Protein AF-A0A137P832-F1 (afdb_monomer_lite)

InterPro domains:
  IPR036388 Winged helix-like DNA-binding domain superfamily [G3DSA:1.10.10.10] (371-407)
  IPR036388 Winged helix-like DNA-binding domain superfamily [G3DSA:1.10.10.10] (429-465)
  IPR041426 Mos1 transposase, HTH domain [PF17906] (5-52)
  IPR050661 BglG family transcriptional antiterminators [PTHR30185] (376-468)

Structure (mmCIF, N/CA/C/O backbone):
data_AF-A0A137P832-F1
#
_entry.id   AF-A0A137P832-F1
#
loop_
_atom_site.group_PDB
_atom_site.id
_atom_site.type_symbol
_atom_site.label_atom_id
_atom_site.label_alt_id
_atom_site.label_comp_id
_atom_site.label_asym_id
_atom_site.label_entity_id
_atom_site.label_seq_id
_atom_site.pdbx_PDB_ins_code
_atom_site.Cartn_x
_atom_site.Cartn_y
_atom_site.Cartn_z
_atom_site.occupancy
_atom_site.B_iso_or_equiv
_atom_site.auth_seq_id
_atom_site.auth_comp_id
_atom_site.auth_asym_id
_atom_site.auth_atom_id
_atom_site.pdbx_PDB_model_num
ATOM 1 N N . MET A 1 1 ? 20.325 -7.257 43.905 1.00 54.69 1 MET A N 1
ATOM 2 C CA . MET A 1 1 ? 19.203 -6.330 44.189 1.00 54.69 1 MET A CA 1
ATOM 3 C C . MET A 1 1 ? 19.241 -5.188 43.186 1.00 54.69 1 MET A C 1
ATOM 5 O O . MET A 1 1 ? 20.323 -4.697 42.897 1.00 54.69 1 MET A O 1
ATOM 9 N N . ASP A 1 2 ? 18.097 -4.800 42.621 1.00 75.88 2 ASP A N 1
ATOM 10 C CA . ASP A 1 2 ? 18.002 -3.735 41.610 1.00 75.88 2 ASP A CA 1
ATOM 11 C C . ASP A 1 2 ? 18.058 -2.354 42.289 1.00 75.88 2 ASP A C 1
ATOM 13 O O . ASP A 1 2 ? 17.031 -1.815 42.707 1.00 75.88 2 ASP A O 1
ATOM 17 N N . VAL A 1 3 ? 19.275 -1.809 42.426 1.00 76.00 3 VAL A N 1
ATOM 18 C CA . VAL A 1 3 ? 19.570 -0.523 43.092 1.00 76.00 3 VAL A CA 1
ATOM 19 C C . VAL A 1 3 ? 18.742 0.628 42.502 1.00 76.00 3 VAL A C 1
ATOM 21 O O . VAL A 1 3 ? 18.356 1.553 43.226 1.00 76.00 3 VAL A O 1
ATOM 24 N N . GLU A 1 4 ? 18.388 0.560 41.208 1.00 76.81 4 GLU A N 1
ATOM 25 C CA . GLU A 1 4 ? 17.520 1.565 40.586 1.00 76.81 4 GLU A CA 1
ATOM 26 C C . GLU A 1 4 ? 16.113 1.568 41.203 1.00 76.81 4 GLU A C 1
ATOM 28 O O . GLU A 1 4 ? 15.527 2.636 41.400 1.00 76.81 4 GLU A O 1
ATOM 33 N N . LYS A 1 5 ? 15.553 0.392 41.507 1.00 77.12 5 LYS A N 1
ATOM 34 C CA . LYS A 1 5 ? 14.184 0.258 42.026 1.00 77.12 5 LYS A CA 1
ATOM 35 C C . LYS A 1 5 ? 14.099 0.388 43.538 1.00 77.12 5 LYS A C 1
ATOM 37 O O . LYS A 1 5 ? 13.098 0.917 44.015 1.00 77.12 5 LYS A O 1
ATOM 42 N N . THR A 1 6 ? 15.105 -0.091 44.265 1.00 84.56 6 THR A N 1
ATOM 43 C CA . THR A 1 6 ? 15.076 -0.139 45.732 1.00 84.56 6 THR A CA 1
ATOM 44 C C . THR A 1 6 ? 15.578 1.143 46.387 1.00 84.56 6 THR A C 1
ATOM 46 O O . THR A 1 6 ? 15.071 1.501 47.442 1.00 84.56 6 THR A O 1
ATOM 49 N N . PHE A 1 7 ? 16.519 1.863 45.765 1.00 85.12 7 PHE A N 1
ATOM 50 C CA . PHE A 1 7 ? 17.142 3.043 46.375 1.00 85.12 7 PHE A CA 1
ATOM 51 C C . PHE A 1 7 ? 16.974 4.317 45.540 1.00 85.12 7 PHE A C 1
ATOM 53 O O . PHE A 1 7 ? 16.475 5.327 46.034 1.00 85.12 7 PHE A O 1
ATOM 60 N N . ILE A 1 8 ? 17.330 4.279 44.253 1.00 88.69 8 ILE A N 1
ATOM 61 C CA . ILE A 1 8 ? 17.358 5.489 43.413 1.00 88.69 8 ILE A CA 1
ATOM 62 C C . ILE A 1 8 ? 15.942 6.034 43.190 1.00 88.69 8 ILE A C 1
ATOM 64 O O . ILE A 1 8 ? 15.693 7.223 43.382 1.00 88.69 8 ILE A O 1
ATOM 68 N N . LYS A 1 9 ? 14.988 5.181 42.801 1.00 90.38 9 LYS A N 1
ATOM 69 C CA . LYS A 1 9 ? 13.618 5.617 42.502 1.00 90.38 9 LYS A CA 1
ATOM 70 C C . LYS A 1 9 ? 12.886 6.204 43.727 1.00 90.38 9 LYS A C 1
ATOM 72 O O . LYS A 1 9 ? 12.323 7.286 43.554 1.00 90.38 9 LYS A O 1
ATOM 77 N N . PRO A 1 10 ? 12.857 5.567 44.918 1.00 91.19 10 PRO A N 1
ATOM 78 C CA . PRO A 1 10 ? 12.195 6.139 46.096 1.00 91.19 10 PRO A CA 1
ATOM 79 C C . PRO A 1 10 ? 12.813 7.467 46.543 1.00 91.19 10 PRO A C 1
ATOM 81 O O . PRO A 1 10 ? 12.087 8.433 46.767 1.00 91.19 10 PRO A O 1
ATOM 84 N N . THR A 1 11 ? 14.146 7.549 46.575 1.00 91.06 11 THR A N 1
ATOM 85 C CA . THR A 1 11 ? 14.865 8.768 46.974 1.00 91.06 11 THR A CA 1
ATOM 86 C C . THR A 1 11 ? 14.552 9.930 46.035 1.00 91.06 11 THR A C 1
ATOM 88 O O . THR A 1 11 ? 14.166 11.006 46.484 1.00 91.06 11 THR A O 1
ATOM 91 N N . LEU A 1 12 ? 14.624 9.713 44.716 1.00 93.38 12 LEU A N 1
ATOM 92 C CA . LEU A 1 12 ? 14.283 10.755 43.743 1.00 93.38 12 LEU A CA 1
ATOM 93 C C . LEU A 1 12 ? 12.802 11.134 43.773 1.00 93.38 12 LEU A C 1
ATOM 95 O O . LEU A 1 12 ? 12.467 12.270 43.449 1.00 93.38 12 LEU A O 1
ATOM 99 N N . A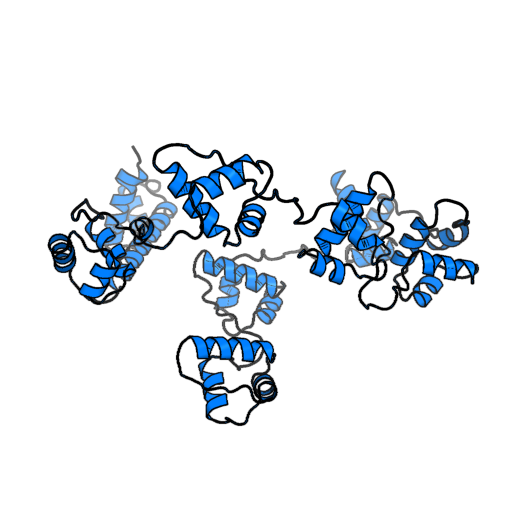RG A 1 13 ? 11.914 10.205 44.147 1.00 92.00 13 ARG A N 1
ATOM 100 C CA . ARG A 1 13 ? 10.485 10.492 44.280 1.00 92.00 13 ARG A CA 1
ATOM 101 C C . ARG A 1 13 ? 10.212 11.439 45.447 1.00 92.00 13 ARG A C 1
ATOM 103 O O . ARG A 1 13 ? 9.477 12.397 45.262 1.00 92.00 13 ARG A O 1
ATOM 110 N N . LEU A 1 14 ? 10.866 11.225 46.589 1.00 93.38 14 LEU A N 1
ATOM 111 C CA . LEU A 1 14 ? 10.758 12.099 47.760 1.00 93.38 14 LEU A CA 1
ATOM 112 C C . LEU A 1 14 ? 11.176 13.540 47.441 1.00 93.38 14 LEU A C 1
ATOM 114 O O . LEU A 1 14 ? 10.499 14.481 47.839 1.00 93.38 14 LEU A O 1
ATOM 118 N N . TYR A 1 15 ? 12.264 13.719 46.690 1.00 92.94 15 TYR A N 1
ATOM 119 C CA . TYR A 1 15 ? 12.724 15.043 46.263 1.00 92.94 15 TYR A CA 1
ATOM 120 C C . TYR A 1 15 ? 11.807 15.704 45.237 1.00 92.94 15 TYR A C 1
ATOM 122 O O . TYR A 1 15 ? 11.524 16.895 45.332 1.00 92.94 15 TYR A O 1
ATOM 130 N N . PHE A 1 16 ? 11.299 14.915 44.293 1.00 93.12 16 PHE A N 1
ATOM 131 C CA . PHE A 1 16 ? 10.326 15.382 43.316 1.00 93.12 16 PHE A CA 1
ATOM 132 C C . PHE A 1 16 ? 9.023 15.850 43.983 1.00 93.12 16 PHE A C 1
ATOM 134 O O . PHE A 1 16 ? 8.507 16.910 43.643 1.00 93.12 16 PHE A O 1
ATOM 141 N N . ASP A 1 17 ? 8.513 15.092 44.958 1.00 90.44 17 ASP A N 1
ATOM 142 C CA . ASP A 1 17 ? 7.269 15.412 45.668 1.00 90.44 17 ASP A CA 1
ATOM 143 C C . ASP A 1 17 ? 7.435 16.628 46.615 1.00 90.44 17 ASP A C 1
ATOM 145 O O . ASP A 1 17 ? 6.457 17.305 46.918 1.00 90.44 17 ASP A O 1
ATOM 149 N N . LYS A 1 18 ? 8.672 16.969 47.012 1.00 92.12 18 LYS A N 1
ATOM 150 C CA . LYS A 1 18 ? 9.019 18.228 47.705 1.00 92.12 18 LYS A CA 1
ATOM 151 C C . LYS A 1 18 ? 9.109 19.450 46.777 1.00 92.12 18 LYS A C 1
ATOM 153 O O . LYS A 1 18 ? 9.322 20.556 47.262 1.00 92.12 18 LYS A O 1
ATOM 158 N N . GLY A 1 19 ? 8.973 19.264 45.463 1.00 89.44 19 GLY A N 1
ATOM 159 C CA . GLY A 1 19 ? 8.989 20.351 44.482 1.00 89.44 19 GLY A CA 1
ATOM 160 C C . GLY A 1 19 ? 10.379 20.835 44.062 1.00 89.44 19 GLY A C 1
ATOM 161 O O . GLY A 1 19 ? 10.465 21.838 43.358 1.00 89.44 19 GLY A O 1
ATOM 162 N N . LEU A 1 20 ? 11.456 20.137 44.441 1.00 92.88 20 LEU A N 1
ATOM 163 C CA . LEU A 1 20 ? 12.805 20.492 43.993 1.00 92.88 20 LEU A CA 1
ATOM 164 C C . LEU A 1 20 ? 12.951 20.258 42.488 1.00 92.88 20 LEU A C 1
ATOM 166 O O . LEU A 1 20 ? 12.355 19.333 41.929 1.00 92.88 20 LEU A O 1
ATOM 170 N N . ASN A 1 21 ? 13.797 21.050 41.831 1.00 91.50 21 ASN A N 1
ATOM 171 C CA . ASN A 1 21 ? 14.181 20.805 40.440 1.00 91.50 21 ASN A CA 1
ATOM 172 C C . ASN A 1 21 ? 15.354 19.806 40.328 1.00 91.50 21 ASN A C 1
ATOM 174 O O . ASN A 1 21 ? 15.969 19.396 41.317 1.00 91.50 21 ASN A O 1
ATOM 178 N N . GLU A 1 22 ? 15.664 19.358 39.107 1.00 93.19 22 GLU A N 1
ATOM 179 C CA . GLU A 1 22 ? 16.696 18.341 38.865 1.00 93.19 22 GLU A CA 1
ATOM 180 C C . GLU A 1 22 ? 18.099 18.752 39.335 1.00 93.19 22 GLU A C 1
ATOM 182 O O . GLU A 1 22 ? 18.894 17.880 39.690 1.00 93.19 22 GLU A O 1
ATOM 187 N N . LEU A 1 23 ? 18.420 20.049 39.300 1.00 91.62 23 LEU A N 1
ATOM 188 C CA . LEU A 1 23 ? 19.732 20.569 39.687 1.00 91.62 23 LEU A CA 1
ATOM 189 C C . LEU A 1 23 ? 19.853 20.664 41.207 1.00 91.62 23 LEU A C 1
ATOM 191 O O . LEU A 1 23 ? 20.836 20.184 41.762 1.00 91.62 23 LEU A O 1
ATOM 195 N N . GLU A 1 24 ? 18.829 21.187 41.876 1.00 92.56 24 GLU A N 1
ATOM 196 C CA . GLU A 1 24 ? 18.741 21.220 43.340 1.00 92.56 24 GLU A CA 1
ATOM 197 C C . GLU A 1 24 ? 18.792 19.808 43.924 1.00 92.56 24 GLU A C 1
ATOM 199 O O . GLU A 1 24 ? 19.570 19.530 44.833 1.00 92.56 24 GLU A O 1
ATOM 204 N N . THR A 1 25 ? 18.045 18.878 43.323 1.00 93.75 25 THR A N 1
ATOM 205 C CA . THR A 1 25 ? 18.058 17.465 43.719 1.00 93.75 25 THR A CA 1
ATOM 206 C C . THR A 1 25 ? 19.448 16.849 43.544 1.00 93.75 25 THR A C 1
ATOM 208 O O . THR A 1 25 ? 19.899 16.081 44.391 1.00 93.75 25 THR A O 1
ATOM 211 N N . HIS A 1 26 ? 20.155 17.182 42.459 1.00 94.00 26 HIS A N 1
ATOM 212 C CA . HIS A 1 26 ? 21.521 16.708 42.242 1.00 94.00 26 HIS A CA 1
ATOM 213 C C . HIS A 1 26 ? 22.495 17.257 43.286 1.00 94.00 26 HIS A C 1
ATOM 215 O O . HIS A 1 26 ? 23.323 16.499 43.787 1.00 94.00 26 HIS A O 1
ATOM 221 N N . LEU A 1 27 ? 22.395 18.546 43.622 1.00 91.81 27 LEU A N 1
ATOM 222 C CA . LEU A 1 27 ? 23.233 19.186 44.636 1.00 91.81 27 LEU A CA 1
ATOM 223 C C . LEU A 1 27 ? 22.992 18.580 46.022 1.00 91.81 27 LEU A C 1
ATOM 225 O O . LEU A 1 27 ? 23.949 18.192 46.686 1.00 91.81 27 LEU A O 1
ATOM 229 N N . GLU A 1 28 ? 21.731 18.404 46.420 1.00 92.12 28 GLU A N 1
ATOM 230 C CA . GLU A 1 28 ? 21.374 17.793 47.704 1.00 92.12 28 GLU A CA 1
ATOM 231 C C . GLU A 1 28 ? 21.854 16.344 47.833 1.00 92.12 28 GLU A C 1
ATOM 233 O O . GLU A 1 28 ? 22.393 15.943 48.867 1.00 92.12 28 GLU A O 1
ATOM 238 N N . ILE A 1 29 ? 21.676 15.544 46.781 1.00 92.19 29 ILE A N 1
ATOM 239 C CA . ILE A 1 29 ? 22.112 14.145 46.781 1.00 92.19 29 ILE A CA 1
ATOM 240 C C . ILE A 1 29 ? 23.637 14.062 46.762 1.00 92.19 29 ILE A C 1
ATOM 242 O O . ILE A 1 29 ? 24.203 13.237 47.476 1.00 92.19 29 ILE A O 1
ATOM 246 N N . SER A 1 30 ? 24.302 14.937 46.006 1.00 90.75 30 SER A N 1
ATOM 247 C CA . SER A 1 30 ? 25.766 15.003 45.970 1.00 90.75 30 SER A CA 1
ATOM 248 C C . SER A 1 30 ? 26.349 15.411 47.322 1.00 90.75 30 SER A C 1
ATOM 250 O O . SER A 1 30 ? 27.373 14.864 47.722 1.00 90.75 30 SER A O 1
ATOM 252 N N . ALA A 1 31 ? 25.684 16.315 48.047 1.00 91.00 31 ALA A N 1
ATOM 253 C CA . ALA A 1 31 ? 26.089 16.730 49.387 1.00 91.00 31 ALA A CA 1
ATOM 254 C C . ALA A 1 31 ? 25.933 15.605 50.425 1.00 91.00 31 ALA A C 1
ATOM 256 O O . ALA A 1 31 ? 26.775 15.468 51.306 1.00 91.00 31 ALA A O 1
ATOM 257 N N . LYS A 1 32 ? 24.880 14.782 50.317 1.00 90.38 32 LYS A N 1
ATOM 258 C CA . LYS A 1 32 ? 24.601 13.701 51.282 1.00 90.38 32 LYS A CA 1
ATOM 259 C C . LYS A 1 32 ? 25.331 12.391 50.996 1.00 90.38 32 LYS A C 1
ATOM 261 O O . LYS A 1 32 ? 25.703 11.692 51.930 1.00 90.38 32 LYS A O 1
ATOM 266 N N . PHE A 1 33 ? 25.484 12.030 49.725 1.00 87.19 33 PHE A N 1
ATOM 267 C CA . PHE A 1 33 ? 25.942 10.699 49.308 1.00 87.19 33 PHE A CA 1
ATOM 268 C C . PHE A 1 33 ? 27.213 10.737 48.443 1.00 87.19 33 PHE A C 1
ATOM 270 O O . PHE A 1 33 ? 27.725 9.688 48.058 1.00 87.19 33 PHE A O 1
ATOM 277 N N . GLY A 1 34 ? 27.732 11.930 48.143 1.00 87.00 34 GLY A N 1
ATOM 278 C CA . GLY A 1 34 ? 28.909 12.144 47.304 1.00 87.00 34 GLY A CA 1
ATOM 279 C C . GLY A 1 34 ? 28.569 12.429 45.837 1.00 87.00 34 GLY A C 1
ATOM 280 O O . GLY A 1 34 ? 27.535 12.010 45.315 1.00 87.00 34 GLY A O 1
ATOM 281 N N . ALA A 1 35 ? 29.480 13.124 45.146 1.00 78.81 35 ALA A N 1
ATOM 282 C CA . ALA A 1 35 ? 29.291 13.645 43.783 1.00 78.81 35 ALA A CA 1
ATOM 283 C C . ALA A 1 35 ? 28.949 12.584 42.716 1.00 78.81 35 ALA A C 1
ATOM 285 O O . ALA A 1 35 ? 28.413 12.912 41.658 1.00 78.81 35 ALA A O 1
ATOM 286 N N . TYR A 1 36 ? 29.240 11.309 42.989 1.00 81.31 36 TYR A N 1
ATOM 287 C CA . TYR A 1 36 ? 29.011 10.193 42.068 1.00 81.31 36 TYR A CA 1
ATOM 288 C C . TYR A 1 36 ? 27.853 9.275 42.480 1.00 81.31 36 TYR A C 1
ATOM 290 O O . TYR A 1 36 ? 27.607 8.280 41.800 1.00 81.31 36 TYR A O 1
ATOM 298 N N . ALA A 1 37 ? 27.117 9.596 43.551 1.00 84.06 37 ALA A N 1
ATOM 299 C CA . ALA A 1 37 ? 26.043 8.742 44.056 1.00 84.06 37 ALA A CA 1
ATOM 300 C C . ALA A 1 37 ? 24.914 8.547 43.035 1.00 84.06 37 ALA A C 1
ATOM 302 O O . ALA A 1 37 ? 24.503 7.421 42.753 1.00 84.06 37 ALA A O 1
ATOM 303 N N . ILE A 1 38 ? 24.408 9.643 42.457 1.00 89.50 38 ILE A N 1
ATOM 304 C CA . ILE A 1 38 ? 23.386 9.603 41.407 1.00 89.50 38 ILE A CA 1
ATOM 305 C C . ILE A 1 38 ? 23.688 10.683 40.377 1.00 89.50 38 ILE A C 1
ATOM 307 O O . ILE A 1 38 ? 23.564 11.874 40.642 1.00 89.50 38 ILE A O 1
ATOM 311 N N . THR A 1 39 ? 24.023 10.260 39.159 1.00 90.81 39 THR A N 1
ATOM 312 C CA . THR A 1 39 ? 24.325 11.206 38.079 1.00 90.81 39 THR A CA 1
ATOM 313 C C . THR A 1 39 ? 23.113 12.074 37.724 1.00 90.81 39 THR A C 1
ATOM 315 O O . THR A 1 39 ? 21.972 11.598 37.677 1.00 90.81 39 THR A O 1
ATOM 318 N N . LEU A 1 40 ? 23.362 13.331 37.343 1.00 91.06 40 LEU A N 1
ATOM 319 C CA . LEU A 1 40 ? 22.328 14.253 36.854 1.00 91.06 40 LEU A CA 1
ATOM 320 C C . LEU A 1 40 ? 21.492 13.661 35.702 1.00 91.06 40 LEU A C 1
ATOM 322 O O . LEU A 1 40 ? 20.293 13.919 35.584 1.00 91.06 40 LEU A O 1
ATOM 326 N N . LYS A 1 41 ? 22.104 12.822 34.857 1.00 91.69 41 LYS A N 1
ATOM 327 C CA . LYS A 1 41 ? 21.419 12.109 33.769 1.00 91.69 41 LYS A CA 1
ATOM 328 C C . LYS A 1 41 ? 20.341 11.160 34.303 1.00 91.69 41 LYS A C 1
ATOM 330 O O . LYS A 1 41 ? 19.237 11.118 33.754 1.00 91.69 41 LYS A O 1
ATOM 335 N N . THR A 1 42 ? 20.638 10.426 35.373 1.00 91.56 42 THR A N 1
ATOM 336 C CA . THR A 1 42 ? 19.692 9.521 36.040 1.00 91.56 42 THR A CA 1
ATOM 337 C C . THR A 1 42 ? 18.552 10.297 36.701 1.00 91.56 42 THR A C 1
ATOM 339 O O . THR A 1 42 ? 17.393 9.904 36.560 1.00 91.56 42 THR A O 1
ATOM 342 N N . ILE A 1 43 ? 18.848 11.441 37.325 1.00 93.38 43 ILE A N 1
ATOM 343 C CA . ILE A 1 43 ? 17.838 12.330 37.925 1.00 93.38 43 ILE A CA 1
ATOM 344 C C . ILE A 1 43 ? 16.869 12.840 36.853 1.00 93.38 43 ILE A C 1
ATOM 346 O O . ILE A 1 43 ? 15.662 12.611 36.951 1.00 93.38 43 ILE A O 1
ATOM 350 N N . LYS A 1 44 ? 17.393 13.409 35.758 1.00 93.75 44 LYS A N 1
ATOM 351 C CA . LYS A 1 44 ? 16.594 13.876 34.609 1.00 93.75 44 LYS A CA 1
ATOM 352 C C . LYS A 1 44 ? 15.719 12.767 34.013 1.00 93.75 44 LYS A C 1
ATOM 354 O O . LYS A 1 44 ? 14.550 12.996 33.701 1.00 93.75 44 LYS A O 1
ATOM 359 N N . LYS A 1 45 ? 16.256 11.545 33.878 1.00 94.56 45 LYS A N 1
ATOM 360 C CA . LYS A 1 45 ? 15.514 10.361 33.399 1.00 94.56 45 LYS A CA 1
ATOM 361 C C . LYS A 1 45 ? 14.298 10.068 34.286 1.00 94.56 45 LYS A C 1
ATOM 363 O O . LYS A 1 45 ? 13.211 9.836 33.756 1.00 94.56 45 LYS A O 1
ATOM 368 N N . TRP A 1 46 ? 14.460 10.067 35.608 1.00 94.12 46 TRP A N 1
ATOM 369 C CA . TRP A 1 46 ? 13.379 9.742 36.545 1.00 94.12 46 TRP A CA 1
ATOM 370 C C . TRP A 1 46 ? 12.375 10.878 36.730 1.00 94.12 46 TRP A C 1
ATOM 372 O O . TRP A 1 46 ? 11.176 10.616 36.688 1.00 94.12 46 TRP A O 1
ATOM 382 N N . PHE A 1 47 ? 12.824 12.130 36.804 1.00 94.94 47 PHE A N 1
ATOM 383 C CA . PHE A 1 47 ? 11.939 13.299 36.869 1.00 94.94 47 PHE A CA 1
ATOM 384 C C . PHE A 1 47 ? 11.029 13.383 35.644 1.00 94.94 47 PHE A C 1
ATOM 386 O O . PHE A 1 47 ? 9.819 13.575 35.766 1.00 94.94 47 PHE A O 1
ATOM 393 N N . LYS A 1 48 ? 11.575 13.108 34.453 1.00 91.81 48 LYS A N 1
ATOM 394 C CA . LYS A 1 48 ? 10.778 12.975 33.229 1.00 91.81 48 LYS A CA 1
ATOM 395 C C . LYS A 1 48 ? 9.708 11.885 33.348 1.00 91.81 48 LYS A C 1
ATOM 397 O O . LYS A 1 48 ? 8.572 12.102 32.929 1.00 91.81 48 LYS A O 1
ATOM 402 N N . LYS A 1 49 ? 10.041 10.724 33.927 1.00 90.44 49 LYS A N 1
ATOM 403 C CA . LYS A 1 49 ? 9.071 9.641 34.167 1.00 90.44 49 LYS A CA 1
ATOM 404 C C . LYS A 1 49 ? 7.997 10.039 35.184 1.00 90.44 49 LYS A C 1
ATOM 406 O O . LYS A 1 49 ? 6.840 9.682 34.987 1.00 90.44 49 LYS A O 1
ATOM 411 N N . PHE A 1 50 ? 8.349 10.772 36.239 1.00 93.06 50 PHE A N 1
ATOM 412 C CA . PHE A 1 50 ? 7.390 11.234 37.245 1.00 93.06 50 PHE A CA 1
ATOM 413 C C . PHE A 1 50 ? 6.402 12.249 36.670 1.00 93.06 50 PHE A C 1
ATOM 415 O O . PHE A 1 50 ? 5.199 12.043 36.819 1.00 93.06 50 PHE A O 1
ATOM 422 N N . ARG A 1 51 ? 6.881 13.251 35.920 1.00 89.94 51 ARG A N 1
ATOM 423 C CA . ARG A 1 51 ? 6.018 14.215 35.212 1.00 89.94 51 ARG A CA 1
ATOM 424 C C . ARG A 1 51 ? 5.090 13.528 34.210 1.00 89.94 51 ARG A C 1
ATOM 426 O O . ARG A 1 51 ? 3.897 13.796 34.196 1.00 89.94 51 ARG A O 1
ATOM 433 N N . ALA A 1 52 ? 5.611 12.589 33.416 1.00 80.38 52 ALA A N 1
ATOM 434 C CA . ALA A 1 52 ? 4.793 11.830 32.468 1.00 80.38 52 ALA A CA 1
ATOM 435 C C . ALA A 1 52 ? 3.704 10.994 33.164 1.00 80.38 52 ALA A C 1
ATOM 437 O O . ALA A 1 52 ? 2.604 10.856 32.635 1.00 80.38 52 ALA A O 1
ATOM 438 N N . ASN A 1 53 ? 3.990 10.450 34.350 1.00 80.38 53 ASN A N 1
ATOM 439 C CA . ASN A 1 53 ? 3.002 9.711 35.130 1.00 80.38 53 ASN A CA 1
ATOM 440 C C . ASN A 1 53 ? 1.925 10.640 35.713 1.00 80.38 53 ASN A C 1
ATOM 442 O O . ASN A 1 53 ? 0.752 10.291 35.671 1.00 80.38 53 ASN A O 1
ATOM 446 N N . ILE A 1 54 ? 2.297 11.838 36.179 1.00 80.56 54 ILE A N 1
ATOM 447 C CA . ILE A 1 54 ? 1.340 12.859 36.639 1.00 80.56 54 ILE A CA 1
ATOM 448 C C . ILE A 1 54 ? 0.407 13.273 35.503 1.00 80.56 54 ILE A C 1
ATOM 450 O O . ILE A 1 54 ? -0.802 13.154 35.654 1.00 80.56 54 ILE A O 1
ATOM 454 N N . LEU A 1 55 ? 0.953 13.608 34.331 1.00 68.38 55 LEU A N 1
ATOM 455 C CA . LEU A 1 55 ? 0.153 13.940 33.146 1.00 68.38 55 LEU A CA 1
ATOM 456 C C . LEU A 1 55 ? -0.781 12.787 32.737 1.00 68.38 55 LEU A C 1
ATOM 458 O O . LEU A 1 55 ? -1.921 13.005 32.325 1.00 68.38 55 LEU A O 1
ATOM 462 N N . ARG A 1 56 ? -0.329 11.533 32.877 1.00 66.81 56 ARG A N 1
ATOM 463 C CA . ARG A 1 56 ? -1.173 10.352 32.644 1.00 66.81 56 ARG A CA 1
ATOM 464 C C . ARG A 1 56 ? -2.307 10.237 33.667 1.00 66.81 56 ARG A C 1
ATOM 466 O O . ARG A 1 56 ? -3.421 9.897 33.298 1.00 66.81 56 ARG A O 1
ATOM 473 N N . ILE A 1 57 ? -2.040 10.508 34.940 1.00 65.62 5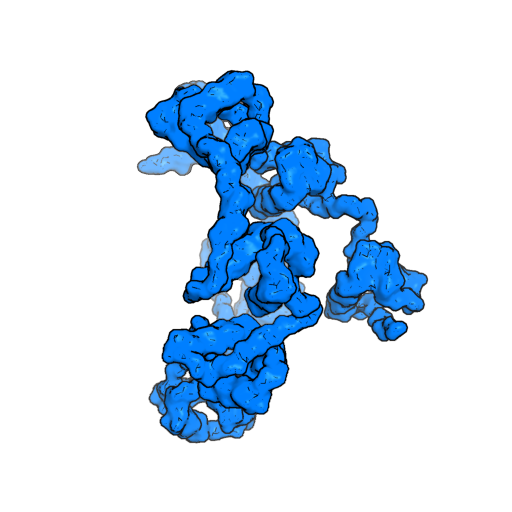7 ILE A N 1
ATOM 474 C CA . ILE A 1 57 ? -3.056 10.485 36.001 1.00 65.62 57 ILE A CA 1
ATOM 475 C C . ILE A 1 57 ? -4.060 11.632 35.811 1.00 65.62 57 ILE A C 1
ATOM 477 O O . ILE A 1 57 ? -5.261 11.407 35.925 1.00 65.62 57 ILE A O 1
ATOM 481 N N . GLU A 1 58 ? -3.599 12.833 35.469 1.00 64.44 58 GLU A N 1
ATOM 482 C CA . GLU A 1 58 ? -4.441 14.010 35.218 1.00 64.44 58 GLU A CA 1
ATOM 483 C C . GLU A 1 58 ? -5.333 13.822 33.984 1.00 64.44 58 GLU A C 1
ATOM 485 O O . GLU A 1 58 ? -6.535 14.072 34.042 1.00 64.44 58 GLU A O 1
ATOM 490 N N . SER A 1 59 ? -4.789 13.276 32.892 1.00 51.81 59 SER A N 1
ATOM 491 C CA . SER A 1 59 ? -5.584 12.899 31.712 1.00 51.81 59 SER A CA 1
ATOM 492 C C . SER A 1 59 ? -6.607 11.791 31.994 1.00 51.81 59 SER A C 1
ATOM 494 O O . SER A 1 59 ? -7.671 11.789 31.379 1.00 51.81 59 SER A O 1
ATOM 496 N N . CYS A 1 60 ? -6.349 10.889 32.948 1.00 48.75 60 CYS A N 1
ATOM 497 C CA . CYS A 1 60 ? -7.345 9.916 33.407 1.00 48.75 60 CYS A CA 1
ATOM 498 C C . CYS A 1 60 ? -8.422 10.537 34.314 1.00 48.75 60 CYS A C 1
ATOM 500 O O . CYS A 1 60 ? -9.560 10.082 34.271 1.00 48.75 60 CYS A O 1
ATOM 502 N N . LYS A 1 61 ? -8.094 11.567 35.107 1.00 51.91 61 LYS A N 1
ATOM 503 C CA . LYS A 1 61 ? -9.063 12.295 35.950 1.00 51.91 61 LYS A CA 1
ATOM 504 C C . LYS A 1 61 ? -9.989 13.210 35.140 1.00 51.91 61 LYS A C 1
ATOM 506 O O . LYS A 1 61 ? -11.126 13.422 35.541 1.00 51.91 61 LYS A O 1
ATOM 511 N N . ASN A 1 62 ? -9.528 13.696 33.986 1.00 47.25 62 ASN A N 1
ATOM 512 C CA . ASN A 1 62 ? -10.299 14.560 33.084 1.00 47.25 62 ASN A CA 1
ATOM 513 C C . ASN A 1 62 ? -11.179 13.787 32.079 1.00 47.25 62 ASN A C 1
ATOM 515 O O . ASN A 1 62 ? -11.824 14.396 31.223 1.00 47.25 62 ASN A O 1
ATOM 519 N N . ALA A 1 63 ? -11.229 12.454 32.164 1.00 46.28 63 ALA A N 1
ATOM 520 C CA . ALA A 1 63 ? -12.183 11.657 31.405 1.00 46.28 63 ALA A CA 1
ATOM 521 C C . ALA A 1 63 ? -13.577 11.802 32.041 1.00 46.28 63 ALA A C 1
ATOM 523 O O . ALA A 1 63 ? -13.786 11.331 33.150 1.00 46.28 63 ALA A O 1
ATOM 524 N N . ALA A 1 64 ? -14.469 12.501 31.327 1.00 49.41 64 ALA A N 1
ATOM 525 C CA . ALA A 1 64 ? -15.927 12.605 31.471 1.00 49.41 64 ALA A CA 1
ATOM 526 C C . ALA A 1 64 ? -16.553 12.123 32.798 1.00 49.41 64 ALA A C 1
ATOM 528 O O . ALA A 1 64 ? -16.470 10.943 33.134 1.00 49.41 64 ALA A O 1
ATOM 529 N N . LYS A 1 65 ? -17.309 13.012 33.470 1.00 53.56 65 LYS A N 1
ATOM 530 C CA . LYS A 1 65 ? -18.280 12.650 34.523 1.00 53.56 65 LYS A CA 1
ATOM 531 C C . LYS A 1 65 ? -18.958 11.318 34.171 1.00 53.56 65 LYS A C 1
ATOM 533 O O . LYS A 1 65 ? -19.631 11.211 33.145 1.00 53.56 65 LYS A O 1
ATOM 538 N N . LEU A 1 66 ? -18.716 10.308 35.001 1.00 56.22 66 LEU A N 1
ATOM 539 C CA . LEU A 1 66 ? -19.240 8.959 34.829 1.00 56.22 66 LEU A CA 1
ATOM 540 C C . LEU A 1 66 ? -20.773 9.019 34.810 1.00 56.22 66 LEU A C 1
ATOM 542 O O . LEU A 1 66 ? -21.373 9.589 35.715 1.00 56.22 66 LEU A O 1
ATOM 546 N N . LYS A 1 67 ? -21.405 8.440 33.781 1.00 66.69 67 LYS A N 1
ATOM 547 C CA . LYS A 1 67 ? -22.875 8.360 33.692 1.00 66.69 67 LYS A CA 1
ATOM 548 C C . LYS A 1 67 ? -23.492 7.469 34.783 1.00 66.69 67 LYS A C 1
ATOM 550 O O . LYS A 1 67 ? -24.665 7.628 35.083 1.00 66.69 67 LYS A O 1
ATOM 555 N N . PHE A 1 68 ? -22.724 6.535 35.345 1.00 74.31 68 PHE A N 1
ATOM 556 C CA . PHE A 1 68 ? -23.167 5.594 36.376 1.00 74.31 68 PHE A CA 1
ATOM 557 C C . PHE A 1 68 ? -21.980 5.126 37.236 1.00 74.31 68 PHE A C 1
ATOM 559 O O . PHE A 1 68 ? -20.824 5.195 36.801 1.00 74.31 68 PHE A O 1
ATOM 566 N N . THR A 1 69 ? -22.269 4.679 38.459 1.00 86.56 69 THR A N 1
ATOM 567 C CA . THR A 1 69 ? -21.274 4.245 39.453 1.00 86.56 69 THR A CA 1
ATOM 568 C C . THR A 1 69 ? -20.840 2.789 39.245 1.00 86.56 69 THR A C 1
ATOM 570 O O . THR A 1 69 ? -21.448 2.055 38.463 1.00 86.56 69 THR A O 1
ATOM 573 N N . ASP A 1 70 ? -19.757 2.365 39.903 1.00 86.94 70 ASP A N 1
ATOM 574 C CA . ASP A 1 70 ? -19.305 0.967 39.831 1.00 86.94 70 ASP A CA 1
ATOM 575 C C . ASP A 1 70 ? -20.300 0.024 40.515 1.00 86.94 70 ASP A C 1
ATOM 577 O O . ASP A 1 70 ? -20.587 -1.044 39.981 1.00 86.94 70 ASP A O 1
ATOM 581 N N . GLU A 1 71 ? -20.903 0.462 41.620 1.00 87.88 71 GLU A N 1
ATOM 582 C CA . GLU A 1 71 ? -21.941 -0.263 42.358 1.00 87.88 71 GLU A CA 1
ATOM 583 C C . GLU A 1 71 ? -23.143 -0.565 41.457 1.00 87.88 71 GLU A C 1
ATOM 585 O O . GLU A 1 71 ? -23.579 -1.709 41.370 1.00 87.88 71 GLU A O 1
ATOM 590 N N . PHE A 1 72 ? -23.596 0.426 40.679 1.00 90.31 72 PHE A N 1
ATOM 591 C CA . PHE A 1 72 ? -24.692 0.239 39.728 1.00 90.31 72 PHE A CA 1
ATOM 592 C C . PHE A 1 72 ? -24.383 -0.845 38.687 1.00 90.31 72 PHE A C 1
ATOM 594 O O . PHE A 1 72 ? -25.249 -1.651 38.356 1.00 90.31 72 PHE A O 1
ATOM 601 N N . LEU A 1 73 ? -23.155 -0.887 38.156 1.00 89.94 73 LEU A N 1
ATOM 602 C CA . LEU A 1 73 ? -22.780 -1.889 37.154 1.00 89.94 73 LEU A CA 1
ATOM 603 C C . LEU A 1 73 ? -22.668 -3.296 37.758 1.00 89.94 73 LEU A C 1
ATOM 605 O O . LEU A 1 73 ? -23.025 -4.270 37.094 1.00 89.94 73 LEU A O 1
ATOM 609 N N . ILE A 1 74 ? -22.181 -3.398 38.997 1.00 89.44 74 ILE A N 1
ATOM 610 C CA . ILE A 1 74 ? -22.109 -4.658 39.746 1.00 89.44 74 ILE A CA 1
ATOM 611 C C . ILE A 1 74 ? -23.524 -5.204 39.968 1.00 89.44 74 ILE A C 1
ATOM 613 O O . ILE A 1 74 ? -23.806 -6.343 39.591 1.00 89.44 74 ILE A O 1
ATOM 617 N N . ASP A 1 75 ? -24.428 -4.371 40.482 1.00 91.31 75 ASP A N 1
ATOM 618 C CA . ASP A 1 75 ? -25.824 -4.741 40.724 1.00 91.31 75 ASP A CA 1
ATOM 619 C C . ASP A 1 75 ? -26.542 -5.111 39.425 1.00 91.31 75 ASP A C 1
ATOM 621 O O . ASP A 1 75 ? -27.288 -6.089 39.375 1.00 91.31 75 ASP A O 1
ATOM 625 N N . LEU A 1 76 ? -26.284 -4.378 38.338 1.00 91.31 76 LEU A N 1
ATOM 626 C CA . LEU A 1 76 ? -26.875 -4.660 37.033 1.00 91.31 76 LEU A CA 1
ATOM 627 C C . LEU A 1 76 ? -26.505 -6.060 36.526 1.00 91.31 76 LEU A C 1
ATOM 629 O O . LEU A 1 76 ? -27.360 -6.749 35.970 1.00 91.31 76 LEU A O 1
ATOM 633 N N . ILE A 1 77 ? -25.256 -6.487 36.725 1.00 91.50 77 ILE A N 1
ATOM 634 C CA . ILE A 1 77 ? -24.769 -7.806 36.302 1.00 91.50 77 ILE A CA 1
ATOM 635 C C . ILE A 1 77 ? -25.305 -8.904 37.219 1.00 91.50 77 ILE A C 1
ATOM 637 O O . ILE A 1 77 ? -25.786 -9.921 36.720 1.00 91.50 77 ILE A O 1
ATOM 641 N N . ASN A 1 78 ? -25.281 -8.684 38.534 1.00 88.56 78 ASN A N 1
ATOM 642 C CA . ASN A 1 78 ? -25.768 -9.654 39.515 1.00 88.56 78 ASN A CA 1
ATOM 643 C C . ASN A 1 78 ? -27.274 -9.910 39.373 1.00 88.56 78 ASN A C 1
ATOM 645 O O . ASN A 1 78 ? -27.712 -11.054 39.455 1.00 88.56 78 ASN A O 1
ATOM 649 N N . ASN A 1 79 ? -28.059 -8.867 39.090 1.00 91.00 79 ASN A N 1
ATOM 650 C CA . ASN A 1 79 ? -29.501 -8.986 38.863 1.00 91.00 79 ASN A CA 1
ATOM 651 C C . ASN A 1 79 ? -29.847 -9.558 37.482 1.00 91.00 79 ASN A C 1
ATOM 653 O O . ASN A 1 79 ? -30.962 -10.028 37.267 1.00 91.00 79 ASN A O 1
ATOM 657 N N . ASN A 1 80 ? -28.910 -9.524 36.532 1.00 89.25 80 ASN A N 1
ATOM 658 C CA . ASN A 1 80 ? -29.140 -9.977 35.166 1.00 89.25 80 ASN A CA 1
ATOM 659 C C . ASN A 1 80 ? -28.012 -10.892 34.673 1.00 89.25 80 ASN A C 1
ATOM 661 O O . ASN A 1 80 ? -27.401 -10.612 33.633 1.00 89.25 80 ASN A O 1
ATOM 665 N N . PRO A 1 81 ? -27.766 -12.033 35.343 1.00 84.38 81 PRO A N 1
ATOM 666 C CA . PRO A 1 81 ? -26.649 -12.912 35.009 1.00 84.38 81 PRO A CA 1
ATOM 667 C C . PRO A 1 81 ? -26.778 -13.480 33.596 1.00 84.38 81 PRO A C 1
ATOM 669 O O . PRO A 1 81 ? -25.791 -13.932 33.019 1.00 84.38 81 PRO A O 1
ATOM 672 N N . ASN A 1 82 ? -27.988 -13.452 33.020 1.00 82.19 82 ASN A N 1
ATOM 673 C CA . ASN A 1 82 ? -28.300 -13.948 31.688 1.00 82.19 82 ASN A CA 1
ATOM 674 C C . ASN A 1 82 ? -28.032 -12.957 30.548 1.00 82.19 82 ASN A C 1
ATOM 676 O O . ASN A 1 82 ? -27.857 -13.416 29.420 1.00 82.19 82 ASN A O 1
ATOM 680 N N . LEU A 1 83 ? -27.919 -11.655 30.819 1.00 85.94 83 LEU A N 1
ATOM 681 C CA . LEU A 1 83 ? -27.778 -10.648 29.768 1.00 85.94 83 LEU A CA 1
ATOM 682 C C . LEU A 1 83 ? -26.389 -10.635 29.129 1.00 85.94 83 LEU A C 1
ATOM 684 O O . LEU A 1 83 ? -25.367 -10.860 29.778 1.00 85.94 83 LEU A O 1
ATOM 688 N N . ASP A 1 84 ? -26.372 -10.337 27.832 1.00 88.88 84 ASP A N 1
ATOM 689 C CA . ASP A 1 84 ? -25.155 -10.056 27.087 1.00 88.88 84 ASP A CA 1
ATOM 690 C C . ASP A 1 84 ? -24.731 -8.583 27.255 1.00 88.88 84 ASP A C 1
ATOM 692 O O . ASP A 1 84 ? -25.455 -7.735 27.786 1.00 88.88 84 ASP A O 1
ATOM 696 N N . MET A 1 85 ? -23.538 -8.240 26.765 1.00 87.56 85 MET A N 1
ATOM 697 C CA . MET A 1 85 ? -23.000 -6.881 26.892 1.00 87.56 85 MET A CA 1
ATOM 698 C C . MET A 1 85 ? -23.878 -5.828 26.214 1.00 87.56 85 MET A C 1
ATOM 700 O O . MET A 1 85 ? -23.849 -4.661 26.601 1.00 87.56 85 MET A O 1
ATOM 704 N N . ARG A 1 86 ? -24.634 -6.225 25.187 1.00 87.06 86 ARG A N 1
ATOM 705 C CA . ARG A 1 86 ? -25.544 -5.337 24.470 1.00 87.06 86 ARG A CA 1
ATOM 706 C C . ARG A 1 86 ? -26.787 -5.045 25.310 1.00 87.06 86 ARG A C 1
ATOM 708 O O . ARG A 1 86 ? -27.188 -3.887 25.380 1.00 87.06 86 ARG A O 1
ATOM 715 N N . GLY A 1 87 ? -27.347 -6.052 25.974 1.00 88.06 87 GLY A N 1
ATOM 716 C CA . GLY A 1 87 ? -28.441 -5.917 26.931 1.00 88.06 87 GLY A CA 1
ATOM 717 C C . GLY A 1 87 ? -28.046 -5.057 28.127 1.00 88.06 87 GLY A C 1
ATOM 718 O O . GLY A 1 87 ? -28.750 -4.101 28.444 1.00 88.06 87 GLY A O 1
ATOM 719 N N . LEU A 1 88 ? -26.871 -5.310 28.711 1.00 91.12 88 LEU A N 1
ATOM 720 C CA . LEU A 1 88 ? -26.330 -4.490 29.802 1.00 91.12 88 LEU A CA 1
ATOM 721 C C . LEU A 1 88 ? -26.128 -3.029 29.376 1.00 91.12 88 LEU A C 1
ATOM 723 O O . LEU A 1 88 ? -26.524 -2.113 30.091 1.00 91.12 88 LEU A O 1
ATOM 727 N N . ALA A 1 89 ? -25.564 -2.796 28.188 1.00 90.62 89 ALA A N 1
ATOM 728 C CA . ALA A 1 89 ? -25.369 -1.449 27.655 1.00 90.62 89 ALA A CA 1
ATOM 729 C C . ALA A 1 89 ? -26.696 -0.708 27.427 1.00 90.62 89 ALA A C 1
ATOM 731 O O . ALA A 1 89 ? -26.784 0.487 27.703 1.00 90.62 89 ALA A O 1
ATOM 732 N N . LYS A 1 90 ? -27.734 -1.423 26.972 1.00 89.81 90 LYS A N 1
ATOM 733 C CA . LYS A 1 90 ? -29.077 -0.867 26.777 1.00 89.81 90 LYS A CA 1
ATOM 734 C C . LYS A 1 90 ? -29.736 -0.485 28.105 1.00 89.81 90 LYS A C 1
ATOM 736 O O . LYS A 1 90 ? -30.333 0.581 28.179 1.00 89.81 90 LYS A O 1
ATOM 741 N N . LEU A 1 91 ? -29.612 -1.320 29.140 1.00 89.94 91 LEU A N 1
ATOM 742 C CA . LEU A 1 91 ? -30.157 -1.018 30.471 1.00 89.94 91 LEU A CA 1
ATOM 743 C C . LEU A 1 91 ? -29.424 0.139 31.159 1.00 89.94 91 LEU A C 1
ATOM 745 O O . LEU A 1 91 ? -30.044 0.929 31.860 1.00 89.94 91 LEU A O 1
ATOM 749 N N . ALA A 1 92 ? -28.117 0.261 30.934 1.00 86.44 92 ALA A N 1
ATOM 750 C CA . ALA A 1 92 ? -27.289 1.323 31.499 1.00 86.44 92 ALA A CA 1
ATOM 751 C C . ALA A 1 92 ? -27.255 2.615 30.652 1.00 86.44 92 ALA A C 1
ATOM 753 O O . ALA A 1 92 ? -26.424 3.484 30.922 1.00 86.44 92 ALA A O 1
ATOM 754 N N . ASP A 1 93 ? -28.082 2.717 29.601 1.00 86.50 93 ASP A N 1
ATOM 755 C CA . ASP A 1 93 ? -28.111 3.824 28.626 1.00 86.50 93 ASP A CA 1
ATOM 756 C C . ASP A 1 93 ? -26.708 4.291 28.174 1.00 86.50 93 ASP A C 1
ATOM 758 O O . ASP A 1 93 ? -26.292 5.460 28.247 1.00 86.50 93 ASP A O 1
ATOM 762 N N . THR A 1 94 ? -25.897 3.321 27.761 1.00 87.75 94 THR A N 1
ATOM 763 C CA . THR A 1 94 ? -24.494 3.559 27.435 1.00 87.75 94 THR A CA 1
ATOM 764 C C . THR A 1 94 ? -24.008 2.668 26.300 1.00 87.75 94 THR A C 1
ATOM 766 O O . THR A 1 94 ? -24.727 1.834 25.758 1.00 87.75 94 THR A O 1
ATOM 769 N N . SER A 1 95 ? -22.752 2.860 25.899 1.00 87.81 95 SER A N 1
ATOM 770 C CA . SER A 1 95 ? -22.140 2.048 24.850 1.00 87.81 95 SER A CA 1
ATOM 771 C C . SER A 1 95 ? -21.587 0.732 25.402 1.00 87.81 95 SER A C 1
ATOM 773 O O . SER A 1 95 ? -21.084 0.665 26.526 1.00 87.81 95 SER A O 1
ATOM 775 N N . ILE A 1 96 ? -21.580 -0.307 24.563 1.00 87.88 96 ILE A N 1
ATOM 776 C CA . ILE A 1 96 ? -20.949 -1.604 24.865 1.00 87.88 96 ILE A CA 1
ATOM 777 C C . ILE A 1 96 ? -19.478 -1.421 25.271 1.00 87.88 96 ILE A C 1
ATOM 779 O O . ILE A 1 96 ? -18.996 -2.050 26.214 1.00 87.88 96 ILE A O 1
ATOM 783 N N . SER A 1 97 ? -18.759 -0.525 24.588 1.00 84.94 97 SER A N 1
ATOM 784 C CA . SER A 1 97 ? -17.364 -0.217 24.906 1.00 84.94 97 SER A CA 1
ATOM 785 C C . SER A 1 97 ? -17.206 0.428 26.282 1.00 84.94 97 SER A C 1
ATOM 787 O O . SER A 1 97 ? -16.231 0.124 26.971 1.00 84.94 97 SER A O 1
ATOM 789 N N . THR A 1 98 ? -18.159 1.262 26.713 1.00 87.81 98 THR A N 1
ATOM 790 C CA . THR A 1 98 ? -18.170 1.834 28.067 1.00 87.81 98 THR A CA 1
ATOM 791 C C . THR A 1 98 ? -18.302 0.728 29.113 1.00 87.81 98 THR A C 1
ATOM 793 O O . THR A 1 98 ? -17.460 0.652 30.005 1.00 87.81 98 THR A O 1
ATOM 796 N N . ILE A 1 99 ? -19.276 -0.178 28.964 1.00 90.56 99 ILE A N 1
ATOM 797 C CA . ILE A 1 99 ? -19.479 -1.319 29.878 1.00 90.56 99 ILE A CA 1
ATOM 798 C C . ILE A 1 99 ? -18.228 -2.203 29.950 1.00 90.56 99 ILE A C 1
ATOM 800 O O . ILE A 1 99 ? -17.717 -2.466 31.037 1.00 90.56 99 ILE A O 1
ATOM 804 N N . SER A 1 100 ? -17.677 -2.600 28.797 1.00 89.25 100 SER A N 1
ATOM 805 C CA . SER A 1 100 ? -16.470 -3.440 28.731 1.00 89.25 100 SER A CA 1
ATOM 806 C C . SER A 1 100 ? -15.260 -2.775 29.393 1.00 89.25 100 SER A C 1
ATOM 808 O O . SER A 1 100 ? -14.496 -3.426 30.108 1.00 89.25 100 SER A O 1
ATOM 810 N N . THR A 1 101 ? -15.084 -1.469 29.184 1.00 86.88 101 THR A N 1
ATOM 811 C CA . THR A 1 101 ? -13.972 -0.719 29.780 1.00 86.88 101 THR A CA 1
ATOM 812 C C . THR A 1 101 ? -14.129 -0.606 31.293 1.00 86.88 101 THR A C 1
ATOM 814 O O . THR A 1 101 ? -13.150 -0.806 32.010 1.00 86.88 101 THR A O 1
ATOM 817 N N . ARG A 1 102 ? -15.343 -0.339 31.791 1.00 87.69 102 ARG A N 1
ATOM 818 C CA . ARG A 1 102 ? -15.625 -0.239 33.231 1.00 87.69 102 ARG A CA 1
ATOM 819 C C . ARG A 1 102 ? -15.446 -1.574 33.941 1.00 87.69 102 ARG A C 1
ATOM 821 O O . ARG A 1 102 ? -14.731 -1.620 34.931 1.00 87.69 102 ARG A O 1
ATOM 828 N N . LEU A 1 103 ? -15.942 -2.672 33.373 1.00 88.25 103 LEU A N 1
ATOM 829 C CA . LEU A 1 103 ? -15.697 -4.024 33.891 1.00 88.25 103 LEU A CA 1
ATOM 830 C C . LEU A 1 103 ? -14.202 -4.332 34.057 1.00 88.25 103 LEU A C 1
ATOM 832 O O . LEU A 1 103 ? -13.775 -4.838 35.091 1.00 88.25 103 LEU A O 1
ATOM 836 N N . LYS A 1 104 ? -13.379 -3.962 33.066 1.00 87.00 104 LYS A N 1
ATOM 837 C CA . LYS A 1 104 ? -11.916 -4.110 33.155 1.00 87.00 104 LYS A CA 1
ATOM 838 C C . LYS A 1 104 ? -11.290 -3.222 34.231 1.00 87.00 104 LYS A C 1
ATOM 840 O O . LYS A 1 104 ? -10.268 -3.599 34.791 1.00 87.00 104 LYS A O 1
ATOM 845 N N . GLN A 1 105 ? -11.855 -2.043 34.486 1.00 84.38 105 GLN A N 1
ATOM 846 C CA . GLN A 1 105 ? -11.389 -1.145 35.545 1.00 84.38 105 GLN A CA 1
ATOM 847 C C . GLN A 1 105 ? -11.755 -1.677 36.933 1.00 84.38 105 GLN A C 1
ATOM 849 O O . GLN A 1 105 ? -10.889 -1.688 37.801 1.00 84.38 105 GLN A O 1
ATOM 854 N N . ILE A 1 106 ? -12.983 -2.169 37.116 1.00 84.06 106 ILE A N 1
ATOM 855 C CA . ILE A 1 106 ? -13.458 -2.780 38.367 1.00 84.06 106 ILE A CA 1
ATOM 856 C C . ILE A 1 106 ? -12.596 -3.993 38.733 1.00 84.06 106 ILE A C 1
ATOM 858 O O . ILE A 1 106 ? -12.160 -4.116 39.875 1.00 84.06 106 ILE A O 1
ATOM 862 N N . ASN A 1 107 ? -12.285 -4.841 37.746 1.00 85.06 107 ASN A N 1
ATOM 863 C CA . ASN A 1 107 ? -11.500 -6.060 37.950 1.00 85.06 107 ASN A CA 1
ATOM 864 C C . ASN A 1 107 ? -9.972 -5.847 37.912 1.00 85.06 107 ASN A C 1
ATOM 866 O O . ASN A 1 107 ? -9.209 -6.813 37.900 1.00 85.06 107 ASN A O 1
ATOM 870 N N . LYS A 1 108 ? -9.491 -4.599 37.848 1.00 81.94 108 LYS A N 1
ATOM 871 C CA . LYS A 1 108 ? -8.062 -4.308 37.655 1.00 81.94 108 LYS A CA 1
ATOM 872 C C . LYS A 1 108 ? -7.194 -4.725 38.847 1.00 81.94 108 LYS A C 1
ATOM 874 O O . LYS A 1 108 ? -6.067 -5.165 38.638 1.00 81.94 108 LYS A O 1
ATOM 879 N N . ASP A 1 109 ? -7.723 -4.588 40.060 1.00 76.88 109 ASP A N 1
ATOM 880 C CA . ASP A 1 109 ? -7.012 -4.868 41.315 1.00 76.88 109 ASP A CA 1
ATOM 881 C C . ASP A 1 109 ? -7.449 -6.208 41.948 1.00 76.88 109 ASP A C 1
ATOM 883 O O . ASP A 1 109 ? -7.206 -6.457 43.126 1.00 76.88 109 ASP A O 1
ATOM 887 N N . GLY A 1 110 ? -8.109 -7.069 41.166 1.00 70.38 110 GLY A N 1
ATOM 888 C CA . GLY A 1 110 ? -8.667 -8.351 41.601 1.00 70.38 110 GLY A CA 1
ATOM 889 C C . GLY A 1 110 ? -10.056 -8.586 41.013 1.00 70.38 110 GLY A C 1
ATOM 890 O O . GLY A 1 110 ? -10.755 -7.637 40.663 1.00 70.38 110 GLY A O 1
ATOM 891 N N . GLU A 1 111 ? -10.460 -9.847 40.877 1.00 72.69 111 GLU A N 1
ATOM 892 C CA . GLU A 1 111 ? -11.761 -10.204 40.308 1.00 72.69 111 GLU A CA 1
ATOM 893 C C . GLU A 1 111 ? -12.885 -9.869 41.304 1.00 72.69 111 GLU A C 1
ATOM 895 O O . GLU A 1 111 ? -13.085 -10.571 42.291 1.00 72.69 111 GLU A O 1
ATOM 900 N N . LYS A 1 112 ? -13.590 -8.753 41.069 1.00 76.75 112 LYS A N 1
ATOM 901 C CA . LYS A 1 112 ? -14.737 -8.300 41.878 1.00 76.75 112 LYS A CA 1
ATOM 902 C C . LYS A 1 112 ? -16.078 -8.653 41.240 1.00 76.75 112 LYS A C 1
ATOM 904 O O . LYS A 1 112 ? -17.073 -8.775 41.943 1.00 76.75 112 LYS A O 1
ATOM 909 N N . VAL A 1 113 ? -16.107 -8.806 39.915 1.00 81.19 113 VAL A N 1
ATOM 910 C CA . VAL A 1 113 ? -17.305 -9.164 39.145 1.00 81.19 113 VAL A CA 1
ATOM 911 C C . VAL A 1 113 ? -16.979 -10.299 38.190 1.00 81.19 113 VAL A C 1
ATOM 913 O O . VAL A 1 113 ? -16.160 -10.129 37.282 1.00 81.19 113 VAL A O 1
ATOM 916 N N . GLN A 1 114 ? -17.666 -11.427 38.355 1.00 77.38 114 GLN A N 1
ATOM 917 C CA . GLN A 1 114 ? -17.598 -12.547 37.423 1.00 77.38 114 GLN A CA 1
ATOM 918 C C . GLN A 1 114 ? -18.610 -12.343 36.293 1.00 77.38 114 GLN A C 1
ATOM 920 O O . GLN A 1 114 ? -19.789 -12.660 36.420 1.00 77.38 114 GLN A O 1
ATOM 925 N N . TYR A 1 115 ? -18.145 -11.804 35.165 1.00 81.00 115 TYR A N 1
ATOM 926 C CA . TYR A 1 115 ? -18.936 -11.707 33.938 1.00 81.00 115 TYR A CA 1
ATOM 927 C C . TYR A 1 115 ? -18.320 -12.585 32.847 1.00 81.00 115 TYR A C 1
ATOM 929 O O . TYR A 1 115 ? -17.221 -12.316 32.355 1.00 81.00 115 TYR A O 1
ATOM 937 N N . SER A 1 116 ? -19.046 -13.624 32.435 1.00 75.19 116 SER A N 1
ATOM 938 C CA . SER A 1 116 ? -18.672 -14.442 31.285 1.00 75.19 116 SER A CA 1
ATOM 939 C C . SER A 1 116 ? -19.080 -13.731 29.993 1.00 75.19 116 SER A C 1
ATOM 941 O O . SER A 1 116 ? -20.223 -13.311 29.820 1.00 75.19 116 SER A O 1
ATOM 943 N N . TYR A 1 117 ? -18.138 -13.562 29.060 1.00 70.56 117 TYR A N 1
ATOM 944 C CA . TYR A 1 117 ? -18.435 -12.952 27.763 1.00 70.56 117 TYR A CA 1
ATOM 945 C C . TYR A 1 117 ? -19.383 -13.849 26.961 1.00 70.56 117 TYR A C 1
ATOM 947 O O . TYR A 1 117 ? -18.962 -14.807 26.316 1.00 70.56 117 TYR A O 1
ATOM 955 N N . LYS A 1 118 ? -20.669 -13.499 26.969 1.00 68.75 118 LYS A N 1
ATOM 956 C CA . LYS A 1 118 ? -21.691 -14.119 26.124 1.00 68.75 118 LYS A CA 1
ATOM 957 C C . LYS A 1 118 ? -21.584 -13.531 24.732 1.00 68.75 118 LYS A C 1
ATOM 959 O O . LYS A 1 118 ? -21.922 -12.373 24.493 1.00 68.75 118 LYS A O 1
ATOM 964 N N . ASN A 1 119 ? -20.986 -14.298 23.833 1.00 50.56 119 ASN A N 1
ATOM 965 C CA . ASN A 1 119 ? -20.761 -13.870 22.467 1.00 50.56 119 ASN A CA 1
ATOM 966 C C . ASN A 1 119 ? -22.074 -14.022 21.685 1.00 50.56 119 ASN A C 1
ATOM 968 O O . ASN A 1 119 ? -22.606 -15.124 21.601 1.00 50.56 119 ASN A O 1
ATOM 972 N N . THR A 1 120 ? -22.566 -12.963 21.038 1.00 48.69 120 THR A N 1
ATOM 973 C CA . THR A 1 120 ? -23.805 -12.993 20.224 1.00 48.69 120 THR A CA 1
ATOM 974 C C . THR A 1 120 ? -23.727 -13.919 18.998 1.00 48.69 120 THR A C 1
ATOM 976 O O . THR A 1 120 ? -24.673 -14.012 18.220 1.00 48.69 120 THR A O 1
ATOM 979 N N . ASN A 1 121 ? -22.591 -14.591 18.794 1.00 48.19 121 ASN A N 1
ATOM 980 C CA . ASN A 1 121 ? -22.345 -15.491 17.673 1.00 48.19 121 ASN A CA 1
ATOM 981 C C . ASN A 1 121 ? -22.411 -16.983 18.032 1.00 48.19 121 ASN A C 1
ATOM 983 O O . ASN A 1 121 ? -22.446 -17.789 17.106 1.00 48.19 121 ASN A O 1
ATOM 987 N N . SER A 1 122 ? -22.439 -17.381 19.312 1.00 43.41 122 SER A N 1
ATOM 988 C CA . SER A 1 122 ? -22.547 -18.812 19.659 1.00 43.41 122 SER A CA 1
ATOM 989 C C . SER A 1 122 ? -23.987 -19.329 19.638 1.00 43.41 122 SER A C 1
ATOM 991 O O . SER A 1 122 ? -24.203 -20.481 19.274 1.00 43.41 122 SER A O 1
ATOM 993 N N . ASP A 1 123 ? -24.977 -18.477 19.922 1.00 42.00 123 ASP A N 1
ATOM 994 C CA . ASP A 1 123 ? -26.388 -18.898 19.983 1.00 42.00 123 ASP A CA 1
ATOM 995 C C . ASP A 1 123 ? -27.097 -18.897 18.618 1.00 42.00 123 ASP A C 1
ATOM 997 O O . ASP A 1 123 ? -28.158 -19.497 18.463 1.00 42.00 123 ASP A O 1
ATOM 1001 N N . ASN A 1 124 ? -26.480 -18.328 17.576 1.00 41.97 124 ASN A N 1
ATOM 1002 C CA . ASN A 1 124 ? -27.022 -18.379 16.211 1.00 41.97 124 ASN A CA 1
ATOM 1003 C C . ASN A 1 124 ? -26.810 -19.730 15.498 1.00 41.97 124 ASN A C 1
ATOM 1005 O O . ASN A 1 124 ? -27.360 -19.929 14.416 1.00 41.97 124 ASN A O 1
ATOM 1009 N N . PHE A 1 125 ? -26.060 -20.669 16.086 1.00 46.69 125 PHE A N 1
ATOM 1010 C CA . PHE A 1 125 ? -25.845 -22.003 15.505 1.00 46.69 125 PHE A CA 1
ATOM 1011 C C . PHE A 1 125 ? -26.893 -23.049 15.913 1.00 46.69 125 PHE A C 1
ATOM 1013 O O . PHE A 1 125 ? -26.867 -24.159 15.392 1.00 46.69 125 PHE A O 1
ATOM 1020 N N . LYS A 1 126 ? -27.857 -22.706 16.779 1.00 43.94 126 LYS A N 1
ATOM 1021 C CA . LYS A 1 126 ? -29.000 -23.577 17.115 1.00 43.94 126 LYS A CA 1
ATOM 1022 C C . LYS A 1 126 ? -30.296 -23.191 16.391 1.00 43.94 126 LYS A C 1
ATOM 1024 O O . LYS A 1 126 ? -31.384 -23.454 16.887 1.00 43.94 126 LYS A O 1
ATOM 1029 N N . ASN A 1 127 ? -30.213 -22.597 15.199 1.00 44.50 127 ASN A N 1
ATOM 1030 C CA . ASN A 1 127 ? -31.385 -22.421 14.332 1.00 44.50 127 ASN A CA 1
ATOM 1031 C C . ASN A 1 127 ? -31.672 -23.711 13.542 1.00 44.50 127 ASN A C 1
ATOM 1033 O O . ASN A 1 127 ? -31.560 -23.746 12.320 1.00 44.50 127 ASN A O 1
ATOM 1037 N N . SER A 1 128 ? -32.068 -24.777 14.243 1.00 48.06 128 SER A N 1
ATOM 1038 C CA . SER A 1 128 ? -32.439 -26.071 13.646 1.00 48.06 128 SER A CA 1
ATOM 1039 C C . SER A 1 128 ? -33.776 -26.061 12.889 1.00 48.06 128 SER A C 1
ATOM 1041 O O . SER A 1 128 ? -34.160 -27.088 12.343 1.00 48.06 128 SER A O 1
ATOM 1043 N N . ASN A 1 129 ? -34.487 -24.927 12.834 1.00 51.75 129 ASN A N 1
ATOM 1044 C CA . ASN A 1 129 ? -35.853 -24.856 12.296 1.00 51.75 129 ASN A CA 1
ATOM 1045 C C . ASN A 1 129 ? -35.981 -24.122 10.952 1.00 51.75 129 ASN A C 1
ATOM 1047 O O . ASN A 1 129 ? -37.096 -23.827 10.523 1.00 51.75 129 ASN A O 1
ATOM 1051 N N . ARG A 1 130 ? -34.879 -23.816 10.253 1.00 57.16 130 ARG A N 1
ATOM 1052 C CA . ARG A 1 130 ? -34.983 -23.373 8.851 1.00 57.16 130 ARG A CA 1
ATOM 1053 C C . ARG A 1 130 ? -35.082 -24.596 7.935 1.00 57.16 130 ARG A C 1
ATOM 1055 O O . ARG A 1 130 ? -34.290 -25.522 8.112 1.00 57.16 130 ARG A O 1
ATOM 1062 N N . PRO A 1 131 ? -36.002 -24.613 6.953 1.00 61.34 131 PRO A N 1
ATOM 1063 C CA . PRO A 1 131 ? -36.089 -25.716 6.006 1.00 61.34 131 PRO A CA 1
ATOM 1064 C C . PRO A 1 131 ? -34.747 -25.873 5.279 1.00 61.34 131 PRO A C 1
ATOM 1066 O O . PRO A 1 131 ? -34.232 -24.928 4.675 1.00 61.34 131 PRO A O 1
ATOM 1069 N N . LYS A 1 132 ? -34.149 -27.064 5.391 1.00 73.00 132 LYS A N 1
ATOM 1070 C CA . LYS A 1 132 ? -32.887 -27.410 4.727 1.00 73.00 132 LYS A CA 1
ATOM 1071 C C . LYS A 1 132 ? -33.124 -27.425 3.212 1.00 73.00 132 LYS A C 1
ATOM 1073 O O . LYS A 1 132 ? -34.057 -28.073 2.752 1.00 73.00 132 LYS A O 1
ATOM 1078 N N . LYS A 1 133 ? -32.265 -26.751 2.435 1.00 80.31 133 LYS A N 1
ATOM 1079 C CA . LYS A 1 133 ? -32.366 -26.733 0.959 1.00 80.31 133 LYS A CA 1
ATOM 1080 C C . LYS A 1 133 ? -32.102 -28.116 0.334 1.00 80.31 133 LYS A C 1
ATOM 1082 O O . LYS A 1 133 ? -32.625 -28.410 -0.730 1.00 80.31 133 LYS A O 1
ATOM 1087 N N . PHE A 1 134 ? -31.321 -28.962 1.008 1.00 85.00 134 PHE A N 1
ATOM 1088 C CA . PHE A 1 134 ? -31.038 -30.348 0.622 1.00 85.00 134 PHE A CA 1
ATOM 1089 C C . PHE A 1 134 ? -30.743 -31.212 1.861 1.00 85.00 134 PHE A C 1
ATOM 1091 O O . PHE A 1 134 ? -30.343 -30.701 2.919 1.00 85.00 134 PHE A O 1
ATOM 1098 N N . THR A 1 135 ? -30.945 -32.525 1.726 1.00 89.75 135 THR A N 1
ATOM 1099 C CA . THR A 1 135 ? -30.743 -33.517 2.796 1.00 89.75 135 THR A CA 1
ATOM 1100 C C . THR A 1 135 ? -29.265 -33.698 3.144 1.00 89.75 135 THR A C 1
ATOM 1102 O O . THR A 1 135 ? -28.375 -33.307 2.386 1.00 89.75 135 THR A O 1
ATOM 1105 N N . ASP A 1 136 ? -28.989 -34.263 4.321 1.00 90.31 136 ASP A N 1
ATOM 1106 C CA . ASP A 1 136 ? -27.616 -34.578 4.733 1.00 90.31 136 ASP A CA 1
ATOM 1107 C C . ASP A 1 136 ? -27.004 -35.634 3.788 1.00 90.31 136 ASP A C 1
ATOM 1109 O O . ASP A 1 136 ? -25.860 -35.498 3.360 1.00 90.31 136 ASP A O 1
ATOM 1113 N N . GLU A 1 137 ? -27.806 -36.611 3.361 1.00 90.88 137 GLU A N 1
ATOM 1114 C CA . GLU A 1 137 ? -27.449 -37.683 2.426 1.00 90.88 137 GLU A CA 1
ATOM 1115 C C . GLU A 1 137 ? -27.048 -37.140 1.052 1.00 90.88 137 GLU A C 1
ATOM 1117 O O . GLU A 1 137 ? -26.058 -37.591 0.476 1.00 90.88 137 GLU A O 1
ATOM 1122 N N . PHE A 1 138 ? -27.768 -36.135 0.542 1.00 92.62 138 PHE A N 1
ATOM 1123 C CA . PHE A 1 138 ? -27.414 -35.485 -0.719 1.00 92.62 138 PHE A CA 1
ATOM 1124 C C . PHE A 1 138 ? -26.023 -34.849 -0.646 1.00 92.62 138 PHE A C 1
ATOM 1126 O O . PHE A 1 138 ? -25.209 -35.049 -1.543 1.00 92.62 138 PHE A O 1
ATOM 1133 N N . LEU A 1 139 ? -25.722 -34.126 0.438 1.00 92.50 139 LEU A N 1
ATOM 1134 C CA . LEU A 1 139 ? -24.424 -33.474 0.614 1.00 92.50 139 LEU A CA 1
ATOM 1135 C C . LEU A 1 139 ? -23.281 -34.488 0.760 1.00 92.50 139 LEU A C 1
ATOM 1137 O O . LEU A 1 139 ? -22.219 -34.301 0.166 1.00 92.50 139 LEU A O 1
ATOM 1141 N N . ILE A 1 140 ? -23.506 -35.558 1.529 1.00 91.12 140 ILE A N 1
ATOM 1142 C CA . ILE A 1 140 ? -22.551 -36.662 1.695 1.00 91.12 140 ILE A CA 1
ATOM 1143 C C . ILE A 1 140 ? -22.224 -37.274 0.326 1.00 91.12 140 ILE A C 1
ATOM 1145 O O . ILE A 1 140 ? -21.054 -37.373 -0.047 1.00 91.12 140 ILE A O 1
ATOM 1149 N N . ASN A 1 141 ? -23.254 -37.625 -0.448 1.00 89.88 141 ASN A N 1
ATOM 1150 C CA . ASN A 1 141 ? -23.090 -38.230 -1.768 1.00 89.88 141 ASN A CA 1
ATOM 1151 C C . ASN A 1 141 ? -22.423 -37.275 -2.757 1.00 89.88 141 ASN A C 1
ATOM 1153 O O . ASN A 1 141 ? -21.557 -37.702 -3.518 1.00 89.88 141 ASN A O 1
ATOM 1157 N N . LEU A 1 142 ? -22.779 -35.989 -2.725 1.00 90.56 142 LEU A N 1
ATOM 1158 C CA . LEU A 1 142 ? -22.187 -34.969 -3.586 1.00 90.56 142 LEU A CA 1
ATOM 1159 C C . LEU A 1 142 ? -20.674 -34.862 -3.368 1.00 90.56 142 LEU A C 1
ATOM 1161 O O . LEU A 1 142 ? -19.927 -34.783 -4.340 1.00 90.56 142 LEU A O 1
ATOM 1165 N N . ILE A 1 143 ? -20.219 -34.901 -2.113 1.00 91.00 143 ILE A N 1
ATOM 1166 C CA . ILE A 1 143 ? -18.794 -34.813 -1.773 1.00 91.00 143 ILE A CA 1
ATOM 1167 C C . ILE A 1 143 ? -18.065 -36.117 -2.098 1.00 91.00 143 ILE A C 1
ATOM 1169 O O . ILE A 1 143 ? -17.009 -36.077 -2.725 1.00 91.00 143 ILE A O 1
ATOM 1173 N N . ASN A 1 144 ? -18.631 -37.267 -1.727 1.00 87.75 144 ASN A N 1
ATOM 1174 C CA . ASN A 1 144 ? -17.997 -38.566 -1.964 1.00 87.75 144 ASN A CA 1
ATOM 1175 C C . ASN A 1 144 ? -17.899 -38.909 -3.456 1.00 87.75 144 ASN A C 1
ATOM 1177 O O . ASN A 1 144 ? -16.919 -39.513 -3.879 1.00 87.75 144 ASN A O 1
ATOM 1181 N N . SER A 1 145 ? -18.883 -38.493 -4.257 1.00 88.25 145 SER A N 1
ATOM 1182 C CA . SER A 1 145 ? -18.866 -38.698 -5.712 1.00 88.25 145 SER A CA 1
ATOM 1183 C C . SER A 1 145 ? -17.932 -37.726 -6.431 1.00 88.25 145 SER A C 1
ATOM 1185 O O . SER A 1 145 ? -17.583 -37.954 -7.583 1.00 88.25 145 SER A O 1
ATOM 1187 N N . ASN A 1 146 ? -17.529 -36.636 -5.771 1.00 85.19 146 ASN A N 1
ATOM 1188 C CA . ASN A 1 146 ? -16.717 -35.582 -6.366 1.00 85.19 146 ASN A CA 1
ATOM 1189 C C . ASN A 1 146 ? -15.574 -35.158 -5.428 1.00 85.19 146 ASN A C 1
ATOM 1191 O O . ASN A 1 146 ? -15.489 -33.986 -5.037 1.00 85.19 146 ASN A O 1
ATOM 1195 N N . PRO A 1 147 ? -14.666 -36.086 -5.071 1.00 82.38 147 PRO A N 1
ATOM 1196 C CA . PRO A 1 147 ? -13.631 -35.838 -4.076 1.00 82.38 147 PRO A CA 1
ATOM 1197 C C . PRO A 1 147 ? -12.633 -34.768 -4.511 1.00 82.38 147 PRO A C 1
ATOM 1199 O O . PRO A 1 147 ? -11.922 -34.265 -3.651 1.00 82.38 147 PRO A O 1
ATOM 1202 N N . GLU A 1 148 ? -12.613 -34.373 -5.791 1.00 77.94 148 GLU A N 1
ATOM 1203 C CA . GLU A 1 148 ? -11.722 -33.358 -6.366 1.00 77.94 148 GLU A CA 1
ATOM 1204 C C . GLU A 1 148 ? -12.309 -31.939 -6.398 1.00 77.94 148 GLU A C 1
ATOM 1206 O O . GLU A 1 148 ? -11.556 -30.968 -6.396 1.00 77.94 148 GLU A O 1
ATOM 1211 N N . LEU A 1 149 ? -13.626 -31.765 -6.258 1.00 83.81 149 LEU A N 1
ATOM 1212 C CA . LEU A 1 149 ? -14.244 -30.438 -6.374 1.00 83.81 149 LEU A CA 1
ATOM 1213 C C . LEU A 1 149 ? -13.964 -29.526 -5.175 1.00 83.81 149 LEU A C 1
ATOM 1215 O O . LEU A 1 149 ? -13.835 -29.972 -4.028 1.00 83.81 149 LEU A O 1
ATOM 1219 N N . ASN A 1 150 ? -13.867 -28.226 -5.440 1.00 86.88 150 ASN A N 1
ATOM 1220 C CA . ASN A 1 150 ? -13.755 -27.195 -4.412 1.00 86.88 150 ASN A CA 1
ATOM 1221 C C . ASN A 1 150 ? -15.144 -26.729 -3.921 1.00 86.88 150 ASN A C 1
ATOM 1223 O O . ASN A 1 150 ? -16.182 -27.057 -4.493 1.00 86.88 150 ASN A O 1
ATOM 1227 N N . LEU A 1 151 ? -15.181 -25.922 -2.850 1.00 88.00 151 LEU A N 1
ATOM 1228 C CA . LEU A 1 151 ? -16.447 -25.479 -2.243 1.00 88.00 151 LEU A CA 1
ATOM 1229 C C . LEU A 1 151 ? -17.328 -24.663 -3.200 1.00 88.00 151 LEU A C 1
ATOM 1231 O O . LEU A 1 151 ? -18.543 -24.676 -3.043 1.00 88.00 151 LEU A O 1
ATOM 1235 N N . SER A 1 152 ? -16.734 -23.942 -4.156 1.00 83.56 152 SER A N 1
ATOM 1236 C CA . SER A 1 152 ? -17.488 -23.159 -5.137 1.00 83.56 152 SER A CA 1
ATOM 1237 C C . SER A 1 152 ? -18.183 -24.062 -6.145 1.00 83.56 152 SER A C 1
ATOM 1239 O O . SER A 1 152 ? -19.346 -23.840 -6.452 1.00 83.56 152 SER A O 1
ATOM 1241 N N . GLU A 1 153 ? -17.491 -25.086 -6.636 1.00 84.81 153 GLU A N 1
ATOM 1242 C CA . GLU A 1 153 ? -18.046 -26.058 -7.583 1.00 84.81 153 GLU A CA 1
ATOM 1243 C C . GLU A 1 153 ? -19.138 -26.904 -6.927 1.00 84.81 153 GLU A C 1
ATOM 1245 O O . GLU A 1 153 ? -20.216 -27.065 -7.492 1.00 84.81 153 GLU A O 1
ATOM 1250 N N . LEU A 1 154 ? -18.905 -27.360 -5.691 1.00 89.25 154 LEU A N 1
ATOM 1251 C CA . LEU A 1 154 ? -19.917 -28.063 -4.899 1.00 89.25 154 LEU A CA 1
ATOM 1252 C C . LEU A 1 154 ? -21.154 -27.188 -4.651 1.00 89.25 154 LEU A C 1
ATOM 1254 O O . LEU A 1 154 ? -22.280 -27.671 -4.744 1.00 89.25 154 LEU A O 1
ATOM 1258 N N . ALA A 1 155 ? -20.959 -25.897 -4.368 1.00 88.81 155 ALA A N 1
ATOM 1259 C CA . ALA A 1 155 ? -22.055 -24.953 -4.178 1.00 88.81 155 ALA A CA 1
ATOM 1260 C C . ALA A 1 155 ? -22.862 -24.739 -5.468 1.00 88.81 155 ALA A C 1
ATOM 1262 O O . ALA A 1 155 ? -24.089 -24.722 -5.408 1.00 88.81 155 ALA A O 1
ATOM 1263 N N . SER A 1 156 ? -22.193 -24.652 -6.622 1.00 85.06 156 SER A N 1
ATOM 1264 C CA . SER A 1 156 ? -22.851 -24.579 -7.931 1.00 85.06 156 SER A CA 1
ATOM 1265 C C . SER A 1 156 ? -23.661 -25.840 -8.244 1.00 85.06 156 SER A C 1
ATOM 1267 O O . SER A 1 156 ? -24.796 -25.726 -8.693 1.00 85.06 156 SER A O 1
ATOM 1269 N N . LEU A 1 157 ? -23.124 -27.036 -7.969 1.00 88.62 157 LEU A N 1
ATOM 1270 C CA . LEU A 1 157 ? -23.843 -28.302 -8.182 1.00 88.62 157 LEU A CA 1
ATOM 1271 C C . LEU A 1 157 ? -25.063 -28.455 -7.267 1.00 88.62 157 LEU A C 1
ATOM 1273 O O . LEU A 1 157 ? -26.070 -29.032 -7.665 1.00 88.62 157 LEU A O 1
ATOM 1277 N N . ALA A 1 158 ? -24.981 -27.928 -6.047 1.00 87.19 158 ALA A N 1
ATOM 1278 C CA . ALA A 1 158 ? -26.078 -27.930 -5.085 1.00 87.19 158 ALA A CA 1
ATOM 1279 C C . ALA A 1 158 ? -27.034 -26.728 -5.233 1.00 87.19 158 ALA A C 1
ATOM 1281 O O . ALA A 1 158 ? -27.915 -26.557 -4.386 1.00 87.19 158 ALA A O 1
ATOM 1282 N N . ASP A 1 159 ? -26.828 -25.873 -6.246 1.00 88.06 159 ASP A N 1
ATOM 1283 C CA . ASP A 1 159 ? -27.532 -24.600 -6.440 1.00 88.06 159 ASP A CA 1
ATOM 1284 C C . ASP A 1 159 ? -27.638 -23.794 -5.131 1.00 88.06 159 ASP A C 1
ATOM 1286 O O . ASP A 1 159 ? -28.710 -23.423 -4.664 1.00 88.06 159 ASP A O 1
ATOM 1290 N N . CYS A 1 160 ? -26.539 -23.567 -4.420 1.00 87.50 160 CYS A N 1
ATOM 1291 C CA . CYS A 1 160 ? -26.598 -22.846 -3.149 1.00 87.50 160 CYS A CA 1
ATOM 1292 C C . CYS A 1 160 ? -25.389 -21.944 -2.931 1.00 87.50 160 CYS A C 1
ATOM 1294 O O . CYS A 1 160 ? -24.448 -21.909 -3.717 1.00 87.50 160 CYS A O 1
ATOM 1296 N N . ALA A 1 161 ? -25.426 -21.159 -1.855 1.00 86.31 161 ALA A N 1
ATOM 1297 C CA . ALA A 1 161 ? -24.272 -20.367 -1.473 1.00 86.31 161 ALA A CA 1
ATOM 1298 C C . ALA A 1 161 ? -23.180 -21.275 -0.887 1.00 86.31 161 ALA A C 1
ATOM 1300 O O . ALA A 1 161 ? -23.469 -22.216 -0.150 1.00 86.31 161 ALA A O 1
ATOM 1301 N N . ILE A 1 162 ? -21.914 -20.922 -1.121 1.00 84.81 162 ILE A N 1
ATOM 1302 C CA . ILE A 1 162 ? -20.749 -21.593 -0.513 1.00 84.81 162 ILE A CA 1
ATOM 1303 C C . ILE A 1 162 ? -20.900 -21.701 1.011 1.00 84.81 162 ILE A C 1
ATOM 1305 O O . ILE A 1 162 ? -20.625 -22.745 1.600 1.00 84.81 162 ILE A O 1
ATOM 1309 N N . GLU A 1 163 ? -21.392 -20.634 1.643 1.00 84.75 163 GLU A N 1
ATOM 1310 C CA . GLU A 1 163 ? -21.630 -20.591 3.087 1.00 84.75 163 GLU A CA 1
ATOM 1311 C C . GLU A 1 163 ? -22.628 -21.671 3.536 1.00 84.75 163 GLU A C 1
ATOM 1313 O O . GLU A 1 163 ? -22.448 -22.279 4.588 1.00 84.75 163 GLU A O 1
ATOM 1318 N N . THR A 1 164 ? -23.641 -21.975 2.716 1.00 89.38 164 THR A N 1
ATOM 1319 C CA . THR A 1 164 ? -24.606 -23.047 2.989 1.00 89.38 164 THR A CA 1
ATOM 1320 C C . THR A 1 164 ? -23.911 -24.406 3.035 1.00 89.38 164 THR A C 1
ATOM 1322 O O . THR A 1 164 ? -24.128 -25.150 3.986 1.00 89.38 164 THR A O 1
ATOM 1325 N N . ILE A 1 165 ? -23.022 -24.716 2.085 1.00 91.00 165 ILE A N 1
ATOM 1326 C CA . ILE A 1 165 ? -22.236 -25.964 2.098 1.00 91.00 165 ILE A CA 1
ATOM 1327 C C . ILE A 1 165 ? -21.356 -26.048 3.352 1.00 91.00 165 ILE A C 1
ATOM 1329 O O . ILE A 1 165 ? -21.334 -27.083 4.015 1.00 91.00 165 ILE A O 1
ATOM 1333 N N . ILE A 1 166 ? -20.670 -24.959 3.722 1.00 88.44 166 ILE A N 1
ATOM 1334 C CA . ILE A 1 166 ? -19.793 -24.914 4.907 1.00 88.44 166 ILE A CA 1
ATOM 1335 C C . ILE A 1 166 ? -20.581 -25.174 6.193 1.00 88.44 166 ILE A C 1
ATOM 1337 O O . ILE A 1 166 ? -20.147 -25.966 7.031 1.00 88.44 166 ILE A O 1
ATOM 1341 N N . ILE A 1 167 ? -21.722 -24.502 6.363 1.00 86.19 167 ILE A N 1
ATOM 1342 C CA . ILE A 1 167 ? -22.575 -24.664 7.545 1.00 86.19 167 ILE A CA 1
ATOM 1343 C C . ILE A 1 167 ? -23.076 -26.107 7.625 1.00 86.19 167 ILE A C 1
ATOM 1345 O O . ILE A 1 167 ? -22.908 -26.755 8.656 1.00 86.19 167 ILE A O 1
ATOM 1349 N N . ARG A 1 168 ? -23.608 -26.644 6.522 1.00 90.00 168 ARG A N 1
ATOM 1350 C CA . ARG A 1 168 ? -24.168 -28.001 6.479 1.00 90.00 168 ARG A CA 1
ATOM 1351 C C . ARG A 1 168 ? -23.099 -29.071 6.711 1.00 90.00 168 ARG A C 1
ATOM 1353 O O . ARG A 1 168 ? -23.355 -30.019 7.439 1.00 90.00 168 ARG A O 1
ATOM 1360 N N . LEU A 1 169 ? -21.881 -28.892 6.196 1.00 88.44 169 LEU A N 1
ATOM 1361 C CA . LEU A 1 169 ? -20.743 -29.772 6.493 1.00 88.44 169 LEU A CA 1
ATOM 1362 C C . LEU A 1 169 ? -20.424 -29.836 7.993 1.00 88.44 169 LEU A C 1
ATOM 1364 O O . LEU A 1 169 ? -20.150 -30.911 8.523 1.00 88.44 169 LEU A O 1
ATOM 1368 N N . ARG A 1 170 ? -20.476 -28.693 8.690 1.00 85.88 170 ARG A N 1
ATOM 1369 C CA . ARG A 1 170 ? -20.279 -28.651 10.148 1.00 85.88 170 ARG A CA 1
ATOM 1370 C C . ARG A 1 170 ? -21.420 -29.336 10.892 1.00 85.88 170 ARG A C 1
ATOM 1372 O O . ARG A 1 170 ? -21.154 -30.055 11.846 1.00 85.88 170 ARG A O 1
ATOM 1379 N N . GLU A 1 171 ? -22.662 -29.133 10.457 1.00 85.44 171 GLU A N 1
ATOM 1380 C CA . GLU A 1 171 ? -23.834 -29.796 11.041 1.00 85.44 171 GLU A CA 1
ATOM 1381 C C . GLU A 1 171 ? -23.764 -31.317 10.874 1.00 85.44 171 GLU A C 1
ATOM 1383 O O . GLU A 1 171 ? -23.933 -32.044 11.850 1.00 85.44 171 GLU A O 1
ATOM 1388 N N . VAL A 1 172 ? -23.447 -31.804 9.670 1.00 86.38 172 VAL A N 1
ATOM 1389 C CA . VAL A 1 172 ? -23.312 -33.241 9.373 1.00 86.38 172 VAL A CA 1
ATOM 1390 C C . VAL A 1 172 ? -22.237 -33.890 10.245 1.00 86.38 172 VAL A C 1
ATOM 1392 O O . VAL A 1 172 ? -22.439 -35.003 10.725 1.00 86.38 172 VAL A O 1
ATOM 1395 N N . ASN A 1 173 ? -21.135 -33.180 10.500 1.00 86.56 173 ASN A N 1
ATOM 1396 C CA . ASN A 1 173 ? -20.026 -33.671 11.320 1.00 86.56 173 ASN A CA 1
ATOM 1397 C C . ASN A 1 173 ? -20.151 -33.356 12.824 1.00 86.56 173 ASN A C 1
ATOM 1399 O O . ASN A 1 173 ? -19.247 -33.676 13.595 1.00 86.56 173 ASN A O 1
ATOM 1403 N N . SER A 1 174 ? -21.239 -32.715 13.265 1.00 82.44 174 SER A N 1
ATOM 1404 C CA . SER A 1 174 ? -21.384 -32.259 14.658 1.00 82.44 174 SER A CA 1
ATOM 1405 C C . SER A 1 174 ? -21.475 -33.403 15.676 1.00 82.44 174 SER A C 1
ATOM 1407 O O . SER A 1 174 ? -21.018 -33.246 16.805 1.00 82.44 174 SER A O 1
ATOM 1409 N N . ASN A 1 175 ? -21.989 -34.564 15.259 1.00 79.50 175 ASN A N 1
ATOM 1410 C CA . ASN A 1 175 ? -22.138 -35.771 16.081 1.00 79.50 175 ASN A CA 1
ATOM 1411 C C . ASN A 1 175 ? -21.093 -36.857 15.745 1.00 79.50 175 ASN A C 1
ATOM 1413 O O . ASN A 1 175 ? -21.340 -38.043 15.956 1.00 79.50 175 ASN A O 1
ATOM 1417 N N . GLY A 1 176 ? -19.946 -36.459 15.189 1.00 73.69 176 GLY A N 1
ATOM 1418 C CA . GLY A 1 176 ? -18.891 -37.355 14.710 1.00 73.69 176 GLY A CA 1
ATOM 1419 C C . GLY A 1 176 ? -18.598 -37.158 13.223 1.00 73.69 176 GLY A C 1
ATOM 1420 O O . GLY A 1 176 ? -19.437 -36.668 12.471 1.00 73.69 176 GLY A O 1
ATOM 1421 N N . GLU A 1 177 ? -17.387 -37.516 12.791 1.00 77.25 177 GLU A N 1
ATOM 1422 C CA . GLU A 1 177 ? -16.951 -37.338 11.402 1.00 77.25 177 GLU A CA 1
ATOM 1423 C C . GLU A 1 177 ? -17.713 -38.300 10.471 1.00 77.25 177 GLU A C 1
ATOM 1425 O O . GLU A 1 177 ? -17.443 -39.497 10.439 1.00 77.25 177 GLU A O 1
ATOM 1430 N N . ARG A 1 178 ? -18.687 -37.770 9.718 1.00 83.19 178 ARG A N 1
ATOM 1431 C CA . ARG A 1 178 ? -19.460 -38.503 8.696 1.00 83.19 178 ARG A CA 1
ATOM 1432 C C . ARG A 1 178 ? -18.965 -38.216 7.280 1.00 83.19 178 ARG A C 1
ATOM 1434 O O . ARG A 1 178 ? -19.109 -39.060 6.402 1.00 83.19 178 ARG A O 1
ATOM 1441 N N . VAL A 1 179 ? -18.398 -37.030 7.050 1.00 85.25 179 VAL A N 1
ATOM 1442 C CA . VAL A 1 179 ? -17.833 -36.613 5.759 1.00 85.25 179 VAL A CA 1
ATOM 1443 C C . VAL A 1 179 ? -16.493 -35.943 5.973 1.00 85.25 179 VAL A C 1
ATOM 1445 O O . VAL A 1 179 ? -16.402 -34.890 6.609 1.00 85.25 179 VAL A O 1
ATOM 1448 N N . LYS A 1 180 ? -15.457 -36.501 5.355 1.00 82.94 180 LYS A N 1
ATOM 1449 C CA . LYS A 1 180 ? -14.123 -35.914 5.358 1.00 82.94 180 LYS A CA 1
ATOM 1450 C C . LYS A 1 180 ? -13.946 -35.019 4.136 1.00 82.94 180 LYS A C 1
ATOM 1452 O O . LYS A 1 180 ? -13.586 -35.484 3.061 1.00 82.94 180 LYS A O 1
ATOM 1457 N N . TYR A 1 181 ? -14.191 -33.722 4.303 1.00 83.50 181 TYR A N 1
ATOM 1458 C CA . TYR A 1 181 ? -13.908 -32.727 3.268 1.00 83.50 181 TYR A CA 1
ATOM 1459 C C . TYR A 1 181 ? -12.623 -31.963 3.596 1.00 83.50 181 TYR A C 1
ATOM 1461 O O . TYR A 1 181 ? -12.559 -31.202 4.564 1.00 83.50 181 TYR A O 1
ATOM 1469 N N . THR A 1 182 ? -11.593 -32.128 2.769 1.00 77.31 182 THR A N 1
ATOM 1470 C CA . THR A 1 182 ? -10.380 -31.313 2.844 1.00 77.31 182 THR A CA 1
ATOM 1471 C C . THR A 1 182 ? -10.590 -30.031 2.045 1.00 77.31 182 THR A C 1
ATOM 1473 O O . THR A 1 182 ? -10.911 -30.048 0.859 1.00 77.31 182 THR A O 1
ATOM 1476 N N . SER A 1 183 ? -10.439 -28.877 2.705 1.00 68.44 183 SER A N 1
ATOM 1477 C CA . SER A 1 183 ? -10.566 -27.580 2.037 1.00 68.44 183 SER A CA 1
ATOM 1478 C C . SER A 1 183 ? -9.493 -27.441 0.961 1.00 68.44 183 SER A C 1
ATOM 1480 O O . SER A 1 183 ? -8.340 -27.121 1.252 1.00 68.44 183 SER A O 1
ATOM 1482 N N . LYS A 1 184 ? -9.899 -27.628 -0.296 1.00 72.50 184 LYS A N 1
ATOM 1483 C CA . LYS A 1 184 ? -9.098 -27.271 -1.463 1.00 72.50 184 LYS A CA 1
ATOM 1484 C C . LYS A 1 184 ? -9.171 -25.762 -1.634 1.00 72.50 184 LYS A C 1
ATOM 1486 O O . LYS A 1 184 ? -9.994 -25.227 -2.375 1.00 72.50 184 LYS A O 1
ATOM 1491 N N . LYS A 1 185 ? -8.387 -25.043 -0.830 1.00 56.91 185 LYS A N 1
ATOM 1492 C CA . LYS A 1 185 ? -8.128 -23.630 -1.102 1.00 56.91 185 LYS A CA 1
ATOM 1493 C C . LYS A 1 185 ? -7.469 -23.584 -2.472 1.00 56.91 185 LYS A C 1
ATOM 1495 O O . LYS A 1 185 ? -6.463 -24.263 -2.644 1.00 56.91 185 LYS A O 1
ATOM 1500 N N . LEU A 1 186 ? -8.012 -22.778 -3.387 1.00 52.44 186 LEU A N 1
ATOM 1501 C CA . LEU A 1 186 ? -7.278 -22.347 -4.575 1.00 52.44 186 LEU A CA 1
ATOM 1502 C C . LEU A 1 186 ? -5.906 -21.891 -4.079 1.00 52.44 186 LEU A C 1
ATOM 1504 O O . LEU A 1 186 ? -5.807 -20.909 -3.328 1.00 52.44 186 LEU A O 1
ATOM 1508 N N . GLN A 1 187 ? -4.864 -22.653 -4.401 1.00 50.59 187 GLN A N 1
ATOM 1509 C CA . GLN A 1 187 ? -3.514 -22.224 -4.110 1.00 50.59 187 GLN A CA 1
ATOM 1510 C C . GLN A 1 187 ? -3.304 -20.901 -4.840 1.00 50.59 187 GLN A C 1
ATOM 1512 O O . GLN A 1 187 ? -3.976 -20.584 -5.824 1.00 50.59 187 GLN A O 1
ATOM 1517 N N . LYS A 1 188 ? -2.402 -20.066 -4.332 1.00 39.69 188 LYS A N 1
ATOM 1518 C CA . LYS A 1 188 ? -2.059 -18.797 -4.972 1.00 39.69 188 LYS A CA 1
ATOM 1519 C C . LYS A 1 188 ? -1.431 -19.097 -6.344 1.00 39.69 188 LYS A C 1
ATOM 1521 O O . LYS A 1 188 ? -0.217 -19.217 -6.437 1.00 39.69 188 LYS A O 1
ATOM 1526 N N . GLY A 1 189 ? -2.261 -19.238 -7.376 1.00 49.44 189 GLY A N 1
ATOM 1527 C CA . GLY A 1 189 ? -1.863 -19.753 -8.686 1.00 49.44 189 GLY A CA 1
ATOM 1528 C C . GLY A 1 189 ? -2.939 -20.579 -9.394 1.00 49.44 189 GLY A C 1
ATOM 1529 O O . GLY A 1 189 ? -2.935 -20.587 -10.621 1.00 49.44 189 GLY A O 1
ATOM 1530 N N . ASP A 1 190 ? -3.885 -21.182 -8.667 1.00 52.88 190 ASP A N 1
ATOM 1531 C CA . ASP A 1 190 ? -4.953 -21.966 -9.290 1.00 52.88 190 ASP A CA 1
ATOM 1532 C C . ASP A 1 190 ? -5.933 -21.022 -9.996 1.00 52.88 190 ASP A C 1
ATOM 1534 O O . ASP A 1 190 ? -6.591 -20.168 -9.387 1.00 52.88 190 ASP A O 1
ATOM 1538 N N . THR A 1 191 ? -5.968 -21.113 -11.321 1.00 59.03 191 THR A N 1
ATOM 1539 C CA . THR A 1 191 ? -6.875 -20.340 -12.161 1.00 59.03 191 THR A CA 1
ATOM 1540 C C . THR A 1 191 ? -8.289 -20.904 -12.039 1.00 59.03 191 THR A C 1
ATOM 1542 O O . THR A 1 191 ? -8.479 -22.110 -11.966 1.00 59.03 191 THR A O 1
ATOM 1545 N N . ARG A 1 192 ? -9.314 -20.039 -12.071 1.00 70.12 192 ARG A N 1
ATOM 1546 C CA . ARG A 1 192 ? -10.744 -20.438 -12.104 1.00 70.12 192 ARG A CA 1
ATOM 1547 C C . ARG A 1 192 ? -11.153 -21.201 -13.379 1.00 70.12 192 ARG A C 1
ATOM 1549 O O . ARG A 1 192 ? -12.333 -21.414 -13.619 1.00 70.12 192 ARG A O 1
ATOM 1556 N N . PHE A 1 193 ? -10.192 -21.524 -14.231 1.00 77.25 193 PHE A N 1
ATOM 1557 C CA . PHE A 1 193 ? -10.360 -22.132 -15.537 1.00 77.25 193 PHE A CA 1
ATOM 1558 C C . PHE A 1 193 ? -9.152 -23.032 -15.812 1.00 77.25 193 PHE A C 1
ATOM 1560 O O . PHE A 1 193 ? -8.044 -22.737 -15.351 1.00 77.25 193 PHE A O 1
ATOM 1567 N N . THR A 1 194 ? -9.369 -24.112 -16.558 1.00 86.44 194 THR A N 1
ATOM 1568 C CA . THR A 1 194 ? -8.314 -25.042 -16.980 1.00 86.44 194 THR A CA 1
ATOM 1569 C C . THR A 1 194 ? -7.574 -24.521 -18.210 1.00 86.44 194 THR A C 1
ATOM 1571 O O . THR A 1 194 ? -8.049 -23.618 -18.909 1.00 86.44 194 THR A O 1
ATOM 1574 N N . ASP A 1 195 ? -6.411 -25.100 -18.501 1.00 88.50 195 ASP A N 1
ATOM 1575 C CA . ASP A 1 195 ? -5.649 -24.746 -19.701 1.00 88.50 195 ASP A CA 1
ATOM 1576 C C . ASP A 1 195 ? -6.411 -25.120 -20.959 1.00 88.50 195 ASP A C 1
ATOM 1578 O O . ASP A 1 195 ? -6.484 -24.321 -21.885 1.00 88.50 195 ASP A O 1
ATOM 1582 N N . GLU A 1 196 ? -7.057 -26.282 -20.958 1.00 88.75 196 GLU A N 1
ATOM 1583 C CA . GLU A 1 196 ? -7.882 -26.792 -22.049 1.00 88.75 196 GLU A CA 1
ATOM 1584 C C . GLU A 1 196 ? -9.035 -25.834 -22.356 1.00 88.75 196 GLU A C 1
ATOM 1586 O O . GLU A 1 196 ? -9.299 -25.534 -23.521 1.00 88.75 196 GLU A O 1
ATOM 1591 N N . TYR A 1 197 ? -9.682 -25.290 -21.320 1.00 90.56 197 TYR A N 1
ATOM 1592 C CA . TYR A 1 197 ? -10.726 -24.285 -21.494 1.00 90.56 197 TYR A CA 1
ATOM 1593 C C . TYR A 1 197 ? -10.177 -23.017 -22.153 1.00 90.56 197 TYR A C 1
ATOM 1595 O O . TYR A 1 197 ? -10.759 -22.523 -23.118 1.00 90.56 197 TYR A O 1
ATOM 1603 N N . LEU A 1 198 ? -9.041 -22.500 -21.672 1.00 93.38 198 LEU A N 1
ATOM 1604 C CA . LEU A 1 198 ? -8.439 -21.289 -22.230 1.00 93.38 198 LEU A CA 1
ATOM 1605 C C . LEU A 1 198 ? -7.926 -21.502 -23.666 1.00 93.38 198 LEU A C 1
ATOM 1607 O O . LEU A 1 198 ? -8.100 -20.619 -24.504 1.00 93.38 198 LEU A O 1
ATOM 1611 N N . ILE A 1 199 ? -7.336 -22.665 -23.959 1.00 92.81 199 ILE A N 1
ATOM 1612 C CA . ILE A 1 199 ? -6.895 -23.069 -25.302 1.00 92.81 199 ILE A CA 1
ATOM 1613 C C . ILE A 1 199 ? -8.090 -23.062 -26.258 1.00 92.81 199 ILE A C 1
ATOM 1615 O O . ILE A 1 199 ? -8.050 -22.390 -27.290 1.00 92.81 199 ILE A O 1
ATOM 1619 N N . ASN A 1 200 ? -9.170 -23.759 -25.895 1.00 90.12 200 ASN A N 1
ATOM 1620 C CA . ASN A 1 200 ? -10.373 -23.848 -26.720 1.00 90.12 200 ASN A CA 1
ATOM 1621 C C . ASN A 1 200 ? -11.010 -22.474 -26.929 1.00 90.12 200 ASN A C 1
ATOM 1623 O O . ASN A 1 200 ? -11.339 -22.121 -28.058 1.00 90.12 200 ASN A O 1
ATOM 1627 N N . LEU A 1 201 ? -11.110 -21.670 -25.868 1.00 90.81 201 LEU A N 1
ATOM 1628 C CA . LEU A 1 201 ? -11.685 -20.331 -25.933 1.00 90.81 201 LEU A CA 1
ATOM 1629 C C . LEU A 1 201 ? -10.919 -19.422 -26.904 1.00 90.81 201 LEU A C 1
ATOM 1631 O O . LEU A 1 201 ? -11.540 -18.685 -27.670 1.00 90.81 201 LEU A O 1
ATOM 1635 N N . ILE A 1 202 ? -9.584 -19.485 -26.892 1.00 94.50 202 ILE A N 1
ATOM 1636 C CA . ILE A 1 202 ? -8.739 -18.688 -27.788 1.00 94.50 202 ILE A CA 1
ATOM 1637 C C . ILE A 1 202 ? -8.822 -19.196 -29.228 1.00 94.50 202 ILE A C 1
ATOM 1639 O O . ILE A 1 202 ? -8.946 -18.386 -30.143 1.00 94.50 202 ILE A O 1
ATOM 1643 N N . ASN A 1 203 ? -8.779 -20.512 -29.437 1.00 89.31 203 ASN A N 1
ATOM 1644 C CA . ASN A 1 203 ? -8.827 -21.096 -30.778 1.00 89.31 203 ASN A CA 1
ATOM 1645 C C . ASN A 1 203 ? -10.189 -20.884 -31.457 1.00 89.31 203 ASN A C 1
ATOM 1647 O O . ASN A 1 203 ? -10.239 -20.685 -32.667 1.00 89.31 203 ASN A O 1
ATOM 1651 N N . GLN A 1 204 ? -11.279 -20.888 -30.686 1.00 91.38 204 GLN A N 1
ATOM 1652 C CA . GLN A 1 204 ? -12.629 -20.620 -31.191 1.00 91.38 204 GLN A CA 1
ATOM 1653 C C . GLN A 1 204 ? -12.881 -19.136 -31.473 1.00 91.38 204 GLN A C 1
ATOM 1655 O O . GLN A 1 204 ? -13.731 -18.818 -32.296 1.00 91.38 204 GLN A O 1
ATOM 1660 N N . ASN A 1 205 ? -12.161 -18.236 -30.798 1.00 91.12 205 ASN A N 1
ATOM 1661 C CA . ASN A 1 205 ? -12.397 -16.795 -30.876 1.00 91.12 205 ASN A CA 1
ATOM 1662 C C . ASN A 1 205 ? -11.063 -16.040 -31.031 1.00 91.12 205 ASN A C 1
ATOM 1664 O O . ASN A 1 205 ? -10.657 -15.272 -30.141 1.00 91.12 205 ASN A O 1
ATOM 1668 N N . PRO A 1 206 ? -10.325 -16.267 -32.136 1.00 90.38 206 PRO A N 1
ATOM 1669 C CA . PRO A 1 206 ? -8.992 -15.707 -32.327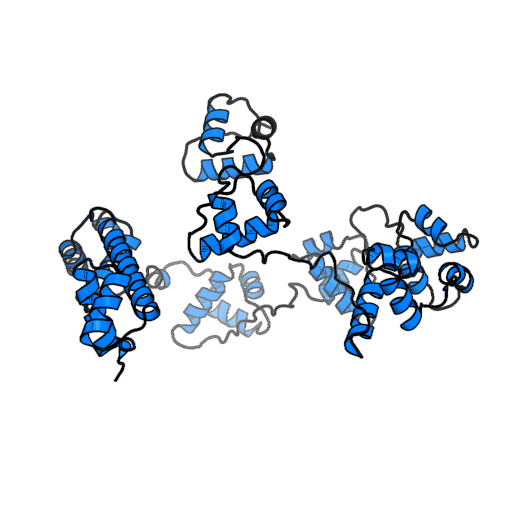 1.00 90.38 206 PRO A CA 1
ATOM 1670 C C . PRO A 1 206 ? -9.009 -14.178 -32.329 1.00 90.38 206 PRO A C 1
ATOM 1672 O O . PRO A 1 206 ? -7.984 -13.556 -32.047 1.00 90.38 206 PRO A O 1
ATOM 1675 N N . GLU A 1 207 ? -10.148 -13.548 -32.632 1.00 87.56 207 GLU A N 1
ATOM 1676 C CA . GLU A 1 207 ? -10.391 -12.109 -32.645 1.00 87.56 207 GLU A CA 1
ATOM 1677 C C . GLU A 1 207 ? -10.305 -11.450 -31.256 1.00 87.56 207 GLU A C 1
ATOM 1679 O O . GLU A 1 207 ? -9.882 -10.288 -31.185 1.00 87.56 207 GLU A O 1
ATOM 1684 N N . LEU A 1 208 ? -10.587 -12.186 -30.173 1.00 91.56 208 LEU A N 1
ATOM 1685 C CA . LEU A 1 208 ? -10.750 -11.625 -28.829 1.00 91.56 208 LEU A CA 1
ATOM 1686 C C . LEU A 1 208 ? -9.477 -10.997 -28.250 1.00 91.56 208 LEU A C 1
ATOM 1688 O O . LEU A 1 208 ? -8.350 -11.501 -28.328 1.00 91.56 208 LEU A O 1
ATOM 1692 N N . LYS A 1 209 ? -9.665 -9.867 -27.571 1.00 94.88 209 LYS A N 1
ATOM 1693 C CA . LYS A 1 209 ? -8.609 -9.213 -26.789 1.00 94.88 209 LYS A CA 1
ATOM 1694 C C . LYS A 1 209 ? -8.470 -9.901 -25.432 1.00 94.88 209 LYS A C 1
ATOM 1696 O O . LYS A 1 209 ? -9.452 -10.344 -24.849 1.00 94.88 209 LYS A O 1
ATOM 1701 N N . ILE A 1 210 ? -7.278 -9.859 -24.831 1.00 93.75 210 ILE A N 1
ATOM 1702 C CA . ILE A 1 210 ? -7.038 -10.392 -23.472 1.00 93.75 210 ILE A CA 1
ATOM 1703 C C . ILE A 1 210 ? -8.031 -9.858 -22.434 1.00 93.75 210 ILE A C 1
ATOM 1705 O O . ILE A 1 210 ? -8.368 -10.563 -21.493 1.00 93.75 210 ILE A O 1
ATOM 1709 N N . LYS A 1 211 ? -8.517 -8.618 -22.584 1.00 91.88 211 LYS A N 1
ATOM 1710 C CA . LYS A 1 211 ? -9.539 -8.062 -21.683 1.00 91.88 211 LYS A CA 1
ATOM 1711 C C . LYS A 1 211 ? -10.896 -8.758 -21.818 1.00 91.88 211 LYS A C 1
ATOM 1713 O O . LYS A 1 211 ? -11.614 -8.833 -20.831 1.00 91.88 211 LYS A O 1
ATOM 1718 N N . GLU A 1 212 ? -11.253 -9.205 -23.015 1.00 92.50 212 GLU A N 1
ATOM 1719 C CA . GLU A 1 212 ? -12.496 -9.934 -23.286 1.00 92.50 212 GLU A CA 1
ATOM 1720 C C . GLU A 1 212 ? -12.358 -11.383 -22.826 1.00 92.50 212 GLU A C 1
ATOM 1722 O O . GLU A 1 212 ? -13.192 -11.836 -22.052 1.00 92.50 212 GLU A O 1
ATOM 1727 N N . LEU A 1 213 ? -11.237 -12.040 -23.149 1.00 93.38 213 LEU A N 1
ATOM 1728 C CA . LEU A 1 213 ? -10.894 -13.360 -22.602 1.00 93.38 213 LEU A CA 1
ATOM 1729 C C . LEU A 1 213 ? -10.928 -13.357 -21.067 1.00 93.38 213 LEU A C 1
ATOM 1731 O O . LEU A 1 213 ? -11.524 -14.226 -20.449 1.00 93.38 213 LEU A O 1
ATOM 1735 N N . ALA A 1 214 ? -10.366 -12.324 -20.437 1.00 91.94 214 ALA A N 1
ATOM 1736 C CA . ALA A 1 214 ? -10.385 -12.172 -18.986 1.00 91.94 214 ALA A CA 1
ATOM 1737 C C . ALA A 1 214 ? -11.799 -12.039 -18.409 1.00 91.94 214 ALA A C 1
ATOM 1739 O O . ALA A 1 214 ? -12.062 -12.582 -17.342 1.00 91.94 214 ALA A O 1
ATOM 1740 N N . LYS A 1 215 ? -12.715 -11.357 -19.109 1.00 88.19 215 LYS A N 1
ATOM 1741 C CA . LYS A 1 215 ? -14.124 -11.288 -18.701 1.00 88.19 215 LYS A CA 1
ATOM 1742 C C . LYS A 1 215 ? -14.813 -12.646 -18.827 1.00 88.19 215 LYS A C 1
ATOM 1744 O O . LYS A 1 215 ? -15.532 -13.024 -17.914 1.00 88.19 215 LYS A O 1
ATOM 1749 N N . LEU A 1 216 ? -14.574 -13.368 -19.923 1.00 87.31 216 LEU A N 1
ATOM 1750 C CA . LEU A 1 216 ? -15.154 -14.696 -20.163 1.00 87.31 216 LEU A CA 1
ATOM 1751 C C . LEU A 1 216 ? -14.630 -15.752 -19.180 1.00 87.31 216 LEU A C 1
ATOM 1753 O O . LEU A 1 216 ? -15.349 -16.677 -18.824 1.00 87.31 216 LEU A O 1
ATOM 1757 N N . CYS A 1 217 ? -13.395 -15.594 -18.711 1.00 84.06 217 CYS A N 1
ATOM 1758 C CA . CYS A 1 217 ? -12.771 -16.457 -17.709 1.00 84.06 217 CYS A CA 1
ATOM 1759 C C . CYS A 1 217 ? -12.965 -15.970 -16.259 1.00 84.06 217 CYS A C 1
AT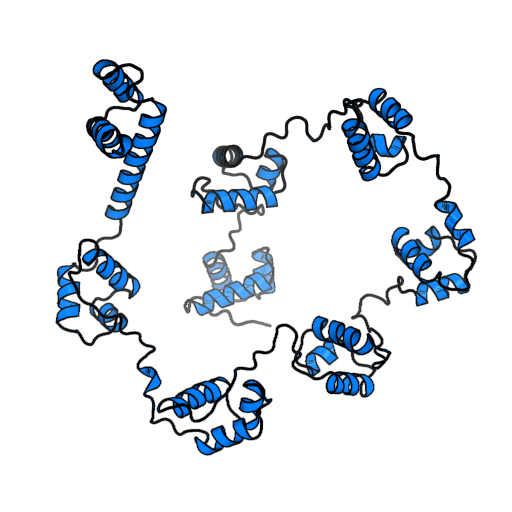OM 1761 O O . CYS A 1 217 ? -12.328 -16.523 -15.362 1.00 84.06 217 CYS A O 1
ATOM 1763 N N . ASP A 1 218 ? -13.737 -14.897 -16.038 1.00 82.56 218 ASP A N 1
ATOM 1764 C CA . ASP A 1 218 ? -13.899 -14.212 -14.744 1.00 82.56 218 ASP A CA 1
ATOM 1765 C C . ASP A 1 218 ? -12.571 -14.045 -13.972 1.00 82.56 218 ASP A C 1
ATOM 1767 O O . ASP A 1 218 ? -12.398 -14.433 -12.813 1.00 82.56 218 ASP A O 1
ATOM 1771 N N . SER A 1 219 ? -11.567 -13.519 -14.675 1.00 86.75 219 SER A N 1
ATOM 1772 C CA . SER A 1 219 ? -10.190 -13.425 -14.199 1.00 86.75 219 SER A CA 1
ATOM 1773 C C . SER A 1 219 ? -9.554 -12.084 -14.558 1.00 86.75 219 SER A C 1
ATOM 1775 O O . SER A 1 219 ? -10.106 -11.259 -15.286 1.00 86.75 219 SER A O 1
ATOM 1777 N N . ALA A 1 220 ? -8.360 -11.829 -14.028 1.00 87.81 220 ALA A N 1
ATOM 1778 C CA . ALA A 1 220 ? -7.614 -10.628 -14.369 1.00 87.81 220 ALA A CA 1
ATOM 1779 C C . ALA A 1 220 ? -6.924 -10.784 -15.743 1.00 87.81 220 ALA A C 1
ATOM 1781 O O . ALA A 1 220 ? -6.345 -11.835 -16.026 1.00 87.81 220 ALA A O 1
ATOM 1782 N N . PRO A 1 221 ? -6.857 -9.720 -16.568 1.00 91.94 221 PRO A N 1
ATOM 1783 C CA . PRO A 1 221 ? -6.106 -9.712 -17.830 1.00 91.94 221 PRO A CA 1
ATOM 1784 C C . PRO A 1 221 ? -4.653 -10.192 -17.706 1.00 91.94 221 PRO A C 1
ATOM 1786 O O . PRO A 1 221 ? -4.132 -10.872 -18.588 1.00 91.94 221 PRO A O 1
ATOM 1789 N N . SER A 1 222 ? -3.992 -9.846 -16.598 1.00 90.38 222 SER A N 1
ATOM 1790 C CA . SER A 1 222 ? -2.631 -10.293 -16.298 1.00 90.38 222 SER A CA 1
ATOM 1791 C C . SER A 1 222 ? -2.545 -11.800 -16.069 1.00 90.38 222 SER A C 1
ATOM 1793 O O . SER A 1 222 ? -1.562 -12.407 -16.479 1.00 90.38 222 SER A O 1
ATOM 1795 N N . THR A 1 223 ? -3.566 -12.397 -15.451 1.00 90.38 223 THR A N 1
ATOM 1796 C CA . THR A 1 223 ? -3.638 -13.840 -15.199 1.00 90.38 223 THR A CA 1
ATOM 1797 C C . THR A 1 223 ? -3.773 -14.602 -16.511 1.00 90.38 223 THR A C 1
ATOM 1799 O O . THR A 1 223 ? -2.991 -15.514 -16.749 1.00 90.38 223 THR A O 1
ATOM 1802 N N . ILE A 1 224 ? -4.669 -14.164 -17.406 1.00 93.69 224 ILE A N 1
ATOM 1803 C CA . ILE A 1 224 ? -4.805 -14.743 -18.755 1.00 93.69 224 ILE A CA 1
ATOM 1804 C C . ILE A 1 224 ? -3.484 -14.655 -19.522 1.00 93.69 224 ILE A C 1
ATOM 1806 O O . ILE A 1 224 ? -2.995 -15.653 -20.036 1.00 93.69 224 ILE A O 1
ATOM 1810 N N . SER A 1 225 ? -2.864 -13.472 -19.546 1.00 93.00 225 SER A N 1
ATOM 1811 C CA . SER A 1 225 ? -1.578 -13.259 -20.223 1.00 93.00 225 SER A CA 1
ATOM 1812 C C . SER A 1 225 ? -0.478 -14.183 -19.696 1.00 93.00 225 SER A C 1
ATOM 1814 O O . SER A 1 225 ? 0.272 -14.771 -20.475 1.00 93.00 225 SER A O 1
ATOM 1816 N N . HIS A 1 226 ? -0.376 -14.322 -18.372 1.00 91.75 226 HIS A N 1
ATOM 1817 C CA . HIS A 1 226 ? 0.610 -15.200 -17.757 1.00 91.75 226 HIS A CA 1
ATOM 1818 C C . HIS A 1 226 ? 0.329 -16.669 -18.078 1.00 91.75 226 HIS A C 1
ATOM 1820 O O . HIS A 1 226 ? 1.260 -17.400 -18.402 1.00 91.75 226 HIS A O 1
ATOM 1826 N N . ARG A 1 227 ? -0.943 -17.079 -18.065 1.00 91.94 227 ARG A N 1
ATOM 1827 C CA . ARG A 1 227 ? -1.327 -18.462 -18.335 1.00 91.94 227 ARG A CA 1
ATOM 1828 C C . ARG A 1 227 ? -1.103 -18.866 -19.789 1.00 91.94 227 ARG A C 1
ATOM 1830 O O . ARG A 1 227 ? -0.534 -19.919 -20.018 1.00 91.94 227 ARG A O 1
ATOM 1837 N N . ILE A 1 228 ? -1.411 -17.997 -20.757 1.00 92.94 228 ILE A N 1
ATOM 1838 C CA . ILE A 1 228 ? -1.072 -18.227 -22.177 1.00 92.94 228 ILE A CA 1
ATOM 1839 C C . ILE A 1 228 ? 0.436 -18.459 -22.341 1.00 92.94 228 ILE A C 1
ATOM 1841 O O . ILE A 1 228 ? 0.847 -19.362 -23.063 1.00 92.94 228 ILE A O 1
ATOM 1845 N N . LYS A 1 229 ? 1.272 -17.670 -21.649 1.00 90.44 229 LYS A N 1
ATOM 1846 C CA . LYS A 1 229 ? 2.728 -17.870 -21.684 1.00 90.44 229 LYS A CA 1
ATOM 1847 C C . LYS A 1 229 ? 3.128 -19.223 -21.115 1.00 90.44 229 LYS A C 1
ATOM 1849 O O . LYS A 1 229 ? 3.948 -19.876 -21.736 1.00 90.44 229 LYS A O 1
ATOM 1854 N N . GLN A 1 230 ? 2.557 -19.615 -19.975 1.00 88.44 230 GLN A N 1
ATOM 1855 C CA . GLN A 1 230 ? 2.817 -20.914 -19.347 1.00 88.44 230 GLN A CA 1
ATOM 1856 C C . GLN A 1 230 ? 2.402 -22.078 -20.254 1.00 88.44 230 GLN A C 1
ATOM 1858 O O . GLN A 1 230 ? 3.197 -22.981 -20.465 1.00 88.44 230 GLN A O 1
ATOM 1863 N N . ILE A 1 231 ? 1.208 -22.016 -20.851 1.00 90.50 231 ILE A N 1
ATOM 1864 C CA . ILE A 1 231 ? 0.698 -23.031 -21.788 1.00 90.50 231 ILE A CA 1
ATOM 1865 C C . ILE A 1 231 ? 1.644 -23.221 -22.981 1.00 90.50 231 ILE A C 1
ATOM 1867 O O . ILE A 1 231 ? 1.815 -24.341 -23.451 1.00 90.50 231 ILE A O 1
ATOM 1871 N N . ASN A 1 232 ? 2.267 -22.135 -23.449 1.00 90.75 232 ASN A N 1
ATOM 1872 C CA . ASN A 1 232 ? 3.194 -22.157 -24.576 1.00 90.75 232 ASN A CA 1
ATOM 1873 C C . ASN A 1 232 ? 4.668 -22.406 -24.185 1.00 90.75 232 ASN A C 1
ATOM 1875 O O . ASN A 1 232 ? 5.533 -22.330 -25.057 1.00 90.75 232 ASN A O 1
ATOM 1879 N N . MET A 1 233 ? 4.992 -22.656 -22.906 1.00 85.62 233 MET A N 1
ATOM 1880 C CA . MET A 1 233 ? 6.387 -22.880 -22.483 1.00 85.62 233 MET A CA 1
ATOM 1881 C C . MET A 1 233 ? 6.981 -24.163 -23.074 1.00 85.62 233 MET A C 1
ATOM 1883 O O . MET A 1 233 ? 8.143 -24.147 -23.472 1.00 85.62 233 MET A O 1
ATOM 1887 N N . ASP A 1 234 ? 6.180 -25.224 -23.185 1.00 81.56 234 ASP A N 1
ATOM 1888 C CA . ASP A 1 234 ? 6.612 -26.543 -23.677 1.00 81.56 234 ASP A CA 1
ATOM 1889 C C . ASP A 1 234 ? 6.315 -26.751 -25.176 1.00 81.56 234 ASP A C 1
ATOM 1891 O O . ASP A 1 234 ? 6.311 -27.873 -25.679 1.00 81.56 234 ASP A O 1
ATOM 1895 N N . GLY A 1 235 ? 6.041 -25.663 -25.903 1.00 78.06 235 GLY A N 1
ATOM 1896 C CA . GLY A 1 235 ? 5.677 -25.674 -27.321 1.00 78.06 235 GLY A CA 1
ATOM 1897 C C . GLY A 1 235 ? 4.421 -24.856 -27.607 1.00 78.06 235 GLY A C 1
ATOM 1898 O O . GLY A 1 235 ? 3.616 -24.580 -26.721 1.00 78.06 235 GLY A O 1
ATOM 1899 N N . GLU A 1 236 ? 4.244 -24.431 -28.858 1.00 81.38 236 GLU A N 1
ATOM 1900 C CA . GLU A 1 236 ? 3.109 -23.588 -29.242 1.00 81.38 236 GLU A CA 1
ATOM 1901 C C . GLU A 1 236 ? 1.797 -24.395 -29.238 1.00 81.38 236 GLU A C 1
ATOM 1903 O O . GLU A 1 236 ? 1.496 -25.128 -30.177 1.00 81.38 236 GLU A O 1
ATOM 1908 N N . ARG A 1 237 ? 0.997 -24.247 -28.173 1.00 85.75 237 ARG A N 1
ATOM 1909 C CA . ARG A 1 237 ? -0.344 -24.853 -28.044 1.00 85.75 237 ARG A CA 1
ATOM 1910 C C . ARG A 1 237 ? -1.467 -23.859 -28.345 1.00 85.75 237 ARG A C 1
ATOM 1912 O O . ARG A 1 237 ? -2.569 -24.263 -28.707 1.00 85.75 237 ARG A O 1
ATOM 1919 N N . VAL A 1 238 ? -1.195 -22.561 -28.202 1.00 86.94 238 VAL A N 1
ATOM 1920 C CA . VAL A 1 238 ? -2.151 -21.474 -28.446 1.00 86.94 238 VAL A CA 1
ATOM 1921 C C . VAL A 1 238 ? -1.523 -20.394 -29.318 1.00 86.94 238 VAL A C 1
ATOM 1923 O O . VAL A 1 238 ? -0.588 -19.711 -28.892 1.00 86.94 238 VAL A O 1
ATOM 1926 N N . LYS A 1 239 ? -2.110 -20.154 -30.494 1.00 83.12 239 LYS A N 1
ATOM 1927 C CA . LYS A 1 239 ? -1.703 -19.080 -31.415 1.00 83.12 239 LYS A CA 1
ATOM 1928 C C . LYS A 1 239 ? -2.386 -17.756 -31.063 1.00 83.12 239 LYS A C 1
ATOM 1930 O O . LYS A 1 239 ? -3.242 -17.261 -31.792 1.00 83.12 239 LYS A O 1
ATOM 1935 N N . TYR A 1 240 ? -2.041 -17.181 -29.909 1.00 86.50 240 TYR A N 1
ATOM 1936 C CA . TYR A 1 240 ? -2.611 -15.901 -29.478 1.00 86.50 240 TYR A CA 1
ATOM 1937 C C . TYR A 1 240 ? -1.786 -14.699 -29.960 1.00 86.50 240 TYR A C 1
ATOM 1939 O O . TYR A 1 240 ? -0.686 -14.447 -29.467 1.00 86.50 240 TYR A O 1
ATOM 1947 N N . ILE A 1 241 ? -2.357 -13.882 -30.850 1.00 81.69 241 ILE A N 1
ATOM 1948 C CA . ILE A 1 241 ? -1.745 -12.620 -31.291 1.00 81.69 241 ILE A CA 1
ATOM 1949 C C . ILE A 1 241 ? -2.127 -11.499 -30.318 1.00 81.69 241 ILE A C 1
ATOM 1951 O O . ILE A 1 241 ? -3.302 -11.163 -30.144 1.00 81.69 241 ILE A O 1
ATOM 1955 N N . TYR A 1 242 ? -1.125 -10.883 -29.687 1.00 78.62 242 TYR A N 1
ATOM 1956 C CA . TYR A 1 242 ? -1.331 -9.877 -28.645 1.00 78.62 242 TYR A CA 1
ATOM 1957 C C . TYR A 1 242 ? -1.914 -8.568 -29.205 1.00 78.62 242 TYR A C 1
ATOM 1959 O O . TYR A 1 242 ? -1.206 -7.677 -29.675 1.00 78.62 242 TYR A O 1
ATOM 1967 N N . LYS A 1 243 ? -3.235 -8.409 -29.104 1.00 76.12 243 LYS A N 1
ATOM 1968 C CA . LYS A 1 243 ? -3.958 -7.218 -29.577 1.00 76.12 243 LYS A CA 1
ATOM 1969 C C . LYS A 1 243 ? -3.951 -6.133 -28.512 1.00 76.12 243 LYS A C 1
ATOM 1971 O O . LYS A 1 243 ? -4.796 -6.106 -27.613 1.00 76.12 243 LYS A O 1
ATOM 1976 N N . SER A 1 244 ? -2.964 -5.243 -28.570 1.00 62.09 244 SER A N 1
ATOM 1977 C CA . SER A 1 244 ? -2.873 -4.143 -27.607 1.00 62.09 244 SER A CA 1
ATOM 1978 C C . SER A 1 244 ? -4.103 -3.227 -27.698 1.00 62.09 244 SER A C 1
ATOM 1980 O O . SER A 1 244 ? -4.605 -2.903 -28.775 1.00 62.09 244 SER A O 1
ATOM 1982 N N . SER A 1 245 ? -4.640 -2.822 -26.545 1.00 47.25 245 SER A N 1
ATOM 1983 C CA . SER A 1 245 ? -5.782 -1.914 -26.496 1.00 47.25 245 SER A CA 1
ATOM 1984 C C . SER A 1 245 ? -5.339 -0.499 -26.875 1.00 47.25 245 SER A C 1
ATOM 1986 O O . SER A 1 245 ? -4.848 0.227 -26.015 1.00 47.25 245 SER A O 1
ATOM 1988 N N . GLY A 1 246 ? -5.511 -0.117 -28.140 1.00 48.75 246 GLY A N 1
ATOM 1989 C CA . GLY A 1 246 ? -5.750 1.271 -28.554 1.00 48.75 246 GLY A CA 1
ATOM 1990 C C . GLY A 1 246 ? -4.710 2.325 -28.162 1.00 48.75 246 GLY A C 1
ATOM 1991 O O . GLY A 1 246 ? -5.054 3.499 -28.084 1.00 48.75 246 GLY A O 1
ATOM 1992 N N . LYS A 1 247 ? -3.448 1.959 -27.932 1.00 45.97 247 LYS A N 1
ATOM 1993 C CA . LYS A 1 247 ? -2.345 2.892 -28.179 1.00 45.97 247 LYS A CA 1
ATOM 1994 C C . LYS A 1 247 ? -1.849 2.545 -29.565 1.00 45.97 247 LYS A C 1
ATOM 1996 O O . LYS A 1 247 ? -1.449 1.401 -29.752 1.00 45.97 247 LYS A O 1
ATOM 2001 N N . SER A 1 248 ? -2.006 3.493 -30.495 1.00 46.22 248 SER A N 1
ATOM 2002 C CA . SER A 1 248 ? -1.439 3.526 -31.852 1.00 46.22 248 SER A CA 1
ATOM 2003 C C . SER A 1 248 ? -0.486 2.362 -32.091 1.00 46.22 248 SER A C 1
ATOM 2005 O O . SER A 1 248 ? 0.528 2.335 -31.388 1.00 46.22 248 SER A O 1
ATOM 2007 N N . ALA A 1 249 ? -0.836 1.431 -32.997 1.00 47.50 249 ALA A N 1
ATOM 2008 C CA . ALA A 1 249 ? -0.005 0.298 -33.418 1.00 47.50 249 ALA A CA 1
ATOM 2009 C C . ALA A 1 249 ? 1.457 0.646 -33.170 1.00 47.50 249 ALA A C 1
ATOM 2011 O O . ALA A 1 249 ? 1.950 1.596 -33.784 1.00 47.50 249 ALA A O 1
ATOM 2012 N N . SER A 1 250 ? 2.054 0.071 -32.117 1.00 54.31 250 SER A N 1
ATOM 2013 C CA . SER A 1 250 ? 3.284 0.645 -31.592 1.00 54.31 250 SER A CA 1
ATOM 2014 C C . SER A 1 250 ? 4.280 0.603 -32.735 1.00 54.31 250 SER A C 1
ATOM 2016 O O . SER A 1 250 ? 4.698 -0.483 -33.125 1.00 54.31 250 SER A O 1
ATOM 2018 N N . LYS A 1 251 ? 4.672 1.769 -33.253 1.00 57.84 251 LYS A N 1
ATOM 2019 C CA . LYS A 1 251 ? 5.732 1.913 -34.259 1.00 57.84 251 LYS A CA 1
ATOM 2020 C C . LYS A 1 251 ? 7.088 1.378 -33.750 1.00 57.84 251 LYS A C 1
ATOM 2022 O O . LYS A 1 251 ? 8.104 1.520 -34.408 1.00 57.84 251 LYS A O 1
ATOM 2027 N N . SER A 1 252 ? 7.098 0.772 -32.563 1.00 60.44 252 SER A N 1
ATOM 2028 C CA . SER A 1 252 ? 8.169 0.033 -31.917 1.00 60.44 252 SER A CA 1
ATOM 2029 C C . SER A 1 252 ? 7.933 -1.492 -31.894 1.00 60.44 252 SER A C 1
ATOM 2031 O O . SER A 1 252 ? 8.465 -2.155 -31.001 1.00 60.44 252 SER A O 1
ATOM 2033 N N . SER A 1 253 ? 7.083 -2.065 -32.757 1.00 79.12 253 SER A N 1
ATOM 2034 C CA . SER A 1 253 ? 7.069 -3.522 -32.951 1.00 79.12 253 SER A CA 1
ATOM 2035 C C . SER A 1 253 ? 8.290 -3.937 -33.774 1.00 79.12 253 SER A C 1
ATOM 2037 O O . SER A 1 253 ? 8.775 -3.179 -34.613 1.00 79.12 253 SER A O 1
ATOM 2039 N N . ILE A 1 254 ? 8.804 -5.137 -33.500 1.00 83.94 254 ILE A N 1
ATOM 2040 C CA . ILE A 1 254 ? 9.944 -5.704 -34.229 1.00 83.94 254 ILE A CA 1
ATOM 2041 C C . ILE A 1 254 ? 9.599 -5.818 -35.720 1.00 83.94 254 ILE A C 1
ATOM 2043 O O . ILE A 1 254 ? 10.363 -5.343 -36.544 1.00 83.94 254 ILE A O 1
ATOM 2047 N N . GLU A 1 255 ? 8.405 -6.318 -36.047 1.00 82.12 255 GLU A N 1
ATOM 2048 C CA . GLU A 1 255 ? 7.902 -6.457 -37.423 1.00 82.12 255 GLU A CA 1
ATOM 2049 C C . GLU A 1 255 ? 7.863 -5.129 -38.190 1.00 82.12 255 GLU A C 1
ATOM 2051 O O . GLU A 1 255 ? 8.305 -5.068 -39.333 1.00 82.12 255 GLU A O 1
ATOM 2056 N N . PHE A 1 256 ? 7.390 -4.047 -37.558 1.00 86.62 256 PHE A N 1
ATOM 2057 C CA . PHE A 1 256 ? 7.360 -2.727 -38.193 1.00 86.62 256 PHE A CA 1
ATOM 2058 C C . PHE A 1 256 ? 8.772 -2.200 -38.444 1.00 86.62 256 PHE A C 1
ATOM 2060 O O . PHE A 1 256 ? 9.038 -1.625 -39.495 1.00 86.62 256 PHE A O 1
ATOM 2067 N N . LEU A 1 257 ? 9.684 -2.401 -37.488 1.00 89.25 257 LEU A N 1
ATOM 2068 C CA . LEU A 1 257 ? 11.073 -1.993 -37.645 1.00 89.25 257 LEU A CA 1
ATOM 2069 C C . LEU A 1 257 ? 11.768 -2.800 -38.755 1.00 89.25 257 LEU A C 1
ATOM 2071 O O . LEU A 1 257 ? 12.482 -2.205 -39.555 1.00 89.25 257 LEU A O 1
ATOM 2075 N N . THR A 1 258 ? 11.514 -4.108 -38.848 1.00 89.06 258 THR A N 1
ATOM 2076 C CA . THR A 1 258 ? 12.030 -4.976 -39.918 1.00 89.06 258 THR A CA 1
ATOM 2077 C C . THR A 1 258 ? 11.518 -4.545 -41.293 1.00 89.06 258 THR A C 1
ATOM 2079 O O . THR A 1 258 ? 12.319 -4.356 -42.203 1.00 89.06 258 THR A O 1
ATOM 2082 N N . ASP A 1 259 ? 10.211 -4.312 -41.448 1.00 89.94 259 ASP A N 1
ATOM 2083 C CA . ASP A 1 259 ? 9.625 -3.848 -42.716 1.00 89.94 259 ASP A CA 1
ATOM 2084 C C . ASP A 1 259 ? 10.184 -2.475 -43.133 1.00 89.94 259 ASP A C 1
ATOM 2086 O O . ASP A 1 259 ? 10.501 -2.236 -44.298 1.00 89.94 259 ASP A O 1
ATOM 2090 N N . LEU A 1 260 ? 10.385 -1.575 -42.165 1.00 91.00 260 LEU A N 1
ATOM 2091 C CA . LEU A 1 260 ? 10.923 -0.239 -42.416 1.00 91.00 260 LEU A CA 1
ATOM 2092 C C . LEU A 1 260 ? 12.401 -0.267 -42.844 1.00 91.00 260 LEU A C 1
ATOM 2094 O O . LEU A 1 260 ? 12.786 0.521 -43.711 1.00 91.00 260 LEU A O 1
ATOM 2098 N N . ILE A 1 261 ? 13.199 -1.181 -42.276 1.00 91.00 261 ILE A N 1
ATOM 2099 C CA . ILE A 1 261 ? 14.595 -1.438 -42.671 1.00 91.00 261 ILE A CA 1
ATOM 2100 C C . ILE A 1 261 ? 14.652 -2.054 -44.068 1.00 91.00 261 ILE A C 1
ATOM 2102 O O . ILE A 1 261 ? 15.415 -1.577 -44.903 1.00 91.00 261 ILE A O 1
ATOM 2106 N N . ASN A 1 262 ? 13.816 -3.056 -44.346 1.00 87.44 262 ASN A N 1
ATOM 2107 C CA . ASN A 1 262 ? 13.780 -3.727 -45.646 1.00 87.44 262 ASN A CA 1
ATOM 2108 C C . ASN A 1 262 ? 13.378 -2.767 -46.773 1.00 87.44 262 ASN A C 1
ATOM 2110 O O . ASN A 1 262 ? 13.964 -2.798 -47.851 1.00 87.44 262 ASN A O 1
ATOM 2114 N N . LYS A 1 263 ? 12.416 -1.873 -46.517 1.00 92.81 263 LYS A N 1
ATOM 2115 C CA . LYS A 1 263 ? 12.000 -0.843 -47.482 1.00 92.81 263 LYS A CA 1
ATOM 2116 C C . LYS A 1 263 ? 13.035 0.263 -47.675 1.00 92.81 263 LYS A C 1
ATOM 2118 O O . LYS A 1 263 ? 13.039 0.901 -48.720 1.00 92.81 263 LYS A O 1
ATOM 2123 N N . ASN A 1 264 ? 13.877 0.527 -46.675 1.00 91.38 264 ASN A N 1
ATOM 2124 C CA . ASN A 1 264 ? 14.811 1.653 -46.688 1.00 91.38 264 ASN A CA 1
ATOM 2125 C C . ASN A 1 264 ? 16.168 1.260 -46.066 1.00 91.38 264 ASN A C 1
ATOM 2127 O O . ASN A 1 264 ? 16.516 1.733 -44.978 1.00 91.38 264 ASN A O 1
ATOM 2131 N N . PRO A 1 265 ? 16.972 0.429 -46.751 1.00 87.31 265 PRO A N 1
ATOM 2132 C CA . PRO A 1 265 ? 18.213 -0.131 -46.200 1.00 87.31 265 PRO A CA 1
ATOM 2133 C C . PRO A 1 265 ? 19.327 0.906 -45.952 1.00 87.31 265 PRO A C 1
ATOM 2135 O O . PRO A 1 265 ? 20.372 0.585 -45.381 1.00 87.31 265 PRO A O 1
ATOM 2138 N N . SER A 1 266 ? 19.140 2.153 -46.390 1.00 85.12 266 SER A N 1
ATOM 2139 C CA . SER A 1 266 ? 20.067 3.268 -46.169 1.00 85.12 266 SER A CA 1
ATOM 2140 C C . SER A 1 266 ? 19.832 4.033 -44.862 1.00 85.12 266 SER A C 1
ATOM 2142 O O . SER A 1 266 ? 20.714 4.794 -44.464 1.00 85.12 266 SER A O 1
ATOM 2144 N N . LEU A 1 267 ? 18.685 3.851 -44.193 1.00 87.12 267 LEU A N 1
ATOM 2145 C CA . LEU A 1 267 ? 18.351 4.615 -42.988 1.00 87.12 267 LEU A CA 1
ATOM 2146 C C . LEU A 1 267 ? 19.288 4.276 -41.834 1.00 87.12 267 LEU A C 1
ATOM 2148 O O . LEU A 1 267 ? 19.540 3.106 -41.564 1.00 87.12 267 LEU A O 1
ATOM 2152 N N . ASN A 1 268 ? 19.740 5.288 -41.093 1.00 89.38 268 ASN A N 1
ATOM 2153 C CA . ASN A 1 268 ? 20.511 5.097 -39.858 1.00 89.38 268 ASN A CA 1
ATOM 2154 C C . ASN A 1 268 ? 19.606 5.033 -38.605 1.00 89.38 268 ASN A C 1
ATOM 2156 O O . ASN A 1 268 ? 18.430 5.392 -38.637 1.00 89.38 268 ASN A O 1
ATOM 2160 N N . VAL A 1 269 ? 20.150 4.614 -37.451 1.00 86.06 269 VAL A N 1
ATOM 2161 C CA . VAL A 1 269 ? 19.372 4.457 -36.195 1.00 86.06 269 VAL A CA 1
ATOM 2162 C C . VAL A 1 269 ? 18.677 5.756 -35.759 1.00 86.06 269 VAL A C 1
ATOM 2164 O O . VAL A 1 269 ? 17.597 5.709 -35.171 1.00 86.06 269 VAL A O 1
ATOM 2167 N N . SER A 1 270 ? 19.271 6.918 -36.045 1.00 86.81 270 SER A N 1
ATOM 2168 C CA . SER A 1 270 ? 18.681 8.219 -35.711 1.00 86.81 270 SER A CA 1
ATOM 2169 C C . SER A 1 270 ? 17.436 8.491 -36.555 1.00 86.81 270 SER A C 1
ATOM 2171 O O . SER A 1 270 ? 16.386 8.846 -36.018 1.00 86.81 270 SER A O 1
ATOM 2173 N N . GLU A 1 271 ? 17.501 8.242 -37.860 1.00 91.19 271 GLU A N 1
ATOM 2174 C CA . GLU A 1 271 ? 16.355 8.362 -38.768 1.00 91.19 271 GLU A CA 1
ATOM 2175 C C . GLU A 1 271 ? 15.266 7.340 -38.444 1.00 91.19 271 GLU A C 1
ATOM 2177 O O . GLU A 1 271 ? 14.095 7.707 -38.332 1.00 91.19 271 GLU A O 1
ATOM 2182 N N . LEU A 1 272 ? 15.652 6.090 -38.165 1.00 90.38 272 LEU A N 1
ATOM 2183 C CA . LEU A 1 272 ? 14.739 5.057 -37.675 1.00 90.38 272 LEU A CA 1
ATOM 2184 C C . LEU A 1 272 ? 14.034 5.507 -36.389 1.00 90.38 272 LEU A C 1
ATOM 2186 O O . LEU A 1 272 ? 12.830 5.313 -36.242 1.00 90.38 272 LEU A O 1
ATOM 2190 N N . SER A 1 273 ? 14.744 6.160 -35.464 1.00 89.06 273 SER A N 1
ATOM 2191 C CA . SER A 1 273 ? 14.160 6.672 -34.217 1.00 89.06 273 SER A CA 1
ATOM 2192 C C . SER A 1 273 ? 13.119 7.769 -34.455 1.00 89.06 273 SER A C 1
ATOM 2194 O O . SER A 1 273 ? 12.057 7.755 -33.831 1.00 89.06 273 SER A O 1
ATOM 2196 N N . LYS A 1 274 ? 13.361 8.655 -35.430 1.00 89.44 274 LYS A N 1
ATOM 2197 C CA . LYS A 1 274 ? 12.407 9.697 -35.835 1.00 89.44 274 LYS A CA 1
ATOM 2198 C C . LYS A 1 274 ? 11.164 9.090 -36.486 1.00 89.44 274 LYS A C 1
ATOM 2200 O O . LYS A 1 274 ? 10.047 9.426 -36.099 1.00 89.44 274 LYS A O 1
ATOM 2205 N N . LEU A 1 275 ? 11.344 8.150 -37.415 1.00 88.25 275 LEU A N 1
ATOM 2206 C CA . LEU A 1 275 ? 10.244 7.500 -38.140 1.00 88.25 275 LEU A CA 1
ATOM 2207 C C . LEU A 1 275 ? 9.376 6.623 -37.227 1.00 88.25 275 LEU A C 1
ATOM 2209 O O . LEU A 1 275 ? 8.147 6.604 -37.343 1.00 88.25 275 LEU A O 1
ATOM 2213 N N . THR A 1 276 ? 10.005 5.948 -36.266 1.00 85.69 276 THR A N 1
ATOM 2214 C CA . THR A 1 276 ? 9.318 5.121 -35.262 1.00 85.69 276 THR A CA 1
ATOM 2215 C C . THR A 1 276 ? 8.783 5.926 -34.078 1.00 85.69 276 THR A C 1
ATOM 2217 O O . THR A 1 276 ? 8.128 5.356 -33.201 1.00 85.69 276 THR A O 1
ATOM 2220 N N . ASN A 1 277 ? 9.053 7.238 -34.028 1.00 83.94 277 ASN A N 1
ATOM 2221 C CA . ASN A 1 277 ? 8.786 8.107 -32.880 1.00 83.94 277 ASN A CA 1
ATOM 2222 C C . ASN A 1 277 ? 9.212 7.456 -31.547 1.00 83.94 277 ASN A C 1
ATOM 2224 O O . ASN A 1 277 ? 8.469 7.430 -30.564 1.00 83.94 277 ASN A O 1
ATOM 2228 N N . SER A 1 278 ? 10.390 6.836 -31.552 1.00 85.94 278 SER A N 1
ATOM 2229 C CA . SER A 1 278 ? 10.943 6.076 -30.433 1.00 85.94 278 SER A CA 1
ATOM 2230 C C . SER A 1 278 ? 12.319 6.614 -30.072 1.00 85.94 278 SER A C 1
ATOM 2232 O O . SER A 1 278 ? 12.983 7.257 -30.876 1.00 85.94 278 SER A O 1
ATOM 2234 N N . SER A 1 279 ? 12.792 6.345 -28.854 1.00 87.31 279 SER A N 1
ATOM 2235 C CA . SER A 1 279 ? 14.166 6.714 -28.508 1.00 87.31 279 SER A CA 1
ATOM 2236 C C . SER A 1 279 ? 15.174 5.861 -29.281 1.00 87.31 279 SER A C 1
ATOM 2238 O O . SER A 1 279 ? 14.955 4.665 -29.485 1.00 87.31 279 SER A O 1
ATOM 2240 N N . ILE A 1 280 ? 16.320 6.451 -29.630 1.00 83.62 280 ILE A N 1
ATOM 2241 C CA . ILE A 1 280 ? 17.453 5.761 -30.275 1.00 83.62 280 ILE A CA 1
ATOM 2242 C C . ILE A 1 280 ? 17.806 4.468 -29.522 1.00 83.62 280 ILE A C 1
ATOM 2244 O O . ILE A 1 280 ? 17.956 3.410 -30.126 1.00 83.62 280 ILE A O 1
ATOM 2248 N N . SER A 1 281 ? 17.838 4.505 -28.184 1.00 80.94 281 SER A N 1
ATOM 2249 C CA . SER A 1 281 ? 18.123 3.330 -27.345 1.00 80.94 281 SER A CA 1
ATOM 2250 C C . SER A 1 281 ? 17.062 2.228 -27.437 1.00 80.94 281 SER A C 1
ATOM 2252 O O . SER A 1 281 ? 17.351 1.068 -27.146 1.00 80.94 281 SER A O 1
ATOM 2254 N N . THR A 1 282 ? 15.816 2.576 -27.758 1.00 84.19 282 THR A N 1
ATOM 2255 C CA . THR A 1 282 ? 14.738 1.600 -27.974 1.00 84.19 282 THR A CA 1
ATOM 2256 C C . THR A 1 282 ? 14.894 0.942 -29.335 1.00 84.19 282 THR A C 1
ATOM 2258 O O . THR A 1 282 ? 14.875 -0.282 -29.395 1.00 84.19 282 THR A O 1
ATOM 2261 N N . VAL A 1 283 ? 15.155 1.725 -30.386 1.00 89.19 283 VAL A N 1
ATOM 2262 C CA . VAL A 1 283 ? 15.455 1.199 -31.726 1.00 89.19 283 VAL A CA 1
ATOM 2263 C C . VAL A 1 283 ? 16.669 0.274 -31.680 1.00 89.19 283 VAL A C 1
ATOM 2265 O O . VAL A 1 283 ? 16.590 -0.848 -32.158 1.00 89.19 283 VAL A O 1
ATOM 2268 N N . TYR A 1 284 ? 17.746 0.668 -30.997 1.00 86.06 284 TYR A N 1
ATOM 2269 C CA . TYR A 1 284 ? 18.943 -0.164 -30.847 1.00 86.06 284 TYR A CA 1
ATOM 2270 C C . TYR A 1 284 ? 18.656 -1.507 -30.158 1.00 86.06 284 TYR A C 1
ATOM 2272 O O . TYR A 1 284 ? 19.126 -2.558 -30.589 1.00 86.06 284 TYR A O 1
ATOM 2280 N N . ARG A 1 285 ? 17.840 -1.498 -29.094 1.00 83.44 285 ARG A N 1
ATOM 2281 C CA . ARG A 1 285 ? 17.412 -2.731 -28.412 1.00 83.44 285 ARG A CA 1
ATOM 2282 C C . ARG A 1 285 ? 16.564 -3.634 -29.305 1.00 83.44 285 ARG A C 1
ATOM 2284 O O . ARG A 1 285 ? 16.630 -4.845 -29.135 1.00 83.44 285 ARG A O 1
ATOM 2291 N N . LEU A 1 286 ? 15.756 -3.061 -30.194 1.00 88.19 286 LEU A N 1
ATOM 2292 C CA . LEU A 1 286 ? 14.930 -3.813 -31.137 1.00 88.19 286 LEU A CA 1
ATOM 2293 C C . LEU A 1 286 ? 15.772 -4.380 -32.284 1.00 88.19 286 LEU A C 1
ATOM 2295 O O . LEU A 1 286 ? 15.648 -5.563 -32.568 1.00 88.19 286 LEU A O 1
ATOM 2299 N N . LEU A 1 287 ? 16.692 -3.592 -32.848 1.00 86.94 287 LEU A N 1
ATOM 2300 C CA . LEU A 1 287 ? 17.671 -4.049 -33.841 1.00 86.94 287 LEU A CA 1
ATOM 2301 C C . LEU A 1 287 ? 18.476 -5.245 -33.320 1.00 86.94 287 LEU A C 1
ATOM 2303 O O . LEU A 1 287 ? 18.562 -6.264 -33.989 1.00 86.94 287 LEU A O 1
ATOM 2307 N N . LYS A 1 288 ? 18.953 -5.179 -32.070 1.00 83.12 288 LYS A N 1
ATOM 2308 C CA . LYS A 1 288 ? 19.673 -6.290 -31.424 1.00 83.12 288 LYS A CA 1
ATOM 2309 C C . LYS A 1 288 ? 18.833 -7.571 -31.279 1.00 83.12 288 LYS A C 1
ATOM 2311 O O . LYS A 1 288 ? 19.391 -8.642 -31.096 1.00 83.12 288 LYS A O 1
ATOM 2316 N N . ARG A 1 289 ? 17.500 -7.471 -31.297 1.00 80.50 289 ARG A N 1
ATOM 2317 C CA . ARG A 1 289 ? 16.588 -8.628 -31.225 1.00 80.50 289 ARG A CA 1
ATOM 2318 C C . ARG A 1 289 ? 16.244 -9.209 -32.595 1.00 80.50 289 ARG A C 1
ATOM 2320 O O . ARG A 1 289 ? 15.796 -10.343 -32.637 1.00 80.50 289 ARG A O 1
ATOM 2327 N N . ILE A 1 290 ? 16.414 -8.432 -33.666 1.00 82.00 290 ILE A N 1
ATOM 2328 C CA . ILE A 1 290 ? 16.257 -8.880 -35.060 1.00 82.00 290 ILE A CA 1
ATOM 2329 C C . ILE A 1 290 ? 17.493 -9.686 -35.506 1.00 82.00 290 ILE A C 1
ATOM 2331 O O . ILE A 1 290 ? 17.400 -10.519 -36.398 1.00 82.00 290 ILE A O 1
ATOM 2335 N N . ASP A 1 291 ? 18.634 -9.460 -34.849 1.00 64.75 291 ASP A N 1
ATOM 2336 C CA . ASP A 1 291 ? 19.961 -10.006 -35.162 1.00 64.75 291 ASP A CA 1
ATOM 2337 C C . ASP A 1 291 ? 20.142 -11.494 -34.793 1.00 64.75 291 ASP A C 1
ATOM 2339 O O . ASP A 1 291 ? 21.008 -11.854 -33.995 1.00 64.75 291 ASP A O 1
ATOM 2343 N N . THR A 1 292 ? 19.291 -12.371 -35.331 1.00 52.03 292 THR A N 1
ATOM 2344 C CA . THR A 1 292 ? 19.409 -13.831 -35.164 1.00 52.03 292 THR A CA 1
ATOM 2345 C C . THR A 1 292 ? 19.597 -14.593 -36.480 1.00 52.03 292 THR A C 1
ATOM 2347 O O . THR A 1 292 ? 19.354 -15.795 -36.493 1.00 52.03 292 THR A O 1
ATOM 2350 N N . GLY A 1 293 ? 20.024 -13.957 -37.580 1.00 53.12 293 GLY A N 1
ATOM 2351 C CA . GLY A 1 293 ? 20.225 -14.702 -38.833 1.00 53.12 293 GLY A CA 1
ATOM 2352 C C . GLY A 1 293 ? 20.928 -13.961 -39.965 1.00 53.12 293 GLY A C 1
ATOM 2353 O O . GLY A 1 293 ? 22.083 -14.253 -40.233 1.00 53.12 293 GLY A O 1
ATOM 2354 N N . ASP A 1 294 ? 20.259 -13.008 -40.623 1.00 51.94 294 ASP A N 1
ATOM 2355 C CA . ASP A 1 294 ? 20.597 -12.714 -42.033 1.00 51.94 294 ASP A CA 1
ATOM 2356 C C . ASP A 1 294 ? 20.784 -11.228 -42.398 1.00 51.94 294 ASP A C 1
ATOM 2358 O O . ASP A 1 294 ? 20.952 -10.894 -43.569 1.00 51.94 294 ASP A O 1
ATOM 2362 N N . ILE A 1 295 ? 20.761 -10.300 -41.435 1.00 58.12 295 ILE A N 1
ATOM 2363 C CA . ILE A 1 295 ? 20.876 -8.859 -41.726 1.00 58.12 295 ILE A CA 1
ATOM 2364 C C . ILE A 1 295 ? 22.210 -8.341 -41.187 1.00 58.12 295 ILE A C 1
ATOM 2366 O O . ILE A 1 295 ? 22.419 -8.311 -39.980 1.00 58.12 295 ILE A O 1
ATOM 2370 N N . GLU A 1 296 ? 23.113 -7.891 -42.065 1.00 56.28 296 GLU A N 1
ATOM 2371 C CA . GLU A 1 296 ? 24.400 -7.299 -41.675 1.00 56.28 296 GLU A CA 1
ATOM 2372 C C . GLU A 1 296 ? 24.216 -5.999 -40.862 1.00 56.28 296 GLU A C 1
ATOM 2374 O O . GLU A 1 296 ? 24.275 -4.876 -41.368 1.00 56.28 296 GLU A O 1
ATOM 2379 N N . ILE A 1 297 ? 24.072 -6.126 -39.540 1.00 57.25 297 ILE A N 1
ATOM 2380 C CA . ILE A 1 297 ? 23.999 -4.994 -38.598 1.00 57.25 297 ILE A CA 1
ATOM 2381 C C . ILE A 1 297 ? 25.340 -4.238 -38.486 1.00 57.25 297 ILE A C 1
ATOM 2383 O O . ILE A 1 297 ? 25.425 -3.174 -37.865 1.00 57.25 297 ILE A O 1
ATOM 2387 N N . ASN A 1 298 ? 26.404 -4.713 -39.139 1.00 56.34 298 ASN A N 1
ATOM 2388 C CA . ASN A 1 298 ? 27.720 -4.070 -39.125 1.00 56.34 298 ASN A CA 1
ATOM 2389 C C . ASN A 1 298 ? 27.681 -2.591 -39.564 1.00 56.34 298 ASN A C 1
ATOM 2391 O O . ASN A 1 298 ? 28.455 -1.788 -39.042 1.00 56.34 298 ASN A O 1
ATOM 2395 N N . ARG A 1 299 ? 26.705 -2.179 -40.389 1.00 59.16 299 ARG A N 1
ATOM 2396 C CA . ARG A 1 299 ? 26.512 -0.772 -40.789 1.00 59.16 299 ARG A CA 1
ATOM 2397 C C . ARG A 1 299 ? 26.069 0.152 -39.641 1.00 59.16 299 ARG A C 1
ATOM 2399 O O . ARG A 1 299 ? 26.425 1.331 -39.626 1.00 59.16 299 ARG A O 1
ATOM 2406 N N . PHE A 1 300 ? 25.356 -0.373 -38.641 1.00 59.69 300 PHE A N 1
ATOM 2407 C CA . PHE A 1 300 ? 24.791 0.392 -37.517 1.00 59.69 300 PHE A CA 1
ATOM 2408 C C . PHE A 1 300 ? 25.704 0.472 -36.286 1.00 59.69 300 PHE A C 1
ATOM 2410 O O . PHE A 1 300 ? 25.477 1.299 -35.399 1.00 59.69 300 PHE A O 1
ATOM 2417 N N . LYS A 1 301 ? 26.769 -0.338 -36.239 1.00 55.50 301 LYS A N 1
ATOM 2418 C CA . LYS A 1 301 ? 27.799 -0.283 -35.184 1.00 55.50 301 LYS A CA 1
ATOM 2419 C C . LYS A 1 301 ? 28.664 0.988 -35.264 1.00 55.50 301 LYS A C 1
ATOM 2421 O O . LYS A 1 301 ? 29.290 1.374 -34.279 1.00 55.50 301 LYS A O 1
ATOM 2426 N N . SER A 1 302 ? 28.647 1.688 -36.400 1.00 49.44 302 SER A N 1
ATOM 2427 C CA . SER A 1 302 ? 29.490 2.858 -36.690 1.00 49.44 302 SER A CA 1
ATOM 2428 C C . SER A 1 302 ? 29.209 4.094 -35.816 1.00 49.44 302 SER A C 1
ATOM 2430 O O . SER A 1 302 ? 30.127 4.871 -35.562 1.00 49.44 302 SER A O 1
ATOM 2432 N N . TYR A 1 303 ? 28.002 4.251 -35.253 1.00 48.81 303 TYR A N 1
ATOM 2433 C CA . TYR A 1 303 ? 27.710 5.342 -34.305 1.00 48.81 303 TYR A CA 1
ATOM 2434 C C . TYR A 1 303 ? 28.105 5.031 -32.852 1.00 48.81 303 TYR A C 1
ATOM 2436 O O . TYR A 1 303 ? 28.302 5.958 -32.070 1.00 48.81 303 TYR A O 1
ATOM 2444 N N . SER A 1 304 ? 28.271 3.753 -32.491 1.00 49.16 304 SER A N 1
ATOM 2445 C CA . SER A 1 304 ? 28.807 3.349 -31.181 1.00 49.16 304 SER A CA 1
ATOM 2446 C C . SER A 1 304 ? 30.339 3.340 -31.152 1.00 49.16 304 SER A C 1
ATOM 2448 O O . SER A 1 304 ? 30.913 3.322 -30.069 1.00 49.16 304 SER A O 1
ATOM 2450 N N . ASN A 1 305 ? 30.994 3.364 -32.321 1.00 45.59 305 ASN A N 1
ATOM 2451 C CA . ASN A 1 305 ? 32.439 3.172 -32.463 1.00 45.59 305 ASN A CA 1
ATOM 2452 C C . ASN A 1 305 ? 33.253 4.449 -32.713 1.00 45.59 305 ASN A C 1
ATOM 2454 O O . ASN A 1 305 ? 34.447 4.360 -32.976 1.00 45.59 305 ASN A O 1
ATOM 2458 N N . ARG A 1 306 ? 32.700 5.642 -32.455 1.00 46.75 306 ARG A N 1
ATOM 2459 C CA . ARG A 1 306 ? 33.548 6.722 -31.914 1.00 46.75 306 ARG A CA 1
ATOM 2460 C C . ARG A 1 306 ? 33.773 6.473 -30.422 1.00 46.75 306 ARG A C 1
ATOM 2462 O O . ARG A 1 306 ? 33.478 7.327 -29.589 1.00 46.75 306 ARG A O 1
ATOM 2469 N N . VAL A 1 307 ? 34.266 5.282 -30.081 1.00 53.78 307 VAL A N 1
ATOM 2470 C CA . VAL A 1 307 ? 34.882 5.044 -28.780 1.00 53.78 307 VAL A CA 1
ATOM 2471 C C . VAL A 1 307 ? 36.168 5.854 -28.831 1.00 53.78 307 VAL A C 1
ATOM 2473 O O . VAL A 1 307 ? 37.205 5.374 -29.275 1.00 53.78 307 VAL A O 1
ATOM 2476 N N . LYS A 1 308 ? 36.093 7.127 -28.417 1.00 59.47 308 LYS A N 1
ATOM 2477 C CA . LYS A 1 308 ? 37.273 7.722 -27.794 1.00 59.47 308 LYS A CA 1
ATOM 2478 C C . LYS A 1 308 ? 37.704 6.718 -26.718 1.00 59.47 308 LYS A C 1
ATOM 2480 O O . LYS A 1 308 ? 36.806 6.201 -26.041 1.00 59.47 308 LYS A O 1
ATOM 2485 N N . PRO A 1 309 ? 38.999 6.377 -26.631 1.00 75.44 309 PRO A N 1
ATOM 2486 C CA . PRO A 1 309 ? 39.478 5.393 -25.671 1.00 75.44 309 PRO A CA 1
ATOM 2487 C C . PRO A 1 309 ? 38.857 5.691 -24.309 1.00 75.44 309 PRO A C 1
ATOM 2489 O O . PRO A 1 309 ? 38.765 6.854 -23.910 1.00 75.44 309 PRO A O 1
ATOM 2492 N N . VAL A 1 310 ? 38.328 4.650 -23.661 1.00 81.50 310 VAL A N 1
ATOM 2493 C CA . VAL A 1 310 ? 37.791 4.782 -22.306 1.00 81.50 310 VAL A CA 1
ATOM 2494 C C . VAL A 1 310 ? 38.911 5.395 -21.466 1.00 81.50 310 VAL A C 1
ATOM 2496 O O . VAL A 1 310 ? 39.994 4.809 -21.461 1.00 81.50 310 VAL A O 1
ATOM 2499 N N . PRO A 1 311 ? 38.684 6.550 -20.811 1.00 87.81 311 PRO A N 1
ATOM 2500 C CA . PRO A 1 311 ? 39.715 7.193 -20.011 1.00 87.81 311 PRO A CA 1
ATOM 2501 C C . PRO A 1 311 ? 40.283 6.190 -19.010 1.00 87.81 311 PRO A C 1
ATOM 2503 O O . PRO A 1 311 ? 39.515 5.477 -18.348 1.00 87.81 311 PRO A O 1
ATOM 2506 N N . THR A 1 312 ? 41.607 6.111 -18.941 1.00 94.38 312 THR A N 1
ATOM 2507 C CA . THR A 1 312 ? 42.299 5.328 -17.918 1.00 94.38 312 THR A CA 1
ATOM 2508 C C . THR A 1 312 ? 41.993 5.904 -16.537 1.00 94.38 312 THR A C 1
ATOM 2510 O O . THR A 1 312 ? 41.459 7.011 -16.399 1.00 94.38 312 THR A O 1
ATOM 2513 N N . ASP A 1 313 ? 42.279 5.139 -15.487 1.00 94.25 313 ASP A N 1
ATOM 2514 C CA . ASP A 1 313 ? 42.050 5.630 -14.131 1.00 94.25 313 ASP A CA 1
ATOM 2515 C C . ASP A 1 313 ? 42.959 6.846 -13.846 1.00 94.25 313 ASP A C 1
ATOM 2517 O O . ASP A 1 313 ? 42.515 7.796 -13.202 1.00 94.25 313 ASP A O 1
ATOM 2521 N N . GLU A 1 314 ? 44.163 6.880 -14.425 1.00 94.38 314 GLU A N 1
ATOM 2522 C CA . GLU A 1 314 ? 45.098 8.009 -14.423 1.00 94.38 314 GLU A CA 1
ATOM 2523 C C . GLU A 1 314 ? 44.517 9.253 -15.113 1.00 94.38 314 GLU A C 1
ATOM 2525 O O . GLU A 1 314 ? 44.515 10.328 -14.508 1.00 94.38 314 GLU A O 1
ATOM 2530 N N . ASP A 1 315 ? 43.934 9.103 -16.309 1.00 94.50 315 ASP A N 1
ATOM 2531 C CA . ASP A 1 315 ? 43.286 10.213 -17.031 1.00 94.50 315 ASP A CA 1
ATOM 2532 C C . ASP A 1 315 ? 42.147 10.828 -16.202 1.00 94.50 315 ASP A C 1
ATOM 2534 O O . ASP A 1 315 ? 41.945 12.044 -16.175 1.00 94.50 315 ASP A O 1
ATOM 2538 N N . LEU A 1 316 ? 41.377 9.984 -15.504 1.00 94.06 316 LEU A N 1
ATOM 2539 C CA . LEU A 1 316 ? 40.287 10.436 -14.642 1.00 94.06 316 LEU A CA 1
ATOM 2540 C C . LEU A 1 316 ? 40.808 11.144 -13.388 1.00 94.06 316 LEU A C 1
ATOM 2542 O O . LEU A 1 316 ? 40.220 12.148 -12.984 1.00 94.06 316 LEU A O 1
ATOM 2546 N N . ILE A 1 317 ? 41.892 10.654 -12.779 1.00 94.06 317 ILE A N 1
ATOM 2547 C CA . ILE A 1 317 ? 42.534 11.303 -11.626 1.00 94.06 317 ILE A CA 1
ATOM 2548 C C . ILE A 1 317 ? 43.027 12.698 -12.021 1.00 94.06 317 ILE A C 1
ATOM 2550 O O . ILE A 1 317 ? 42.712 13.670 -11.328 1.00 94.06 317 ILE A O 1
ATOM 2554 N N . GLU A 1 318 ? 43.749 12.810 -13.137 1.00 94.88 318 GLU A N 1
ATOM 2555 C CA . GLU A 1 318 ? 44.261 14.086 -13.641 1.00 94.88 318 GLU A CA 1
ATOM 2556 C C . GLU A 1 318 ? 43.114 15.052 -13.951 1.00 94.88 318 GLU A C 1
ATOM 2558 O O . GLU A 1 318 ? 43.102 16.183 -13.456 1.00 94.88 318 GLU A O 1
ATOM 2563 N N . LEU A 1 319 ? 42.086 14.579 -14.665 1.00 94.25 319 LEU A N 1
ATOM 2564 C CA . LEU A 1 319 ? 40.907 15.372 -14.997 1.00 94.25 319 LEU A CA 1
ATOM 2565 C C . LEU A 1 319 ? 40.209 15.921 -13.746 1.00 94.25 319 LEU A C 1
ATOM 2567 O O . LEU A 1 319 ? 39.825 17.093 -13.718 1.00 94.25 319 LEU A O 1
ATOM 2571 N N . ILE A 1 320 ? 40.021 15.090 -12.718 1.00 94.00 320 ILE A N 1
ATOM 2572 C CA . ILE A 1 320 ? 39.315 15.484 -11.493 1.00 94.00 320 ILE A CA 1
ATOM 2573 C C . ILE A 1 320 ? 40.153 16.460 -10.666 1.00 94.00 320 ILE A C 1
ATOM 2575 O O . ILE A 1 320 ? 39.604 17.432 -10.145 1.00 94.00 320 ILE A O 1
ATOM 2579 N N . ASN A 1 321 ? 41.464 16.238 -10.569 1.00 91.88 321 ASN A N 1
ATOM 2580 C CA . ASN A 1 321 ? 42.363 17.122 -9.830 1.00 91.88 321 ASN A CA 1
ATOM 2581 C C . ASN A 1 321 ? 42.496 18.490 -10.514 1.00 91.88 321 ASN A C 1
ATOM 2583 O O . ASN A 1 321 ? 42.413 19.517 -9.838 1.00 91.88 321 ASN A O 1
ATOM 2587 N N . ALA A 1 322 ? 42.593 18.518 -11.847 1.00 94.19 322 ALA A N 1
ATOM 2588 C CA . ALA A 1 322 ? 42.612 19.751 -12.634 1.00 94.19 322 ALA A CA 1
ATOM 2589 C C . ALA A 1 322 ? 41.286 20.531 -12.557 1.00 94.19 322 ALA A C 1
ATOM 2591 O O . ALA A 1 322 ? 41.270 21.751 -12.703 1.00 94.19 322 ALA A O 1
ATOM 2592 N N . ASN A 1 323 ? 40.167 19.845 -12.295 1.00 92.56 323 ASN A N 1
ATOM 2593 C CA . ASN A 1 323 ? 38.821 20.421 -12.319 1.00 92.56 323 ASN A CA 1
ATOM 2594 C C . ASN A 1 323 ? 38.051 20.193 -11.009 1.00 92.56 323 ASN A C 1
ATOM 2596 O O . ASN A 1 323 ? 36.858 19.873 -11.018 1.00 92.56 323 ASN A O 1
ATOM 2600 N N . SER A 1 324 ? 38.707 20.400 -9.864 1.00 89.12 324 SER A N 1
ATOM 2601 C CA . SER A 1 324 ? 38.128 20.171 -8.526 1.00 89.12 324 SER A CA 1
ATOM 2602 C C . SER A 1 324 ? 36.838 20.964 -8.237 1.00 89.12 324 SER A C 1
ATOM 2604 O O . SER A 1 324 ? 36.076 20.640 -7.319 1.00 89.12 324 SER A O 1
ATOM 2606 N N . SER A 1 325 ? 36.547 22.001 -9.029 1.00 84.31 325 SER A N 1
ATOM 2607 C CA . SER A 1 325 ? 35.335 22.811 -8.928 1.00 84.31 325 SER A CA 1
ATOM 2608 C C . SER A 1 325 ? 34.111 22.213 -9.642 1.00 84.31 325 SER A C 1
ATOM 2610 O O . SER A 1 325 ? 32.989 22.604 -9.301 1.00 84.31 325 SER A O 1
ATOM 2612 N N . LEU A 1 326 ? 34.281 21.269 -10.570 1.00 87.25 326 LEU A N 1
ATOM 2613 C CA . LEU A 1 326 ? 33.196 20.740 -11.400 1.00 87.25 326 LEU A CA 1
ATOM 2614 C C . LEU A 1 326 ? 32.377 19.645 -10.698 1.00 87.25 326 LEU A C 1
ATOM 2616 O O . LEU A 1 326 ? 32.853 18.882 -9.851 1.00 87.25 326 LEU A O 1
ATOM 2620 N N . ASN A 1 327 ? 31.097 19.548 -11.057 1.00 90.56 327 ASN A N 1
ATOM 2621 C CA . ASN A 1 327 ? 30.229 18.472 -10.582 1.00 90.56 327 ASN A CA 1
ATOM 2622 C C . ASN A 1 327 ? 30.396 17.187 -11.426 1.00 90.56 327 ASN A C 1
ATOM 2624 O O . ASN A 1 327 ? 30.891 17.222 -12.548 1.00 90.56 327 ASN A O 1
ATOM 2628 N N . ILE A 1 328 ? 29.952 16.031 -10.905 1.00 91.06 328 ILE A N 1
ATOM 2629 C CA . ILE A 1 328 ? 30.113 14.719 -11.575 1.00 91.06 328 ILE A CA 1
ATOM 2630 C C . ILE A 1 328 ? 29.567 14.714 -13.012 1.00 91.06 328 ILE A C 1
ATOM 2632 O O . ILE A 1 328 ? 30.106 14.007 -13.857 1.00 91.06 328 ILE A O 1
ATOM 2636 N N . ARG A 1 329 ? 28.498 15.466 -13.312 1.00 85.31 329 ARG A N 1
ATOM 2637 C CA . ARG A 1 329 ? 27.927 15.500 -14.668 1.00 85.31 329 ARG A CA 1
ATOM 2638 C C . ARG A 1 329 ? 28.816 16.281 -15.626 1.00 85.31 329 ARG A C 1
ATOM 2640 O O . ARG A 1 329 ? 29.007 15.827 -16.744 1.00 85.31 329 ARG A O 1
ATOM 2647 N N . GLU A 1 330 ? 29.361 17.407 -15.184 1.00 88.81 330 GLU A N 1
ATOM 2648 C CA . GLU A 1 330 ? 30.311 18.212 -15.961 1.00 88.81 330 GLU A CA 1
ATOM 2649 C C . GLU A 1 330 ? 31.602 17.431 -16.219 1.00 88.81 330 GLU A C 1
ATOM 2651 O O . GLU A 1 330 ? 32.026 17.314 -17.364 1.00 88.81 330 GLU A O 1
ATOM 2656 N N . LEU A 1 331 ? 32.155 16.791 -15.184 1.00 93.31 331 LEU A N 1
ATOM 2657 C CA . LEU A 1 331 ? 33.320 15.912 -15.320 1.00 93.31 331 LEU A CA 1
ATOM 2658 C C . LEU A 1 331 ? 33.046 14.759 -16.294 1.00 93.31 331 LEU A C 1
ATOM 2660 O O . LEU A 1 331 ? 33.880 14.446 -17.139 1.00 93.31 331 LEU A O 1
ATOM 2664 N N . ALA A 1 332 ? 31.866 14.139 -16.212 1.00 91.62 332 ALA A N 1
ATOM 2665 C CA . ALA A 1 332 ? 31.477 13.052 -17.104 1.00 91.62 332 ALA A CA 1
ATOM 2666 C C . ALA A 1 332 ? 31.322 13.506 -18.563 1.00 91.62 332 ALA A C 1
ATOM 2668 O O . ALA A 1 332 ? 31.683 12.758 -19.469 1.00 91.62 332 ALA A O 1
ATOM 2669 N N . LEU A 1 333 ? 30.843 14.734 -18.794 1.00 87.69 333 LEU A N 1
ATOM 2670 C CA . LEU A 1 333 ? 30.786 15.329 -20.130 1.00 87.69 333 LEU A CA 1
ATOM 2671 C C . LEU A 1 333 ? 32.188 15.541 -20.710 1.00 87.69 333 LEU A C 1
ATOM 2673 O O . LEU A 1 333 ? 32.408 15.191 -21.866 1.00 87.69 333 LEU A O 1
ATOM 2677 N N . ILE A 1 334 ? 33.139 16.045 -19.913 1.00 90.62 334 ILE A N 1
ATOM 2678 C CA . ILE A 1 334 ? 34.527 16.254 -20.363 1.00 90.62 334 ILE A CA 1
ATOM 2679 C C . ILE A 1 334 ? 35.211 14.913 -20.658 1.00 90.62 334 ILE A C 1
ATOM 2681 O O . ILE A 1 334 ? 35.823 14.747 -21.710 1.00 90.62 334 ILE A O 1
ATOM 2685 N N . ALA A 1 335 ? 35.030 13.926 -19.778 1.00 91.44 335 ALA A N 1
ATOM 2686 C CA . ALA A 1 335 ? 35.535 12.565 -19.962 1.00 91.44 335 ALA A CA 1
ATOM 2687 C C . ALA A 1 335 ? 34.781 11.763 -21.037 1.00 91.44 335 ALA A C 1
ATOM 2689 O O . ALA A 1 335 ? 35.155 10.630 -21.330 1.00 91.44 335 ALA A O 1
ATOM 2690 N N . ASN A 1 336 ? 33.704 12.318 -21.606 1.00 89.25 336 ASN A N 1
ATOM 2691 C CA . ASN A 1 336 ? 32.836 11.652 -22.574 1.00 89.25 336 ASN A CA 1
ATOM 2692 C C . ASN A 1 336 ? 32.332 10.269 -22.100 1.00 89.25 336 ASN A C 1
ATOM 2694 O O . ASN A 1 336 ? 32.237 9.317 -22.874 1.00 89.25 336 ASN A O 1
ATOM 2698 N N . ILE A 1 337 ? 31.997 10.159 -20.813 1.00 91.06 337 ILE A N 1
ATOM 2699 C CA . ILE A 1 337 ? 31.387 8.970 -20.207 1.00 91.06 337 ILE A CA 1
ATOM 2700 C C . ILE A 1 337 ? 30.071 9.344 -19.523 1.00 91.06 337 ILE A C 1
ATOM 2702 O O . ILE A 1 337 ? 29.728 10.512 -19.352 1.00 91.06 337 ILE A O 1
ATOM 2706 N N . SER A 1 338 ? 29.281 8.352 -19.116 1.00 89.56 338 SER A N 1
ATOM 2707 C CA . SER A 1 338 ? 28.063 8.637 -18.356 1.00 89.56 338 SER A CA 1
ATOM 2708 C C . SER A 1 338 ? 28.399 9.097 -16.933 1.00 89.56 338 SER A C 1
ATOM 2710 O O . SER A 1 338 ? 29.366 8.644 -16.321 1.00 89.56 338 SER A O 1
ATOM 2712 N N . ALA A 1 339 ? 27.559 9.956 -16.352 1.00 86.25 339 ALA A N 1
ATOM 2713 C CA . ALA A 1 339 ? 27.737 10.410 -14.969 1.00 86.25 339 ALA A CA 1
ATOM 2714 C C . ALA A 1 339 ? 27.744 9.252 -13.950 1.00 86.25 339 ALA A C 1
ATOM 2716 O O . ALA A 1 339 ? 28.410 9.329 -12.918 1.00 86.25 339 ALA A O 1
ATOM 2717 N N . SER A 1 340 ? 27.022 8.163 -14.236 1.00 83.56 340 SER A N 1
ATOM 2718 C CA . SER A 1 340 ? 27.057 6.947 -13.422 1.00 83.56 340 SER A CA 1
ATOM 2719 C C . SER A 1 340 ? 28.379 6.194 -13.567 1.00 83.56 340 SER A C 1
ATOM 2721 O O . SER A 1 340 ? 28.912 5.756 -12.551 1.00 83.56 340 SER A O 1
ATOM 2723 N N . ALA A 1 341 ? 28.929 6.086 -14.782 1.00 91.25 341 ALA A N 1
ATOM 2724 C CA . ALA A 1 341 ? 30.244 5.490 -15.016 1.00 91.25 341 ALA A CA 1
ATOM 2725 C C . ALA A 1 341 ? 31.351 6.295 -14.322 1.00 91.25 341 ALA A C 1
ATOM 2727 O O . ALA A 1 341 ? 32.145 5.712 -13.591 1.00 91.25 341 ALA A O 1
ATOM 2728 N N . MET A 1 342 ? 31.327 7.628 -14.442 1.00 94.06 342 MET A N 1
ATOM 2729 C CA . MET A 1 342 ? 32.235 8.529 -13.722 1.00 94.06 342 MET A CA 1
ATOM 2730 C C . MET A 1 342 ? 32.143 8.318 -12.205 1.00 94.06 342 MET A C 1
ATOM 2732 O O . MET A 1 342 ? 33.144 8.087 -11.535 1.00 94.06 342 MET A O 1
ATOM 2736 N N . SER A 1 343 ? 30.926 8.310 -11.648 1.00 92.94 343 SER A N 1
ATOM 2737 C CA . SER A 1 343 ? 30.735 8.080 -10.212 1.00 92.94 343 SER A CA 1
ATOM 2738 C C . SER A 1 343 ? 31.223 6.703 -9.757 1.00 92.94 343 SER A C 1
ATOM 2740 O O . SER A 1 343 ? 31.685 6.579 -8.624 1.00 92.94 343 SER A O 1
ATOM 2742 N N . TYR A 1 344 ? 31.066 5.673 -10.586 1.00 92.81 344 TYR A N 1
ATOM 2743 C CA . TYR A 1 344 ? 31.524 4.324 -10.280 1.00 92.81 344 TYR A CA 1
ATOM 2744 C C . TYR A 1 344 ? 33.052 4.237 -10.308 1.00 92.81 344 TYR A C 1
ATOM 2746 O O . TYR A 1 344 ? 33.641 3.733 -9.357 1.00 92.81 344 TYR A O 1
ATOM 2754 N N . LYS A 1 345 ? 33.690 4.817 -11.329 1.00 93.62 345 LYS A N 1
ATOM 2755 C CA . LYS A 1 345 ? 35.148 4.881 -11.463 1.00 93.62 345 LYS A CA 1
ATOM 2756 C C . LYS A 1 345 ? 35.815 5.627 -10.311 1.00 93.62 345 LYS A C 1
ATOM 2758 O O . LYS A 1 345 ? 36.718 5.083 -9.692 1.00 93.62 345 LYS A O 1
ATOM 2763 N N . ILE A 1 346 ? 35.289 6.787 -9.915 1.00 92.25 346 ILE A N 1
ATOM 2764 C CA . ILE A 1 346 ? 35.787 7.528 -8.739 1.00 92.25 346 ILE A CA 1
ATOM 2765 C C . ILE A 1 346 ? 35.748 6.662 -7.471 1.00 92.25 346 ILE A C 1
ATOM 2767 O O . ILE A 1 346 ? 36.677 6.689 -6.667 1.00 92.25 346 ILE A O 1
ATOM 2771 N N . LYS A 1 347 ? 34.681 5.871 -7.283 1.00 90.44 347 LYS A N 1
ATOM 2772 C CA . LYS A 1 347 ? 34.578 4.951 -6.141 1.00 90.44 347 LYS A CA 1
ATOM 2773 C C . LYS A 1 347 ? 35.596 3.818 -6.218 1.00 90.44 347 LYS A C 1
ATOM 2775 O O . LYS A 1 347 ? 36.148 3.469 -5.184 1.00 90.44 347 LYS A O 1
ATOM 2780 N N . GLN A 1 348 ? 35.813 3.248 -7.404 1.00 90.69 348 GLN A N 1
ATOM 2781 C CA . GLN A 1 348 ? 36.805 2.191 -7.605 1.00 90.69 348 GLN A CA 1
ATOM 2782 C C . GLN A 1 348 ? 38.218 2.695 -7.306 1.00 90.69 348 GLN A C 1
ATOM 2784 O O . GLN A 1 348 ? 38.907 2.088 -6.491 1.00 90.69 348 GLN A O 1
ATOM 2789 N N . ILE A 1 349 ? 38.599 3.842 -7.871 1.00 91.69 349 ILE A N 1
ATOM 2790 C CA . ILE A 1 349 ? 39.920 4.447 -7.669 1.00 91.69 349 ILE A CA 1
ATOM 2791 C C . ILE A 1 349 ? 40.170 4.680 -6.175 1.00 91.69 349 ILE A C 1
ATOM 2793 O O . ILE A 1 349 ? 41.145 4.177 -5.627 1.00 91.69 349 ILE A O 1
ATOM 2797 N N . ASN A 1 350 ? 39.224 5.320 -5.480 1.00 88.44 350 ASN A N 1
ATOM 2798 C CA . ASN A 1 350 ? 39.347 5.587 -4.045 1.00 88.44 350 ASN A CA 1
ATOM 2799 C C . ASN A 1 350 ? 39.249 4.339 -3.150 1.00 88.44 350 ASN A C 1
ATOM 2801 O O . ASN A 1 350 ? 39.567 4.432 -1.967 1.00 88.44 350 ASN A O 1
ATOM 2805 N N . SER A 1 351 ? 38.780 3.199 -3.670 1.00 85.81 351 SER A N 1
ATOM 2806 C CA . SER A 1 351 ? 38.717 1.945 -2.908 1.00 85.81 351 SER A CA 1
ATOM 2807 C C . SER A 1 351 ? 40.044 1.191 -2.875 1.00 85.81 351 SER A C 1
ATOM 2809 O O . SER A 1 351 ? 40.292 0.473 -1.911 1.00 85.81 351 SER A O 1
ATOM 2811 N N . LEU A 1 352 ? 40.882 1.361 -3.904 1.00 80.94 352 LEU A N 1
ATOM 2812 C CA . LEU A 1 352 ? 42.207 0.746 -3.975 1.00 80.94 352 LEU A CA 1
ATOM 2813 C C . LEU A 1 352 ? 43.225 1.571 -3.188 1.00 80.94 352 LEU A C 1
ATOM 2815 O O . LEU A 1 352 ? 43.974 1.029 -2.384 1.00 80.94 352 LEU A O 1
ATOM 2819 N N . GLU A 1 353 ? 43.205 2.889 -3.377 1.00 80.88 353 GLU A N 1
ATOM 2820 C CA . GLU A 1 353 ? 44.011 3.835 -2.616 1.00 80.88 353 GLU A CA 1
ATOM 2821 C C . GLU A 1 353 ? 43.347 5.218 -2.728 1.00 80.88 353 GLU A C 1
ATOM 2823 O O . GLU A 1 353 ? 42.967 5.618 -3.831 1.00 80.88 353 GLU A O 1
ATOM 2828 N N . PRO A 1 354 ? 43.142 5.966 -1.631 1.00 78.88 354 PRO A N 1
ATOM 2829 C CA . PRO A 1 354 ? 42.470 7.262 -1.682 1.00 78.88 354 PRO A CA 1
ATOM 2830 C C . PRO A 1 354 ? 43.338 8.307 -2.408 1.00 78.88 354 PRO A C 1
ATOM 2832 O O . PRO A 1 354 ? 44.074 9.066 -1.785 1.00 78.88 354 PRO A O 1
ATOM 2835 N N . ARG A 1 355 ? 43.239 8.342 -3.743 1.00 81.50 355 ARG A N 1
ATOM 2836 C CA . ARG A 1 355 ? 44.013 9.220 -4.641 1.00 81.50 355 ARG A CA 1
ATOM 2837 C C . ARG A 1 355 ? 43.230 10.437 -5.133 1.00 81.50 355 ARG A C 1
ATOM 2839 O O . ARG A 1 355 ? 43.832 11.407 -5.582 1.00 81.50 355 ARG A O 1
ATOM 2846 N N . ILE A 1 356 ? 41.897 10.411 -5.050 1.00 81.44 356 ILE A N 1
ATOM 2847 C CA . ILE A 1 356 ? 41.034 11.487 -5.547 1.00 81.44 356 ILE A CA 1
ATOM 2848 C C . ILE A 1 356 ? 40.319 12.160 -4.376 1.00 81.44 356 ILE A C 1
ATOM 2850 O O . ILE A 1 356 ? 39.373 11.608 -3.801 1.00 81.44 356 ILE A O 1
ATOM 2854 N N . ASN A 1 357 ? 40.687 13.411 -4.088 1.00 74.06 357 ASN A N 1
ATOM 2855 C CA . ASN A 1 357 ? 39.961 14.263 -3.145 1.00 74.06 357 ASN A CA 1
ATOM 2856 C C . ASN A 1 357 ? 38.741 14.918 -3.819 1.00 74.06 357 ASN A C 1
ATOM 2858 O O . ASN A 1 357 ? 38.653 16.136 -3.977 1.00 74.06 357 ASN A O 1
ATOM 2862 N N . TYR A 1 358 ? 37.789 14.092 -4.257 1.00 77.25 358 TYR A N 1
ATOM 2863 C CA . TYR A 1 358 ? 36.533 14.580 -4.816 1.00 77.25 358 TYR A CA 1
ATOM 2864 C C . TYR A 1 358 ? 35.539 14.863 -3.689 1.00 77.25 358 TYR A C 1
ATOM 2866 O O . TYR A 1 358 ? 34.808 13.977 -3.231 1.00 77.25 358 TYR A O 1
ATOM 2874 N N . ILE A 1 359 ? 35.472 16.120 -3.253 1.00 66.88 359 ILE A N 1
ATOM 2875 C CA . ILE A 1 359 ? 34.404 16.575 -2.364 1.00 66.88 359 ILE A CA 1
ATOM 2876 C C . ILE A 1 359 ? 33.126 16.609 -3.194 1.00 66.88 359 ILE A C 1
ATOM 2878 O O . ILE A 1 359 ? 32.872 17.549 -3.947 1.00 66.88 359 ILE A O 1
ATOM 2882 N N . ASN A 1 360 ? 32.302 15.571 -3.058 1.00 61.91 360 ASN A N 1
ATOM 2883 C CA . ASN A 1 360 ? 30.977 15.557 -3.651 1.00 61.91 360 ASN A CA 1
ATOM 2884 C C . ASN A 1 360 ? 30.210 16.784 -3.133 1.00 61.91 360 ASN A C 1
ATOM 2886 O O . ASN A 1 360 ? 29.740 16.796 -1.995 1.00 61.91 360 ASN A O 1
ATOM 2890 N N . LYS A 1 361 ? 30.084 17.824 -3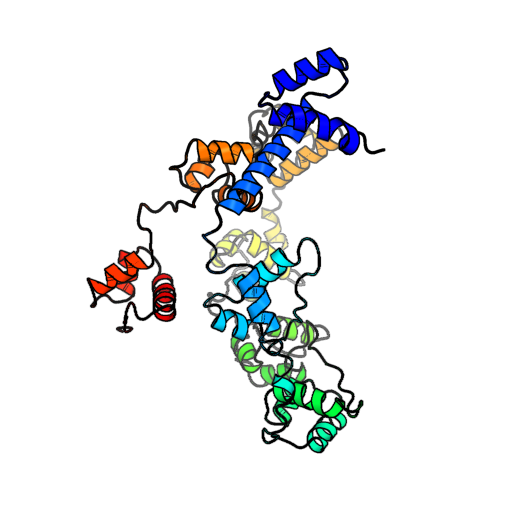.966 1.00 57.62 361 LYS A N 1
ATOM 2891 C CA . LYS A 1 361 ? 29.416 19.087 -3.612 1.00 57.62 361 LYS A CA 1
ATOM 2892 C C . LYS A 1 361 ? 27.930 18.904 -3.260 1.00 57.62 361 LYS A C 1
ATOM 2894 O O . LYS A 1 361 ? 27.318 19.817 -2.722 1.00 57.62 361 LYS A O 1
ATOM 2899 N N . PHE A 1 362 ? 27.348 17.719 -3.494 1.00 53.62 362 PHE A N 1
ATOM 2900 C CA . PHE A 1 362 ? 26.011 17.347 -3.006 1.00 53.62 362 PHE A CA 1
ATOM 2901 C C . PHE A 1 362 ? 26.007 16.637 -1.637 1.00 53.62 362 PHE A C 1
ATOM 2903 O O . PHE A 1 362 ? 24.933 16.395 -1.075 1.00 53.62 362 PHE A O 1
ATOM 2910 N N . GLN A 1 363 ? 27.176 16.276 -1.101 1.00 52.38 363 GLN A N 1
ATOM 2911 C CA . GLN A 1 363 ? 27.358 15.697 0.236 1.00 52.38 363 GLN A CA 1
ATOM 2912 C C . GLN A 1 363 ? 27.960 16.676 1.254 1.00 52.38 363 GLN A C 1
ATOM 2914 O O . GLN A 1 363 ? 27.878 16.396 2.451 1.00 52.38 363 GLN A O 1
ATOM 2919 N N . SER A 1 364 ? 28.489 17.833 0.836 1.00 45.84 364 SER A N 1
ATOM 2920 C CA . SER A 1 364 ? 28.912 18.892 1.758 1.00 45.84 364 SER A CA 1
ATOM 2921 C C . SER A 1 364 ? 27.708 19.404 2.561 1.00 45.84 364 SER A C 1
ATOM 2923 O O . SER A 1 364 ? 26.846 20.128 2.074 1.00 45.84 364 SER A O 1
ATOM 2925 N N . LYS A 1 365 ? 27.635 18.963 3.823 1.00 50.53 365 LYS A N 1
ATOM 2926 C CA . LYS A 1 365 ? 26.650 19.363 4.838 1.00 50.53 365 LYS A CA 1
ATOM 2927 C C . LYS A 1 365 ? 25.191 19.300 4.363 1.00 50.53 365 LYS A C 1
ATOM 2929 O O . LYS A 1 365 ? 24.433 20.251 4.549 1.00 50.53 365 LYS A O 1
ATOM 2934 N N . LYS A 1 366 ? 24.715 18.137 3.900 1.00 52.94 366 LYS A N 1
ATOM 2935 C CA . LYS A 1 366 ? 23.305 17.822 4.186 1.00 52.94 366 LYS A CA 1
ATOM 2936 C C . LYS A 1 366 ? 23.189 17.787 5.707 1.00 52.94 366 LYS A C 1
ATOM 2938 O O . LYS A 1 366 ? 23.560 16.780 6.312 1.00 52.94 366 LYS A O 1
ATOM 2943 N N . LYS A 1 367 ? 22.731 18.882 6.338 1.00 57.53 367 LYS A N 1
ATOM 2944 C CA . LYS A 1 367 ? 22.167 18.811 7.693 1.00 57.53 367 LYS A CA 1
ATOM 2945 C C . LYS A 1 367 ? 21.268 17.584 7.656 1.00 57.53 367 LYS A C 1
ATOM 2947 O O . LYS A 1 367 ? 20.394 17.504 6.789 1.00 57.53 367 LYS A O 1
ATOM 2952 N N . LYS A 1 368 ? 21.579 16.565 8.467 1.00 68.12 368 LYS A N 1
ATOM 2953 C CA . LYS A 1 368 ? 20.747 15.362 8.511 1.00 68.12 368 LYS A CA 1
ATOM 2954 C C . LYS A 1 368 ? 19.329 15.874 8.724 1.00 68.12 368 LYS A C 1
ATOM 2956 O O . LYS A 1 368 ? 19.101 16.641 9.653 1.00 68.12 368 LYS A O 1
ATOM 2961 N N . PHE A 1 369 ? 18.423 15.533 7.814 1.00 84.31 369 PHE A N 1
ATOM 2962 C CA . PHE A 1 369 ? 17.014 15.869 7.954 1.00 84.31 369 PHE A CA 1
ATOM 2963 C C . PHE A 1 369 ? 16.469 14.997 9.090 1.00 84.31 369 PHE A C 1
ATOM 2965 O O . PHE A 1 369 ? 15.991 13.881 8.859 1.00 84.31 369 PHE A O 1
ATOM 2972 N N . THR A 1 370 ? 16.727 15.445 10.320 1.00 91.06 370 THR A N 1
ATOM 2973 C CA . THR A 1 370 ? 16.324 14.794 11.561 1.00 91.06 370 THR A CA 1
ATOM 2974 C C . THR A 1 370 ? 14.901 15.190 11.904 1.00 91.06 370 THR A C 1
ATOM 2976 O O . THR A 1 370 ? 14.380 16.201 11.426 1.00 91.06 370 THR A O 1
ATOM 2979 N N . ASP A 1 371 ? 14.270 14.381 12.745 1.00 92.31 371 ASP A N 1
ATOM 2980 C CA . ASP A 1 371 ? 12.912 14.652 13.191 1.00 92.31 371 ASP A CA 1
ATOM 2981 C C . ASP A 1 371 ? 12.876 15.912 14.074 1.00 92.31 371 ASP A C 1
ATOM 2983 O O . ASP A 1 371 ? 11.930 16.687 13.980 1.00 92.31 371 ASP A O 1
ATOM 2987 N N . GLU A 1 372 ? 13.939 16.195 14.839 1.00 92.25 372 GLU A N 1
ATOM 2988 C CA . GLU A 1 372 ? 14.090 17.435 15.613 1.00 92.25 372 GLU A CA 1
ATOM 2989 C C . GLU A 1 372 ? 14.116 18.672 14.713 1.00 92.25 372 GLU A C 1
ATOM 2991 O O . GLU A 1 372 ? 13.388 19.626 14.973 1.00 92.25 372 GLU A O 1
ATOM 2996 N N . TYR A 1 373 ? 14.895 18.634 13.626 1.00 93.12 373 TYR A N 1
ATOM 2997 C CA . TYR A 1 373 ? 14.960 19.740 1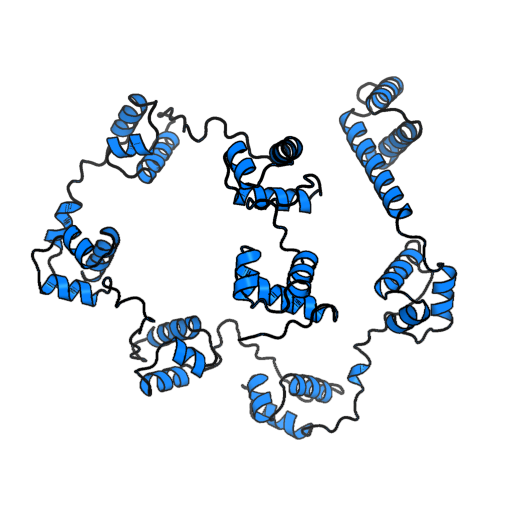2.671 1.00 93.12 373 TYR A CA 1
ATOM 2998 C C . TYR A 1 373 ? 13.611 19.962 11.982 1.00 93.12 373 TYR A C 1
ATOM 3000 O O . TYR A 1 373 ? 13.191 21.096 11.782 1.00 93.12 373 TYR A O 1
ATOM 3008 N N . LEU A 1 374 ? 12.897 18.884 11.651 1.00 93.69 374 LEU A N 1
ATOM 3009 C CA . LEU A 1 374 ? 11.566 18.970 11.057 1.00 93.69 374 LEU A CA 1
ATOM 3010 C C . LEU A 1 374 ? 10.524 19.546 12.029 1.00 93.69 374 LEU A C 1
ATOM 3012 O O . LEU A 1 374 ? 9.694 20.352 11.612 1.00 93.69 374 LEU A O 1
ATOM 3016 N N . ILE A 1 375 ? 10.568 19.156 13.307 1.00 93.06 375 ILE A N 1
ATOM 3017 C CA . ILE A 1 375 ? 9.693 19.711 14.351 1.00 93.06 375 ILE A CA 1
ATOM 3018 C C . ILE A 1 375 ? 9.978 21.201 14.535 1.00 93.06 375 ILE A C 1
ATOM 3020 O O . ILE A 1 375 ? 9.041 21.997 14.556 1.00 93.06 375 ILE A O 1
ATOM 3024 N N . GLU A 1 376 ? 11.250 21.587 14.634 1.00 94.50 376 GLU A N 1
ATOM 3025 C CA . GLU A 1 376 ? 11.660 22.987 14.763 1.00 94.50 376 GLU A CA 1
ATOM 3026 C C . GLU A 1 376 ? 11.197 23.812 13.555 1.00 94.50 376 GLU A C 1
ATOM 3028 O O . GLU A 1 376 ? 10.543 24.838 13.728 1.00 94.50 376 GLU A O 1
ATOM 3033 N N . LEU A 1 377 ? 11.439 23.314 12.337 1.00 93.50 377 LEU A N 1
ATOM 3034 C CA . LEU A 1 377 ? 11.056 23.974 11.089 1.00 93.50 377 LEU A CA 1
ATOM 3035 C C . LEU A 1 377 ? 9.548 24.240 11.019 1.00 93.50 377 LEU A C 1
ATOM 3037 O O . LEU A 1 377 ? 9.124 25.325 10.627 1.00 93.50 377 LEU A O 1
ATOM 3041 N N . VAL A 1 378 ? 8.742 23.258 11.421 1.00 94.19 378 VAL A N 1
ATOM 3042 C CA . VAL A 1 378 ? 7.281 23.362 11.477 1.00 94.19 378 VAL A CA 1
ATOM 3043 C C . VAL A 1 378 ? 6.807 24.301 12.584 1.00 94.19 378 VAL A C 1
ATOM 3045 O O . VAL A 1 378 ? 5.859 25.053 12.374 1.00 94.19 378 VAL A O 1
ATOM 3048 N N . THR A 1 379 ? 7.460 24.271 13.746 1.00 91.81 379 THR A N 1
ATOM 3049 C CA . THR A 1 379 ? 7.105 25.108 14.903 1.00 91.81 379 THR A CA 1
ATOM 3050 C C . THR A 1 379 ? 7.401 26.579 14.623 1.00 91.81 379 THR A C 1
ATOM 3052 O O . THR A 1 379 ? 6.597 27.441 14.961 1.00 91.81 379 THR A O 1
ATOM 3055 N N . GLN A 1 380 ? 8.525 26.866 13.962 1.00 94.06 380 GLN A N 1
ATOM 3056 C CA . GLN A 1 380 ? 8.909 28.217 13.548 1.00 94.06 380 GLN A CA 1
ATOM 3057 C C . GLN A 1 380 ? 8.061 28.735 12.382 1.00 94.06 380 GLN A C 1
ATOM 3059 O O . GLN A 1 380 ? 7.881 29.940 12.244 1.00 94.06 380 GLN A O 1
ATOM 3064 N N . ASN A 1 381 ? 7.528 27.839 11.545 1.00 93.25 381 ASN A N 1
ATOM 3065 C CA . ASN A 1 381 ? 6.818 28.207 10.323 1.00 93.25 381 ASN A CA 1
ATOM 3066 C C . ASN A 1 381 ? 5.451 27.511 10.208 1.00 93.25 381 ASN A C 1
ATOM 3068 O O . ASN A 1 381 ? 5.196 26.791 9.235 1.00 93.25 381 ASN A O 1
ATOM 3072 N N . PRO A 1 382 ? 4.533 27.719 11.169 1.00 88.94 382 PRO A N 1
ATOM 3073 C CA . PRO A 1 382 ? 3.281 26.974 11.217 1.00 88.94 382 PRO A CA 1
ATOM 3074 C C . PRO A 1 382 ? 2.368 27.290 10.029 1.00 88.94 382 PRO A C 1
ATOM 3076 O O . PRO A 1 382 ? 1.507 26.478 9.696 1.00 88.94 382 PRO A O 1
ATOM 3079 N N . SER A 1 383 ? 2.511 28.458 9.389 1.00 83.69 383 SER A N 1
ATOM 3080 C CA . SER A 1 383 ? 1.747 28.901 8.212 1.00 83.69 383 SER A CA 1
ATOM 3081 C C . SER A 1 383 ? 2.134 28.190 6.916 1.00 83.69 383 SER A C 1
ATOM 3083 O O . SER A 1 383 ? 1.267 28.030 6.059 1.00 83.69 383 SER A O 1
ATOM 3085 N N . LEU A 1 384 ? 3.378 27.721 6.793 1.00 88.19 384 LEU A N 1
ATOM 3086 C CA . LEU A 1 384 ? 3.908 27.208 5.535 1.00 88.19 384 LEU A CA 1
ATOM 3087 C C . LEU A 1 384 ? 3.287 25.877 5.135 1.00 88.19 384 LEU A C 1
ATOM 3089 O O . LEU A 1 384 ? 2.964 25.020 5.961 1.00 88.19 384 LEU A O 1
ATOM 3093 N N . SER A 1 385 ? 3.169 25.689 3.831 1.00 89.69 385 SER A N 1
ATOM 3094 C CA . SER A 1 385 ? 2.761 24.447 3.199 1.00 89.69 385 SER A CA 1
ATOM 3095 C C . SER A 1 385 ? 3.888 23.413 3.135 1.00 89.69 385 SER A C 1
ATOM 3097 O O . SER A 1 385 ? 5.071 23.712 3.280 1.00 89.69 385 SER A O 1
ATOM 3099 N N . MET A 1 386 ? 3.533 22.166 2.820 1.00 90.69 386 MET A N 1
ATOM 3100 C CA . MET A 1 386 ? 4.495 21.067 2.631 1.00 90.69 386 MET A CA 1
ATOM 3101 C C . MET A 1 386 ? 5.536 21.349 1.540 1.00 90.69 386 MET A C 1
ATOM 3103 O O . MET A 1 386 ? 6.680 20.911 1.652 1.00 90.69 386 MET A O 1
ATOM 3107 N N . ALA A 1 387 ? 5.141 22.066 0.485 1.00 89.56 387 ALA A N 1
ATOM 3108 C CA . ALA A 1 387 ? 6.037 22.424 -0.606 1.00 89.56 387 ALA A CA 1
ATOM 3109 C C . ALA A 1 387 ? 7.053 23.485 -0.165 1.00 89.56 387 ALA A C 1
ATOM 3111 O O . ALA A 1 387 ? 8.237 23.366 -0.470 1.00 89.56 387 ALA A O 1
ATOM 3112 N N . GLU A 1 388 ? 6.607 24.491 0.587 1.00 92.25 388 GLU A N 1
ATOM 3113 C CA . GLU A 1 388 ? 7.468 25.552 1.120 1.00 92.25 388 GLU A CA 1
ATOM 3114 C C . GLU A 1 388 ? 8.415 25.018 2.195 1.00 92.25 388 GLU A C 1
ATOM 3116 O O . GLU A 1 388 ? 9.617 25.267 2.131 1.00 92.25 388 GLU A O 1
ATOM 3121 N N . LEU A 1 389 ? 7.911 24.181 3.107 1.00 93.94 389 LEU A N 1
ATOM 3122 C CA . LEU A 1 389 ? 8.739 23.455 4.073 1.00 93.94 389 LEU A CA 1
ATOM 3123 C C . LEU A 1 389 ? 9.774 22.566 3.367 1.00 93.94 389 LEU A C 1
ATOM 3125 O O . LEU A 1 389 ? 10.922 22.492 3.797 1.00 93.94 389 LEU A O 1
ATOM 3129 N N . GLY A 1 390 ? 9.398 21.927 2.253 1.00 93.62 390 GLY A N 1
ATOM 3130 C CA . GLY A 1 390 ? 10.310 21.138 1.423 1.00 93.62 390 GLY A CA 1
ATOM 3131 C C . GLY A 1 390 ? 11.431 21.979 0.814 1.00 93.62 390 GLY A C 1
ATOM 3132 O O . GLY A 1 390 ? 12.593 21.577 0.864 1.00 93.62 390 GLY A O 1
ATOM 3133 N N . LYS A 1 391 ? 11.110 23.180 0.315 1.00 92.19 391 LYS A N 1
ATOM 3134 C CA . LYS A 1 391 ? 12.110 24.137 -0.185 1.00 92.19 391 LYS A CA 1
ATOM 3135 C C . LYS A 1 391 ? 13.081 24.561 0.920 1.00 92.19 391 LYS A C 1
ATOM 3137 O O . LYS A 1 391 ? 14.286 24.491 0.702 1.00 92.19 391 LYS A O 1
ATOM 3142 N N . LEU A 1 392 ? 12.578 24.921 2.105 1.00 92.00 392 LEU A N 1
ATOM 3143 C CA . LEU A 1 392 ? 13.416 25.331 3.242 1.00 92.00 392 LEU A CA 1
ATOM 3144 C C . LEU A 1 392 ? 14.335 24.207 3.737 1.00 92.00 392 LEU A C 1
ATOM 3146 O O . LEU A 1 392 ? 15.500 24.443 4.045 1.00 92.00 392 LEU A O 1
ATOM 3150 N N . ALA A 1 393 ? 13.831 22.974 3.774 1.00 90.44 393 ALA A N 1
ATOM 3151 C CA . ALA A 1 393 ? 14.597 21.804 4.194 1.00 90.44 393 ALA A CA 1
ATOM 3152 C C . ALA A 1 393 ? 15.433 21.166 3.069 1.00 90.44 393 ALA A C 1
ATOM 3154 O O . ALA A 1 393 ? 16.121 20.172 3.312 1.00 90.44 393 ALA A O 1
ATOM 3155 N N . ASN A 1 394 ? 15.362 21.696 1.843 1.00 90.44 394 ASN A N 1
ATOM 3156 C CA . ASN A 1 394 ? 15.977 21.132 0.641 1.00 90.44 394 ASN A CA 1
ATOM 3157 C C . ASN A 1 394 ? 15.636 19.637 0.420 1.00 90.44 394 ASN A C 1
ATOM 3159 O O . ASN A 1 394 ? 16.498 18.799 0.136 1.00 90.44 394 ASN A O 1
ATOM 3163 N N . VAL A 1 395 ? 14.359 19.283 0.588 1.00 91.31 395 VAL A N 1
ATOM 3164 C CA . VAL A 1 395 ? 13.816 17.934 0.358 1.00 91.31 395 VAL A CA 1
ATOM 3165 C C . VAL A 1 395 ? 12.457 18.004 -0.342 1.00 91.31 395 VAL A C 1
ATOM 3167 O O . VAL A 1 395 ? 11.813 19.045 -0.394 1.00 91.31 395 VAL A O 1
ATOM 3170 N N . SER A 1 396 ? 11.987 16.878 -0.888 1.00 92.19 396 SER A N 1
ATOM 3171 C CA . SER A 1 396 ? 10.658 16.843 -1.510 1.00 92.19 396 SER A CA 1
ATOM 3172 C C . SER A 1 396 ? 9.537 17.050 -0.485 1.00 92.19 396 SER A C 1
ATOM 3174 O O . SER A 1 396 ? 9.626 16.580 0.652 1.00 92.19 396 SER A O 1
ATOM 3176 N N . ASP A 1 397 ? 8.440 17.664 -0.918 1.00 90.31 397 ASP A N 1
ATOM 3177 C CA . ASP A 1 397 ? 7.181 17.783 -0.170 1.00 90.31 397 ASP A CA 1
ATOM 3178 C C . ASP A 1 397 ? 6.677 16.420 0.350 1.00 90.31 397 ASP A C 1
ATOM 3180 O O . ASP A 1 397 ? 6.233 16.287 1.492 1.00 90.31 397 ASP A O 1
ATOM 3184 N N . LYS A 1 398 ? 6.831 15.362 -0.454 1.00 90.12 398 LYS A N 1
ATOM 3185 C CA . LYS A 1 398 ? 6.527 13.976 -0.070 1.00 90.12 398 LYS A CA 1
ATOM 3186 C C . LYS A 1 398 ? 7.393 13.501 1.095 1.00 90.12 398 LYS A C 1
ATOM 3188 O O . LYS A 1 398 ? 6.899 12.760 1.945 1.00 90.12 398 LYS A O 1
ATOM 3193 N N . THR A 1 399 ? 8.664 13.901 1.143 1.00 92.88 399 THR A N 1
ATOM 3194 C CA . THR A 1 399 ? 9.575 13.577 2.250 1.00 92.88 399 THR A CA 1
ATOM 3195 C C . THR A 1 399 ? 9.114 14.255 3.537 1.00 92.88 399 THR A C 1
ATOM 3197 O O . THR A 1 399 ? 8.996 13.566 4.551 1.00 92.88 399 THR A O 1
ATOM 3200 N N . ILE A 1 400 ? 8.780 15.553 3.481 1.00 94.62 400 ILE A N 1
ATOM 3201 C CA . ILE A 1 400 ? 8.215 16.307 4.614 1.00 94.62 400 ILE A CA 1
ATOM 3202 C C . ILE A 1 400 ? 6.952 15.611 5.132 1.00 94.62 400 ILE A C 1
ATOM 3204 O O . ILE A 1 400 ? 6.863 15.286 6.314 1.00 94.62 400 ILE A O 1
ATOM 3208 N N . TYR A 1 401 ? 6.010 15.293 4.238 1.00 91.94 401 TYR A N 1
ATOM 3209 C CA . TYR A 1 401 ? 4.747 14.648 4.601 1.00 91.94 401 TYR A CA 1
ATOM 3210 C C . TYR A 1 401 ? 4.951 13.289 5.276 1.00 91.94 401 TYR A C 1
ATOM 3212 O O . TYR A 1 401 ? 4.360 13.021 6.323 1.00 91.94 401 TYR A O 1
ATOM 3220 N N . ARG A 1 402 ? 5.783 12.417 4.690 1.00 89.75 402 ARG A N 1
ATOM 3221 C CA . ARG A 1 402 ? 6.038 11.079 5.247 1.00 89.75 402 ARG A CA 1
ATOM 3222 C C . ARG A 1 402 ? 6.663 11.168 6.635 1.00 89.75 402 ARG A C 1
ATOM 3224 O O . ARG A 1 402 ? 6.241 10.432 7.521 1.00 89.75 402 ARG A O 1
ATOM 3231 N N . ARG A 1 403 ? 7.621 12.077 6.821 1.00 93.19 403 ARG A N 1
ATOM 3232 C CA . ARG A 1 403 ? 8.324 12.258 8.094 1.00 93.19 403 ARG A CA 1
ATOM 3233 C C . ARG A 1 403 ? 7.440 12.899 9.159 1.00 93.19 403 ARG A C 1
ATOM 3235 O O . ARG A 1 403 ? 7.361 12.355 10.249 1.00 93.19 403 ARG A O 1
ATOM 3242 N N . LEU A 1 404 ? 6.673 13.943 8.840 1.00 91.25 404 LEU A N 1
ATOM 3243 C CA . LEU A 1 404 ? 5.704 14.514 9.786 1.00 91.25 404 LEU A CA 1
ATOM 3244 C C . LEU A 1 404 ? 4.627 13.510 10.191 1.00 91.25 404 LEU A C 1
ATOM 3246 O O . LEU A 1 404 ? 4.252 13.451 11.359 1.00 91.25 404 LEU A O 1
ATOM 3250 N N . LYS A 1 405 ? 4.157 12.682 9.250 1.00 86.75 405 LYS A N 1
ATOM 3251 C CA . LYS A 1 405 ? 3.224 11.596 9.563 1.00 86.75 405 LYS A CA 1
ATOM 3252 C C . LYS A 1 405 ? 3.836 10.616 10.566 1.00 86.75 405 LYS A C 1
ATOM 3254 O O . LYS A 1 405 ? 3.161 10.245 11.516 1.00 86.75 405 LYS A O 1
ATOM 3259 N N . GLN A 1 406 ? 5.093 10.228 10.368 1.00 84.69 406 GLN A N 1
ATOM 3260 C CA . GLN A 1 406 ? 5.811 9.333 11.274 1.00 84.69 406 GLN A CA 1
ATOM 3261 C C . GLN A 1 406 ? 6.015 9.966 12.659 1.00 84.69 406 GLN A C 1
ATOM 3263 O O . GLN A 1 406 ? 5.616 9.384 13.659 1.00 84.69 406 GLN A O 1
ATOM 3268 N N . VAL A 1 407 ? 6.502 11.207 12.718 1.00 87.50 407 VAL A N 1
ATOM 3269 C CA . VAL A 1 407 ? 6.705 11.953 13.973 1.00 87.50 407 VAL A CA 1
ATOM 3270 C C . VAL A 1 407 ? 5.402 12.137 14.762 1.00 87.50 407 VAL A C 1
ATOM 3272 O O . VAL A 1 407 ? 5.399 12.047 15.992 1.00 87.50 407 VAL A O 1
ATOM 3275 N N . ASN A 1 408 ? 4.283 12.376 14.074 1.00 81.94 408 ASN A N 1
ATOM 3276 C CA . ASN A 1 408 ? 2.975 12.493 14.716 1.00 81.94 408 ASN A CA 1
ATOM 3277 C C . ASN A 1 408 ? 2.447 11.144 15.224 1.00 81.94 408 ASN A C 1
ATOM 3279 O O . ASN A 1 408 ? 1.850 11.117 16.295 1.00 81.94 408 ASN A O 1
ATOM 3283 N N . ILE A 1 409 ? 2.693 10.041 14.508 1.00 72.75 409 ILE A N 1
ATOM 3284 C CA . ILE A 1 409 ? 2.344 8.688 14.975 1.00 72.75 409 ILE A CA 1
ATOM 3285 C C . ILE A 1 409 ? 3.154 8.326 16.223 1.00 72.75 409 ILE A C 1
ATOM 3287 O O . ILE A 1 409 ? 2.586 7.847 17.201 1.00 72.75 409 ILE A O 1
ATOM 3291 N N . ASP A 1 410 ? 4.461 8.578 16.197 1.00 67.88 410 ASP A N 1
ATOM 3292 C CA . ASP A 1 410 ? 5.370 8.077 17.226 1.00 67.88 410 ASP A CA 1
ATOM 3293 C C . ASP A 1 410 ? 5.303 8.905 18.520 1.00 67.88 410 ASP A C 1
ATOM 3295 O O . ASP A 1 410 ? 5.472 8.365 19.615 1.00 67.88 410 ASP A O 1
ATOM 3299 N N . PHE A 1 411 ? 5.052 10.219 18.424 1.00 61.31 411 PHE A N 1
ATOM 3300 C CA . PHE A 1 411 ? 5.153 11.111 19.585 1.00 61.31 411 PHE A CA 1
ATOM 3301 C C . PHE A 1 411 ? 4.101 12.224 19.673 1.00 61.31 411 PHE A C 1
ATOM 3303 O O . PHE A 1 411 ? 4.112 12.960 20.659 1.00 61.31 411 PHE A O 1
ATOM 3310 N N . ASN A 1 412 ? 3.227 12.387 18.674 1.00 68.25 412 ASN A N 1
ATOM 3311 C CA . ASN A 1 412 ? 2.250 13.483 18.591 1.00 68.25 412 ASN A CA 1
ATOM 3312 C C . ASN A 1 412 ? 2.870 14.892 18.788 1.00 68.25 412 ASN A C 1
ATOM 3314 O O . ASN A 1 412 ? 2.248 15.784 19.358 1.00 68.25 412 ASN A O 1
ATOM 3318 N N . ARG A 1 413 ? 4.133 15.083 18.366 1.00 72.25 413 ARG A N 1
ATOM 3319 C CA . ARG A 1 413 ? 4.952 16.265 18.716 1.00 72.25 413 ARG A CA 1
ATOM 3320 C C . ARG A 1 413 ? 4.899 17.422 17.730 1.00 72.25 413 ARG A C 1
ATOM 3322 O O . ARG A 1 413 ? 5.098 18.552 18.151 1.00 72.25 413 ARG A O 1
ATOM 3329 N N . ALA A 1 414 ? 4.697 17.164 16.440 1.00 68.94 414 ALA A N 1
ATOM 3330 C CA . ALA A 1 414 ? 4.815 18.226 15.442 1.00 68.94 414 ALA A CA 1
ATOM 3331 C C . ALA A 1 414 ? 3.523 19.045 15.287 1.00 68.94 414 ALA A C 1
ATOM 3333 O O . ALA A 1 414 ? 3.574 20.118 14.701 1.00 68.94 414 ALA A O 1
ATOM 3334 N N . ASN A 1 415 ? 2.378 18.528 15.766 1.00 72.25 415 ASN A N 1
ATOM 3335 C CA . ASN A 1 415 ? 1.035 19.135 15.711 1.00 72.25 415 ASN A CA 1
ATOM 3336 C C . ASN A 1 415 ? 0.705 19.861 14.387 1.00 72.25 415 ASN A C 1
ATOM 3338 O O . ASN A 1 415 ? -0.028 20.847 14.347 1.00 72.25 415 ASN A O 1
ATOM 3342 N N . TYR A 1 416 ? 1.278 19.384 13.280 1.00 75.62 416 TYR A N 1
ATOM 3343 C CA . TYR A 1 416 ? 1.125 20.015 11.981 1.00 75.62 416 TYR A CA 1
ATOM 3344 C C . TYR A 1 416 ? -0.038 19.388 11.235 1.00 75.62 416 TYR A C 1
ATOM 3346 O O . TYR A 1 416 ? -0.002 18.215 10.845 1.00 75.62 416 TYR A O 1
ATOM 3354 N N . ILE A 1 417 ? -1.059 20.200 10.998 1.00 70.69 417 ILE A N 1
ATOM 3355 C CA . ILE A 1 417 ? -2.180 19.855 10.136 1.00 70.69 417 ILE A CA 1
ATOM 3356 C C . ILE A 1 417 ? -1.775 20.201 8.708 1.00 70.69 417 ILE A C 1
ATOM 3358 O O . ILE A 1 417 ? -1.397 21.333 8.418 1.00 70.69 417 ILE A O 1
ATOM 3362 N N . ARG A 1 418 ? -1.861 19.219 7.806 1.00 72.94 418 ARG A N 1
ATOM 3363 C CA . ARG A 1 418 ? -1.507 19.384 6.393 1.00 72.94 418 ARG A CA 1
ATOM 3364 C C . ARG A 1 418 ? -2.229 20.592 5.786 1.00 72.94 418 ARG A C 1
ATOM 3366 O O . ARG A 1 418 ? -3.436 20.535 5.562 1.00 72.94 418 ARG A O 1
ATOM 3373 N N . LYS A 1 419 ? -1.464 21.629 5.446 1.00 68.81 419 LYS A N 1
ATOM 3374 C CA . LYS A 1 419 ? -1.929 22.771 4.657 1.00 68.81 419 LYS A CA 1
ATOM 3375 C C . LYS A 1 419 ? -1.746 22.430 3.187 1.00 68.81 419 LYS A C 1
ATOM 3377 O O . LYS A 1 419 ? -0.624 22.215 2.726 1.00 68.81 419 LYS A O 1
ATOM 3382 N N . ASN A 1 420 ? -2.852 22.260 2.473 1.00 59.44 420 ASN A N 1
ATOM 3383 C CA . ASN A 1 420 ? -2.791 22.117 1.026 1.00 59.44 420 ASN A CA 1
ATOM 3384 C C . ASN A 1 420 ? -2.541 23.506 0.432 1.00 59.44 420 ASN A C 1
ATOM 3386 O O . ASN A 1 420 ? -3.212 24.456 0.808 1.00 59.44 420 ASN A O 1
ATOM 3390 N N . THR A 1 421 ? -1.584 23.601 -0.488 1.00 49.56 421 THR A N 1
ATOM 3391 C CA . THR A 1 421 ? -1.133 24.816 -1.192 1.00 49.56 421 THR A CA 1
ATOM 3392 C C . THR A 1 421 ? -2.177 25.475 -2.102 1.00 49.56 421 THR A C 1
ATOM 3394 O O . THR A 1 421 ? -1.818 26.336 -2.894 1.00 49.56 421 THR A O 1
ATOM 3397 N N . SER A 1 422 ? -3.454 25.096 -2.036 1.00 50.97 422 SER A N 1
ATOM 3398 C CA . SER A 1 422 ? -4.514 25.876 -2.677 1.00 50.97 422 SER A CA 1
ATOM 3399 C C . SER A 1 422 ? -5.252 26.641 -1.590 1.00 50.97 422 SER A C 1
ATOM 3401 O O . SER A 1 422 ? -5.995 26.037 -0.815 1.00 50.97 422 SER A O 1
ATOM 3403 N N . GLU A 1 423 ? -4.976 27.937 -1.533 1.00 46.75 423 GLU A N 1
ATOM 3404 C CA . GLU A 1 423 ? -5.606 28.963 -0.703 1.00 46.75 423 GLU A CA 1
ATOM 3405 C C . GLU A 1 423 ? -7.057 28.628 -0.305 1.00 46.75 423 GLU A C 1
ATOM 3407 O O . GLU A 1 423 ? -7.930 28.407 -1.148 1.00 46.75 423 GLU A O 1
ATOM 3412 N N . ASP A 1 424 ? -7.256 28.538 1.011 1.00 47.84 424 ASP A N 1
ATOM 3413 C CA . ASP A 1 424 ? -8.467 28.737 1.820 1.00 47.84 424 ASP A CA 1
ATOM 3414 C C . ASP A 1 424 ? -9.796 28.059 1.481 1.00 47.84 424 ASP A C 1
ATOM 3416 O O . ASP A 1 424 ? -10.758 28.189 2.240 1.00 47.84 424 ASP A O 1
ATOM 3420 N N . PHE A 1 425 ? -9.865 27.201 0.470 1.00 54.97 425 PHE A N 1
ATOM 3421 C CA . PHE A 1 425 ? -11.072 26.417 0.238 1.00 54.97 425 PHE A CA 1
ATOM 3422 C C . PHE A 1 425 ? -10.995 25.057 0.933 1.00 54.97 425 PHE A C 1
ATOM 3424 O O . PHE A 1 425 ? -10.658 24.027 0.336 1.00 54.97 425 PHE A O 1
ATOM 3431 N N . LYS A 1 426 ? -11.324 25.016 2.230 1.00 64.69 426 LYS A N 1
ATOM 3432 C CA . LYS A 1 426 ? -11.638 23.731 2.862 1.00 64.69 426 LYS A CA 1
ATOM 3433 C C . LYS A 1 426 ? -12.940 23.234 2.244 1.00 64.69 426 LYS A C 1
ATOM 3435 O O . LYS A 1 426 ? -14.022 23.638 2.646 1.00 64.69 426 LYS A O 1
ATOM 3440 N N . PHE A 1 427 ? -12.819 22.319 1.287 1.00 78.25 427 PHE A N 1
ATOM 3441 C CA . PHE A 1 427 ? -13.914 21.469 0.835 1.00 78.25 427 PHE A CA 1
ATOM 3442 C C . PHE A 1 427 ? -14.365 20.596 2.022 1.00 78.25 427 PHE A C 1
ATOM 3444 O O . PHE A 1 427 ? -13.919 19.454 2.162 1.00 78.25 427 PHE A O 1
ATOM 3451 N N . THR A 1 428 ? -15.129 21.178 2.951 1.00 88.19 428 THR A N 1
ATOM 3452 C CA . THR A 1 428 ? -15.759 20.516 4.099 1.00 88.19 428 THR A CA 1
ATOM 3453 C C . THR A 1 428 ? -17.150 20.033 3.723 1.00 88.19 428 THR A C 1
ATOM 3455 O O . THR A 1 428 ? -17.697 20.407 2.684 1.00 88.19 428 THR A O 1
ATOM 3458 N N . ASP A 1 429 ? -17.709 19.173 4.570 1.00 87.94 429 ASP A N 1
ATOM 3459 C CA . ASP A 1 429 ? -19.061 18.659 4.380 1.00 87.94 429 ASP A CA 1
ATOM 3460 C C . ASP A 1 429 ? -20.060 19.819 4.548 1.00 87.94 429 ASP A C 1
ATOM 3462 O O . ASP A 1 429 ? -20.871 20.036 3.656 1.00 87.94 429 ASP A O 1
ATOM 3466 N N . ASP A 1 430 ? -19.892 20.663 5.574 1.00 84.50 430 ASP A N 1
ATOM 3467 C CA . ASP A 1 430 ? -20.731 21.850 5.819 1.00 84.50 430 ASP A CA 1
ATOM 3468 C C . ASP A 1 430 ? -20.688 22.873 4.679 1.00 84.50 430 ASP A C 1
ATOM 3470 O O . ASP A 1 430 ? -21.715 23.430 4.297 1.00 84.50 430 ASP A O 1
ATOM 3474 N N . PHE A 1 431 ? -19.508 23.101 4.091 1.00 90.12 431 PHE A N 1
ATOM 3475 C CA . PHE A 1 431 ? -19.376 23.989 2.939 1.00 90.12 431 PHE A CA 1
ATOM 3476 C C . PHE A 1 431 ? -20.189 23.462 1.749 1.00 90.12 431 PHE A C 1
ATOM 3478 O O . PHE A 1 431 ? -20.930 24.207 1.112 1.00 90.12 431 PHE A O 1
ATOM 3485 N N . LEU A 1 432 ? -20.064 22.163 1.460 1.00 90.69 432 LEU A N 1
ATOM 3486 C CA . LEU A 1 432 ? -20.767 21.528 0.352 1.00 90.69 432 LEU A CA 1
ATOM 3487 C C . LEU A 1 432 ? -22.285 21.486 0.585 1.00 90.69 432 LEU A C 1
ATOM 3489 O O . LEU A 1 432 ? -23.043 21.684 -0.361 1.00 90.69 432 LEU A O 1
ATOM 3493 N N . ILE A 1 433 ? -22.715 21.271 1.831 1.00 90.88 433 ILE A N 1
ATOM 3494 C CA . ILE A 1 433 ? -24.122 21.324 2.249 1.00 90.88 433 ILE A CA 1
ATOM 3495 C C . ILE A 1 433 ? -24.684 22.733 2.026 1.00 90.88 433 ILE A C 1
ATOM 3497 O O . ILE A 1 433 ? -25.675 22.885 1.317 1.00 90.88 433 ILE A O 1
ATOM 3501 N N . ASN A 1 434 ? -24.017 23.768 2.546 1.00 90.38 434 ASN A N 1
ATOM 3502 C CA . ASN A 1 434 ? -24.448 25.159 2.378 1.00 90.38 434 ASN A CA 1
ATOM 3503 C C . ASN A 1 434 ? -24.485 25.580 0.905 1.00 90.38 434 ASN A C 1
ATOM 3505 O O . ASN A 1 434 ? -25.422 26.251 0.478 1.00 90.38 434 ASN A O 1
ATOM 3509 N N . LEU A 1 435 ? -23.497 25.159 0.108 1.00 92.19 435 LEU A N 1
ATOM 3510 C CA . LEU A 1 435 ? -23.452 25.472 -1.318 1.00 92.19 435 LEU A CA 1
ATOM 3511 C C . LEU A 1 435 ? -24.651 24.880 -2.072 1.00 92.19 435 LEU A C 1
ATOM 3513 O O . LEU A 1 435 ? -25.205 25.553 -2.939 1.00 92.19 435 LEU A O 1
ATOM 3517 N N . ILE A 1 436 ? -25.056 23.651 -1.736 1.00 93.31 436 ILE A N 1
ATOM 3518 C CA . ILE A 1 436 ? -26.210 22.983 -2.353 1.00 93.31 436 ILE A CA 1
ATOM 3519 C C . ILE A 1 436 ? -27.525 23.588 -1.871 1.00 93.31 436 ILE A C 1
ATOM 3521 O O . ILE A 1 436 ? -28.402 23.840 -2.691 1.00 93.31 436 ILE A O 1
ATOM 3525 N N . ASN A 1 437 ? -27.655 23.850 -0.570 1.00 90.31 437 ASN A N 1
ATOM 3526 C CA . ASN A 1 437 ? -28.879 24.411 -0.000 1.00 90.31 437 ASN A CA 1
ATOM 3527 C C . ASN A 1 437 ? -29.169 25.817 -0.541 1.00 90.31 437 ASN A C 1
ATOM 3529 O O . ASN A 1 437 ? -30.321 26.138 -0.813 1.00 90.31 437 ASN A O 1
ATOM 3533 N N . ASN A 1 438 ? -28.128 26.624 -0.759 1.00 92.62 438 ASN A N 1
ATOM 3534 C CA . ASN A 1 438 ? -28.274 27.968 -1.318 1.00 92.62 438 ASN A CA 1
ATOM 3535 C C . ASN A 1 438 ? -28.439 27.983 -2.848 1.00 92.62 438 ASN A C 1
ATOM 3537 O O . ASN A 1 438 ? -28.821 29.014 -3.388 1.00 92.62 438 ASN A O 1
ATOM 3541 N N . ASN A 1 439 ? -28.121 26.886 -3.549 1.00 92.75 439 ASN A N 1
ATOM 3542 C CA . ASN A 1 439 ? -28.144 26.811 -5.018 1.00 92.75 439 ASN A CA 1
ATOM 3543 C C . ASN A 1 439 ? -28.632 25.420 -5.490 1.00 92.75 439 ASN A C 1
ATOM 3545 O O . ASN A 1 439 ? -27.853 24.625 -6.041 1.00 92.75 439 ASN A O 1
ATOM 3549 N N . PRO A 1 440 ? -29.908 25.064 -5.246 1.00 90.38 440 PRO A N 1
ATOM 3550 C CA . PRO A 1 440 ? -30.445 23.726 -5.524 1.00 90.38 440 PRO A CA 1
ATOM 3551 C C . PRO A 1 440 ? -30.456 23.350 -7.021 1.00 90.38 440 PRO A C 1
ATOM 3553 O O . PRO A 1 440 ? -30.655 22.187 -7.395 1.00 90.38 440 PRO A O 1
ATOM 3556 N N . GLU A 1 441 ? -30.266 24.313 -7.916 1.00 90.38 441 GLU A N 1
ATOM 3557 C CA . GLU A 1 441 ? -30.144 24.145 -9.362 1.00 90.38 441 GLU A CA 1
ATOM 3558 C C . GLU A 1 441 ? -28.749 23.694 -9.823 1.00 90.38 441 GLU A C 1
ATOM 3560 O O . GLU A 1 441 ? -28.615 23.197 -10.945 1.00 90.38 441 GLU A O 1
ATOM 3565 N N . PHE A 1 442 ? -27.715 23.785 -8.978 1.00 93.69 442 PHE A N 1
ATOM 3566 C CA . PHE A 1 442 ? -26.353 23.434 -9.381 1.00 93.69 442 PHE A CA 1
ATOM 3567 C C . PHE A 1 442 ? -26.185 21.937 -9.674 1.00 93.69 442 PHE A C 1
ATOM 3569 O O . PHE A 1 442 ? -26.351 21.052 -8.829 1.00 93.69 442 PHE A O 1
ATOM 3576 N N . ASN A 1 443 ? -25.761 21.637 -10.902 1.00 93.88 443 ASN A N 1
ATOM 3577 C CA . ASN A 1 443 ? -25.341 20.291 -11.272 1.00 93.88 443 ASN A CA 1
ATOM 3578 C C . ASN A 1 443 ? -23.938 19.966 -10.717 1.00 93.88 443 ASN A C 1
ATOM 3580 O O . ASN A 1 443 ? -23.165 20.838 -10.310 1.00 93.88 443 ASN A O 1
ATOM 3584 N N . LEU A 1 444 ? -23.581 18.680 -10.725 1.00 93.12 444 LEU A N 1
ATOM 3585 C CA . LEU A 1 444 ? -22.335 18.182 -10.136 1.00 93.12 444 LEU A CA 1
ATOM 3586 C C . LEU A 1 444 ? -21.083 18.822 -10.760 1.00 93.12 444 LEU A C 1
ATOM 3588 O O . LEU A 1 444 ? -20.065 18.974 -10.086 1.00 93.12 444 LEU A O 1
ATOM 3592 N N . LYS A 1 445 ? -21.151 19.193 -12.045 1.00 94.44 445 LYS A N 1
ATOM 3593 C CA . LYS A 1 445 ? -20.057 19.859 -12.760 1.00 94.44 445 LYS A CA 1
ATOM 3594 C C . LYS A 1 445 ? -19.838 21.269 -12.217 1.00 94.44 445 LYS A C 1
ATOM 3596 O O . LYS A 1 445 ? -18.695 21.622 -11.939 1.00 94.44 445 LYS A O 1
ATOM 3601 N N . LYS A 1 446 ? -20.917 22.028 -12.000 1.00 94.25 446 LYS A N 1
ATOM 3602 C CA . LYS A 1 446 ? -20.852 23.377 -11.428 1.00 94.25 446 LYS A CA 1
ATOM 3603 C C . LYS A 1 446 ? -20.359 23.360 -9.983 1.00 94.25 446 LYS A C 1
ATOM 3605 O O . LYS A 1 446 ? -19.473 24.132 -9.633 1.00 94.25 446 LYS A O 1
ATOM 3610 N N . LEU A 1 447 ? -20.841 22.413 -9.175 1.00 93.69 447 LEU A N 1
ATOM 3611 C CA . LEU A 1 447 ? -20.345 22.213 -7.808 1.00 93.69 447 LEU A CA 1
ATOM 3612 C C . LEU A 1 447 ? -18.840 21.906 -7.787 1.00 93.69 447 LEU A C 1
ATOM 3614 O O . LEU A 1 447 ? -18.104 22.465 -6.979 1.00 93.69 447 LEU A O 1
ATOM 3618 N N . ALA A 1 448 ? -18.368 21.041 -8.688 1.00 92.75 448 ALA A N 1
ATOM 3619 C CA . ALA A 1 448 ? -16.956 20.681 -8.802 1.00 92.75 448 ALA A CA 1
ATOM 3620 C C . ALA A 1 448 ? -16.070 21.863 -9.224 1.00 92.75 448 ALA A C 1
ATOM 3622 O O . ALA A 1 448 ? -14.985 22.037 -8.669 1.00 92.75 448 ALA A O 1
ATOM 3623 N N . GLU A 1 449 ? -16.555 22.686 -10.157 1.00 92.69 449 GLU A N 1
ATOM 3624 C CA . GLU A 1 449 ? -15.895 23.916 -10.601 1.00 92.69 449 GLU A CA 1
ATOM 3625 C C . GLU A 1 449 ? -15.735 24.914 -9.446 1.00 92.69 449 GLU A C 1
ATOM 3627 O O . GLU A 1 449 ? -14.617 25.337 -9.157 1.00 92.69 449 GLU A O 1
ATOM 3632 N N . ILE A 1 450 ? -16.824 25.211 -8.724 1.00 88.69 450 ILE A N 1
ATOM 3633 C CA . ILE A 1 450 ? -16.817 26.129 -7.570 1.00 88.69 450 ILE A CA 1
ATOM 3634 C C . ILE A 1 450 ? -15.893 25.607 -6.467 1.00 88.69 450 ILE A C 1
ATOM 3636 O O . ILE A 1 450 ? -15.122 26.362 -5.882 1.00 88.69 450 ILE A O 1
ATOM 3640 N N . CYS A 1 451 ? -15.925 24.298 -6.217 1.00 86.94 451 CYS A N 1
ATOM 3641 C CA . CYS A 1 451 ? -15.095 23.673 -5.196 1.00 86.94 451 CYS A CA 1
ATOM 3642 C C . CYS A 1 451 ? -13.639 23.450 -5.628 1.00 86.94 451 CYS A C 1
ATOM 3644 O O . CYS A 1 451 ? -12.851 22.952 -4.824 1.00 86.94 451 CYS A O 1
ATOM 3646 N N . LYS A 1 452 ? -13.282 23.754 -6.886 1.00 89.00 452 LYS A N 1
ATOM 3647 C CA . LYS A 1 452 ? -11.964 23.484 -7.486 1.00 89.00 452 LYS A CA 1
ATOM 3648 C C . LYS A 1 452 ? -11.493 22.031 -7.277 1.00 89.00 452 LYS A C 1
ATOM 3650 O O . LYS A 1 452 ? -10.313 21.766 -7.048 1.00 89.00 452 LYS A O 1
ATOM 3655 N N . VAL A 1 453 ? -12.412 21.064 -7.354 1.00 88.38 453 VAL A N 1
ATOM 3656 C CA . VAL A 1 453 ? -12.130 19.621 -7.215 1.00 88.38 453 VAL A CA 1
ATOM 3657 C C . VAL A 1 453 ? -12.751 18.824 -8.360 1.00 88.38 453 VAL A C 1
ATOM 3659 O O . VAL A 1 453 ? -13.549 19.329 -9.137 1.00 88.38 453 VAL A O 1
ATOM 3662 N N . SER A 1 454 ? -12.403 17.541 -8.480 1.00 92.56 454 SER A N 1
ATOM 3663 C CA . SER A 1 454 ? -13.030 16.677 -9.486 1.00 92.56 454 SER A CA 1
ATOM 3664 C C . SER A 1 454 ? -14.504 16.393 -9.162 1.00 92.56 454 SER A C 1
ATOM 3666 O O . SER A 1 454 ? -14.875 16.238 -7.995 1.00 92.56 454 SER A O 1
ATOM 3668 N N . THR A 1 455 ? -15.329 16.201 -10.193 1.00 92.94 455 THR A N 1
ATOM 3669 C CA . THR A 1 455 ? -16.732 15.759 -10.053 1.00 92.94 455 THR A CA 1
ATOM 3670 C C . THR A 1 455 ? -16.857 14.456 -9.260 1.00 92.94 455 THR A C 1
ATOM 3672 O O . THR A 1 455 ? -17.770 14.301 -8.452 1.00 92.94 455 THR A O 1
ATOM 3675 N N . SER A 1 456 ? -15.896 13.539 -9.420 1.00 90.12 456 SER A N 1
ATOM 3676 C CA . SER A 1 456 ? -15.812 12.290 -8.651 1.00 90.12 456 SER A CA 1
ATOM 3677 C C . SER A 1 456 ? -15.621 12.541 -7.152 1.00 90.12 456 SER A C 1
ATOM 3679 O O . SER A 1 456 ? -16.234 11.863 -6.326 1.00 90.12 456 SER A O 1
ATOM 3681 N N . THR A 1 457 ? -14.805 13.536 -6.789 1.00 91.00 457 THR A N 1
ATOM 3682 C CA . THR A 1 457 ? -14.579 13.934 -5.393 1.00 91.00 457 THR A CA 1
ATOM 3683 C C . THR A 1 457 ? -15.867 14.461 -4.766 1.00 91.00 457 THR A C 1
ATOM 3685 O O . THR A 1 457 ? -16.222 14.020 -3.673 1.00 91.00 457 THR A O 1
ATOM 3688 N N . VAL A 1 458 ? -16.594 15.336 -5.473 1.00 92.50 458 VAL A N 1
ATOM 3689 C CA . VAL A 1 458 ? -17.890 15.863 -5.013 1.00 92.50 458 VAL A CA 1
ATOM 3690 C C . VAL A 1 458 ? -18.909 14.741 -4.849 1.00 92.50 458 VAL A C 1
ATOM 3692 O O . VAL A 1 458 ? -19.503 14.602 -3.784 1.00 92.50 458 VAL A O 1
ATOM 3695 N N . TYR A 1 459 ? -19.035 13.868 -5.849 1.00 92.31 459 TYR A N 1
ATOM 3696 C CA . TYR A 1 459 ? -19.978 12.751 -5.819 1.00 92.31 459 TYR A CA 1
ATOM 3697 C C . TYR A 1 459 ? -19.742 11.801 -4.640 1.00 92.31 459 TYR A C 1
ATOM 3699 O O . TYR A 1 459 ? -20.677 11.455 -3.920 1.00 92.31 459 TYR A O 1
ATOM 3707 N N . LYS A 1 460 ? -18.490 11.380 -4.414 1.00 91.00 460 LYS A N 1
ATOM 3708 C CA . LYS A 1 460 ? -18.150 10.488 -3.294 1.00 91.00 460 LYS A CA 1
ATOM 3709 C C . LYS A 1 460 ? -18.490 11.115 -1.949 1.00 91.00 460 LYS A C 1
ATOM 3711 O O . LYS A 1 460 ? -18.898 10.402 -1.036 1.00 91.00 460 LYS A O 1
ATOM 3716 N N . ARG A 1 461 ? -18.311 12.430 -1.834 1.00 90.94 461 ARG A N 1
ATOM 3717 C CA . ARG A 1 461 ? -18.564 13.161 -0.600 1.00 90.94 461 ARG A CA 1
ATOM 3718 C C . ARG A 1 461 ? -20.052 13.335 -0.336 1.00 90.94 461 ARG A C 1
ATOM 3720 O O . ARG A 1 461 ? -20.486 13.001 0.756 1.00 90.94 461 ARG A O 1
ATOM 3727 N N . LEU A 1 462 ? -20.836 13.693 -1.352 1.00 90.62 462 LEU A N 1
ATOM 3728 C CA . LEU A 1 462 ? -22.302 13.709 -1.266 1.00 90.62 462 LEU A CA 1
ATOM 3729 C C . LEU A 1 462 ? -22.874 12.338 -0.920 1.00 90.62 462 LEU A C 1
ATOM 3731 O O . LEU A 1 462 ? -23.718 12.223 -0.043 1.00 90.62 462 LEU A O 1
ATOM 3735 N N . LYS A 1 463 ? -22.353 11.273 -1.539 1.00 88.69 463 LYS A N 1
ATOM 3736 C CA . LYS A 1 463 ? -22.756 9.901 -1.210 1.00 88.69 463 LYS A CA 1
ATOM 3737 C C . LYS A 1 463 ? -22.478 9.547 0.254 1.00 88.69 463 LYS A C 1
ATOM 3739 O O . LYS A 1 463 ? -23.217 8.757 0.828 1.00 88.69 463 LYS A O 1
ATOM 3744 N N . LYS A 1 464 ? -21.403 10.086 0.831 1.00 87.06 464 LYS A N 1
ATOM 3745 C CA . LYS A 1 464 ? -21.067 9.894 2.243 1.00 87.06 464 LYS A CA 1
ATOM 3746 C C . LYS A 1 464 ? -22.008 10.699 3.145 1.00 87.06 464 LYS A C 1
ATOM 3748 O O . LYS A 1 464 ? -22.603 10.108 4.031 1.00 87.06 464 LYS A O 1
ATOM 3753 N N . ILE A 1 465 ? -22.192 11.990 2.861 1.00 87.00 465 ILE A N 1
ATOM 3754 C CA . ILE A 1 465 ? -23.093 12.886 3.608 1.00 87.00 465 ILE A CA 1
ATOM 3755 C C . ILE A 1 465 ? -24.509 12.297 3.666 1.00 87.00 465 ILE A C 1
ATOM 3757 O O . ILE A 1 465 ? -25.067 12.161 4.746 1.00 87.00 465 ILE A O 1
ATOM 3761 N N . ASN A 1 466 ? -25.037 11.827 2.532 1.00 83.69 466 ASN A N 1
ATOM 3762 C CA . ASN A 1 466 ? -26.383 11.249 2.453 1.00 83.69 466 ASN A CA 1
ATOM 3763 C C . ASN A 1 466 ? -26.516 9.878 3.133 1.00 83.69 466 ASN A C 1
ATOM 3765 O O . ASN A 1 466 ? -27.629 9.397 3.313 1.00 83.69 466 ASN A O 1
ATOM 3769 N N . LYS A 1 467 ? -25.401 9.204 3.441 1.00 82.06 467 LYS A N 1
ATOM 3770 C CA . LYS A 1 467 ? -25.415 7.921 4.153 1.00 82.06 467 LYS A CA 1
ATOM 3771 C C . LYS A 1 467 ? -25.488 8.120 5.667 1.00 82.06 467 LYS A C 1
ATOM 3773 O O . LYS A 1 467 ? -26.002 7.242 6.353 1.00 82.06 467 LYS A O 1
ATOM 3778 N N . ASP A 1 468 ? -24.947 9.234 6.155 1.00 70.94 468 ASP A N 1
ATOM 3779 C CA . ASP A 1 468 ? -24.724 9.454 7.580 1.00 70.94 468 ASP A CA 1
ATOM 3780 C C . ASP A 1 468 ? -25.897 10.191 8.270 1.00 70.94 468 ASP A C 1
ATOM 3782 O O . ASP A 1 468 ? -25.997 10.063 9.479 1.00 70.94 468 ASP A O 1
ATOM 3786 N N . GLU A 1 469 ? -26.797 10.889 7.551 1.00 54.03 469 GLU A N 1
ATOM 3787 C CA . GLU A 1 469 ? -28.100 11.431 8.025 1.00 54.03 469 GLU A CA 1
ATOM 3788 C C . GLU A 1 469 ? -28.816 12.193 6.874 1.00 54.03 469 GLU A C 1
ATOM 3790 O O . GLU A 1 469 ? -28.160 12.648 5.935 1.00 54.03 469 GLU A O 1
ATOM 3795 N N . GLU A 1 470 ? -30.146 12.375 6.942 1.00 55.53 470 GLU A N 1
ATOM 3796 C CA . GLU A 1 470 ? -31.020 13.082 5.969 1.00 55.53 470 GLU A CA 1
ATOM 3797 C C . GLU A 1 470 ? -30.753 14.604 5.846 1.00 55.53 470 GLU A C 1
ATOM 3799 O O . GLU A 1 470 ? -31.649 15.431 5.987 1.00 55.53 470 GLU A O 1
ATOM 3804 N N . ARG A 1 471 ? -29.509 15.029 5.606 1.00 57.50 471 ARG A N 1
ATOM 3805 C CA . ARG A 1 471 ? -29.149 16.460 5.628 1.00 57.50 471 ARG A CA 1
ATOM 3806 C C . ARG A 1 471 ? -29.214 17.155 4.270 1.00 57.50 471 ARG A C 1
ATOM 3808 O O . ARG A 1 471 ? -29.337 18.374 4.241 1.00 57.50 471 ARG A O 1
ATOM 3815 N N . VAL A 1 472 ? -29.130 16.421 3.153 1.00 61.75 472 VAL A N 1
ATOM 3816 C CA . VAL A 1 472 ? -29.203 16.999 1.796 1.00 61.75 472 VAL A CA 1
ATOM 3817 C C . VAL A 1 472 ? -29.829 16.020 0.800 1.00 61.75 472 VAL A C 1
ATOM 3819 O O . VAL A 1 472 ? -29.248 14.989 0.459 1.00 61.75 472 VAL A O 1
ATOM 3822 N N . VAL A 1 473 ? -30.983 16.376 0.233 1.00 65.38 473 VAL A N 1
ATOM 3823 C CA . VAL A 1 473 ? -31.587 15.637 -0.889 1.00 65.38 473 VAL A CA 1
ATOM 3824 C C . VAL A 1 473 ? -30.997 16.154 -2.204 1.00 65.38 473 VAL A C 1
ATOM 3826 O O . VAL A 1 473 ? -31.606 16.933 -2.932 1.00 65.38 473 VAL A O 1
ATOM 3829 N N . TYR A 1 474 ? -29.770 15.737 -2.525 1.00 69.75 474 TYR A N 1
ATOM 3830 C CA . TYR A 1 474 ? -29.193 16.006 -3.845 1.00 69.75 474 TYR A CA 1
ATOM 3831 C C . TYR A 1 474 ? -29.662 14.952 -4.854 1.00 69.75 474 TYR A C 1
ATOM 3833 O O . TYR A 1 474 ? -29.100 13.856 -4.942 1.00 69.75 474 TYR A O 1
ATOM 3841 N N . ILE A 1 475 ? -30.690 15.281 -5.639 1.00 66.25 475 ILE A N 1
ATOM 3842 C CA . ILE A 1 475 ? -31.123 14.447 -6.765 1.00 66.25 475 ILE A CA 1
ATOM 3843 C C . ILE A 1 475 ? -30.166 14.699 -7.926 1.00 66.25 475 ILE A C 1
ATOM 3845 O O . ILE A 1 475 ? -29.972 15.834 -8.356 1.00 66.25 475 ILE A O 1
ATOM 3849 N N . LYS A 1 476 ? -29.553 13.630 -8.443 1.00 59.16 476 LYS A N 1
ATOM 3850 C CA . LYS A 1 476 ? -28.639 13.687 -9.588 1.00 59.16 476 LYS A CA 1
ATOM 3851 C C . LYS A 1 476 ? -29.382 14.214 -10.824 1.00 59.16 476 LYS A C 1
ATOM 3853 O O . LYS A 1 476 ? -29.987 13.435 -11.558 1.00 59.16 476 LYS A O 1
ATOM 3858 N N . LYS A 1 477 ? -29.314 15.524 -11.056 1.00 62.34 477 LYS A N 1
ATOM 3859 C CA . LYS A 1 477 ? -29.781 16.170 -12.288 1.00 62.34 477 LYS A CA 1
ATOM 3860 C C . LYS A 1 477 ? -28.814 15.800 -13.421 1.00 62.34 477 LYS A C 1
ATOM 3862 O O . LYS A 1 477 ? -27.598 15.793 -13.201 1.00 62.34 477 LYS A O 1
ATOM 3867 N N . ARG A 1 478 ? -29.363 15.361 -14.558 1.00 49.34 478 ARG A N 1
ATOM 3868 C CA . ARG A 1 478 ? -28.586 14.917 -15.727 1.00 49.34 478 ARG A CA 1
ATOM 3869 C C . ARG A 1 478 ? -27.854 16.072 -16.388 1.00 49.34 478 ARG A C 1
ATOM 3871 O O . ARG A 1 478 ? -28.419 17.185 -16.396 1.00 49.34 478 ARG A O 1
#

Radius of gyration: 37.27 Å; chains: 1; bounding box: 81×68×99 Å

Sequence (478 aa):
MDVEKTFIKPTLRLYFDKGLNELETHLEISAKFGAYAITLKTIKKWFKKFRANILRIESCKNAAKLKFTDEFLIDLINNNPNLDMRGLAKLADTSISTISTRLKQINKDGEKVQYSYKNTNSDNFKNSNRPKKFTDEFLINLINSNPELNLSELASLADCAIETIIIRLREVNSNGERVKYTSKKLQKGDTRFTDEYLINLINQNPELKIKELAKLCDSAPSTISHRIKQINMDGERVKYIYKSSGKSASKSSIEFLTDLINKNPSLNVSELSKLTNSSISTVYRLLKRIDTGDIEINRFKSYSNRVKPVPTDEDLIELINANSSLNIRELALIANISASAMSYKIKQINSLEPRINYINKFQSKKKKFTDEYLIELVTQNPSLSMAELGKLANVSDKTIYRRLKQVNIDFNRANYIRKNTSEDFKFTDDFLINLINNNPEFNLKKLAEICKVSTSTVYKRLKKINKDEERVVYIKKR

Organism: Conidiobolus coronatus (strain ATCC 28846 / CBS 209.66 / NRRL 28638) (NCBI:txid796925)

Foldseek 3Di:
DPCCPPPVLVLLVVCVVVVDDLVRSQVVCCVVPNNVPADSVNSVVNNVVVVVVVVVVVVVVPPDDDLDDLVVLQVLCVVCVPDALVRSCVVSVHDSVSSVVSCCVVCVVHNPHDHDHDDPPPVVLPPPPDPQLDDLVVLQCLCVVCVPDALVVSCVVSVHDSVSSVSSCCVSCVVHCPHDRDHPDCDPLNFLDDLVRLLVVCVVCVPDALVVSCVVSVHDSVSSVVSCCVSPPVHNSHPHDHDDPDDPPQLLDLVNLVVVCVVPVPDALVNSCVVRVHDSVSSVVSVVVVPPDDDPCVVHCVVVPVPPDQQDLVSLLVLCVVCLPDALCVSCVVSVHHSVVSVVSQVVSVVVPNSHPRPRPVPVDLPPPDLVVLLVLCVVCVPDALCVSCVVSVHHSVVSVVSVVVCCVVPVRSVHDHDDPPPDQPPDLVVLLVVCVVCVPDALVNSCVVSVHDSVVSVVSVVVVVVVDPSDDNDHDD

pLDDT: mean 81.26, std 14.29, range [39.69, 94.94]

Secondary structure (DSSP, 8-state):
--HIIIIIHHHHHHHHHTT--HHHHHHHHHHHH-TTSS-HHHHHHHHHHHHHHHHHHHHHHTS---SS-HHHHHHHHHH-TT--HHHHHHHTTS-HHHHHHHHHHHGGGS---------TTTGGGG-TTSPPSS-HHHHHHHHHH-TT--HHHHHHHTTS-HHHHHHHHHHHTTTS-S---------TT--SS-HHHHHHHHHH-TT--HHHHHHHTTS-HHHHHHHHHHHTTTS----------SS---TT-HHHHHHHHHH-TT--HHHHHHHTTS-HHHHHHHHHHH-SSS--GGGTGGGT---PPPPPHHHHHHHHHHTTTS-HHHHHHHTTS-HHHHHHHHHHHHHHS-------TTTTT-----HHHHHHHHHH-TT--HHHHHHHTTS-HHHHHHHHHHHHHHHS-S------SSTT----HHHHHHHHHH-TT--HHHHHHHTTS-HHHHHHHHHHHHHHSS--------